Protein AF-0000000082834318 (afdb_homodimer)

Foldseek 3Di:
DVVLLPPLPQDPLLVVLVVVLVVLVCLLVCVVVVPDDDQLDFDCPFALHDADPNANLGAYRRRGRLVSLLSPQSNLLQVLLLLLLVLLQVLQLVLQLVLLPDDPVSSVVSLVVLVVLVPDDLLVQLLVQLVVVHADSVSLSPSLNNSNNSVNSNLLNVQNNVQCPDPVNVVCVVVPQDSVNCCVPTRVVVCVLVSVLVSLLSSLVSSVSLLVCLLVVRYDHPPRHHLSVQLNVRVVCCVVRNSSNCSSVVVSVSNSVSSVSNSVSSCCSVPVVVVD/DVVLLPPLPQDPLLVVLVVVVVVLVCLLVCVVVVPDDDQLDFDCPFALHDADPNANLGAYRRRGRLVSLLSPQSNLLQVLLLLLLVLLQVLQLVQQLVLLPDDPVSSVVSLVVLVVLVPDDLLVQLLVQLVVVHADSVSLSPSLNNSNNSVNSNLLNVQNNVQCPDPVNVVCVVVPQDSVNCCVPTRVVVCVLVSVLVSLLSSLVSSVSQLVCLLVVRYDHPPRHHLSVQLNVRVVCCVVRNSSNCSSVVVSVSNSVSSVSNSVSSCCSVPVVVVD

Radius of gyration: 25.06 Å; Cα contacts (8 Å, |Δi|>4): 845; chains: 2; bounding box: 51×77×67 Å

InterPro domains:
  IPR000515 ABC transporter type 1, transmembrane domain MetI-like [PF00528] (92-274)
  IPR000515 ABC transporter type 1, transmembrane domain MetI-like [PS50928] (74-263)
  IPR000515 ABC transporter type 1, transmembrane domain MetI-like [cd06261] (74-234)
  IPR035906 MetI-like superfamily [G3DSA:1.10.3720.10] (66-271)
  IPR035906 MetI-like superfamily [SSF161098] (71-256)
  IPR050366 Binding-protein-dependent transport system permease [PTHR43386] (11-275)

pLDDT: mean 89.7, std 12.18, range [29.47, 98.69]

Nearest PDB structures (foldseek):
  8j5q-assembly1_C  TM=9.155E-01  e=8.521E-14  Mycobacterium tuberculosis H37Rv
  8xfc-assembly1_C  TM=9.301E-01  e=1.507E-13  Mycobacterium tuberculosis H37Rv
  8wd9-assembly1_B  TM=7.287E-01  e=8.183E-04  Mycobacterium tuberculosis H37Rv
  8wda-assembly1_B  TM=7.257E-01  e=8.934E-04  Mycobacterium tuberculosis H37Rv
  8j5q-assembly1_B  TM=7.252E-01  e=1.580E-03  Mycobacterium tuberculosis H37Rv

Solvent-accessible surface area (backbone atoms only — not comparable to full-atom values): 27374 Å² total; per-residue (Å²): 124,71,68,75,65,59,71,56,73,70,48,69,68,42,54,50,27,51,51,52,49,50,50,51,50,47,36,29,72,39,31,83,73,66,70,52,63,60,50,78,48,68,34,81,88,40,50,59,31,67,60,39,92,90,27,73,58,4,14,30,89,57,14,20,34,36,51,32,28,47,30,51,4,40,36,44,43,50,48,42,17,50,52,12,40,50,47,8,42,55,53,5,35,51,50,9,42,52,39,48,71,43,55,72,70,57,24,55,54,48,51,50,54,38,50,54,54,54,30,48,57,59,68,60,53,47,50,55,52,25,72,73,73,43,53,39,68,68,52,46,26,50,49,52,7,59,61,48,10,34,54,34,14,53,54,31,20,54,52,31,41,56,49,60,67,31,67,71,48,47,52,42,43,72,74,64,51,48,70,69,54,45,41,66,68,50,38,54,69,69,38,49,62,62,49,52,31,50,46,33,54,45,31,42,51,37,38,49,49,48,22,51,34,8,36,72,63,42,24,54,50,83,84,56,47,23,33,24,25,47,29,40,74,31,53,88,33,44,88,82,51,40,64,58,26,45,53,27,46,49,52,50,49,52,49,40,26,25,39,35,44,47,25,52,49,46,41,48,56,67,40,47,69,77,76,102,124,69,67,74,62,58,71,56,72,72,47,68,68,41,54,50,25,51,51,52,50,51,51,53,52,47,36,30,72,40,32,83,73,66,70,53,63,61,50,78,47,66,32,81,89,40,53,59,31,67,59,39,92,91,27,74,58,5,13,32,90,59,14,21,36,37,51,31,28,45,30,51,4,40,36,43,42,50,49,42,17,50,53,10,40,50,48,8,43,55,53,5,35,52,50,8,42,53,38,47,72,43,55,74,69,57,24,55,53,49,51,50,54,39,50,56,52,54,28,47,58,60,69,60,54,46,49,55,51,25,70,72,73,43,54,40,70,69,53,47,26,50,48,52,7,59,61,47,11,34,55,33,13,52,53,31,20,53,52,33,40,54,49,60,68,32,68,70,48,46,52,41,43,73,73,65,50,48,72,69,53,45,41,66,68,50,37,54,69,70,39,49,62,62,50,51,33,49,46,33,54,45,31,42,50,37,38,49,49,48,24,52,35,8,37,72,64,41,24,53,49,85,84,55,46,22,33,25,25,46,28,41,75,31,52,87,33,45,87,82,52,40,64,58,24,45,54,28,45,49,54,50,47,53,50,40,26,23,41,36,45,46,24,51,50,48,41,49,56,68,39,47,70,77,75,103

Structure (mmCIF, N/CA/C/O backbone):
data_AF-0000000082834318-model_v1
#
loop_
_entity.id
_entity.type
_entity.pdbx_description
1 polymer 'Glutathione transport system permease protein GsiD'
#
loop_
_atom_site.group_PDB
_atom_site.id
_atom_site.type_symbol
_atom_site.label_atom_id
_atom_site.label_alt_id
_atom_site.label_comp_id
_atom_site.label_asym_id
_atom_site.label_entity_id
_atom_site.label_seq_id
_atom_site.pdbx_PDB_ins_code
_atom_site.Cartn_x
_atom_site.Cartn_y
_atom_site.Cartn_z
_atom_site.occupancy
_atom_site.B_iso_or_equiv
_atom_site.auth_seq_id
_atom_site.auth_comp_id
_atom_site.auth_asym_id
_atom_site.auth_atom_id
_atom_site.pdbx_PDB_model_num
ATOM 1 N N . MET A 1 1 ? -1.187 5.805 30.891 1 29.47 1 MET A N 1
ATOM 2 C CA . MET A 1 1 ? -1.146 5.277 29.531 1 29.47 1 MET A CA 1
ATOM 3 C C . MET A 1 1 ? -2.539 4.875 29.062 1 29.47 1 MET A C 1
ATOM 5 O O . MET A 1 1 ? -2.92 5.152 27.922 1 29.47 1 MET A O 1
ATOM 9 N N . ILE A 1 2 ? -3.242 4.281 30 1 34.34 2 ILE A N 1
ATOM 10 C CA . ILE A 1 2 ? -4.605 3.781 29.859 1 34.34 2 ILE A CA 1
ATOM 11 C C . ILE A 1 2 ? -5.586 4.949 29.875 1 34.34 2 ILE A C 1
ATOM 13 O O . ILE A 1 2 ? -6.676 4.859 29.297 1 34.34 2 ILE A O 1
ATOM 17 N N . ALA A 1 3 ? -5.207 5.887 30.609 1 34.78 3 ALA A N 1
ATOM 18 C CA . ALA A 1 3 ? -6.168 6.957 30.875 1 34.78 3 ALA A CA 1
ATOM 19 C C . ALA A 1 3 ? -6.531 7.707 29.594 1 34.78 3 ALA A C 1
ATOM 21 O O . ALA A 1 3 ? -7.668 8.156 29.438 1 34.78 3 ALA A O 1
ATOM 22 N N . PHE A 1 4 ? -5.488 7.996 28.828 1 35.16 4 PHE A N 1
ATOM 23 C CA . PHE A 1 4 ? -5.633 8.812 27.625 1 35.16 4 PHE A CA 1
ATOM 24 C C . PHE A 1 4 ? -6.516 8.117 26.594 1 35.16 4 PHE A C 1
ATOM 26 O O . PHE A 1 4 ? -6.957 8.742 25.625 1 35.16 4 PHE A O 1
ATOM 33 N N . LEU A 1 5 ? -6.629 6.797 26.688 1 42.72 5 LEU A N 1
ATOM 34 C CA . LEU A 1 5 ? -7.512 6.023 25.812 1 42.72 5 LEU A CA 1
ATOM 35 C C . LEU A 1 5 ? -8.977 6.336 26.109 1 42.72 5 LEU A C 1
ATOM 37 O O . LEU A 1 5 ? -9.875 5.777 25.469 1 42.72 5 LEU A O 1
ATOM 41 N N . ARG A 1 6 ? -9.234 7.004 27.062 1 38.91 6 ARG A N 1
ATOM 42 C CA . ARG A 1 6 ? -10.594 7.207 27.547 1 38.91 6 ARG A CA 1
ATOM 43 C C . ARG A 1 6 ? -11.367 8.141 26.625 1 38.91 6 ARG A C 1
ATOM 45 O O . ARG A 1 6 ? -12.594 8.055 26.516 1 38.91 6 ARG A O 1
ATOM 52 N N . ALA A 1 7 ? -10.711 9.203 26.141 1 42.09 7 ALA A N 1
ATOM 53 C CA . ALA A 1 7 ? -11.555 10.258 25.594 1 42.09 7 ALA A CA 1
ATOM 54 C C . ALA A 1 7 ? -12.109 9.867 24.219 1 42.09 7 ALA A C 1
ATOM 56 O O . ALA A 1 7 ? -13.188 10.305 23.828 1 42.09 7 ALA A O 1
ATOM 57 N N . SER A 1 8 ? -11.367 9.477 23.234 1 54.06 8 SER A N 1
ATOM 58 C CA . SER A 1 8 ? -11.977 9.273 21.922 1 54.06 8 SER A CA 1
ATOM 59 C C . SER A 1 8 ? -12.797 7.988 21.891 1 54.06 8 SER A C 1
ATOM 61 O O . SER A 1 8 ? -12.281 6.91 22.188 1 54.06 8 SER A O 1
ATOM 63 N N . LYS A 1 9 ? -14.047 8.039 22.344 1 59.72 9 LYS A N 1
ATOM 64 C CA . LYS A 1 9 ? -14.992 6.934 22.484 1 59.72 9 LYS A CA 1
ATOM 65 C C . LYS A 1 9 ? -14.773 5.895 21.391 1 59.72 9 LYS A C 1
ATOM 67 O O . LYS A 1 9 ? -14.969 6.18 20.203 1 59.72 9 LYS A O 1
ATOM 72 N N . ALA A 1 10 ? -13.961 4.965 21.688 1 75 10 ALA A N 1
ATOM 73 C CA . ALA A 1 10 ? -13.805 3.791 20.844 1 75 10 ALA A CA 1
ATOM 74 C C . ALA A 1 10 ? -15.156 3.176 20.5 1 75 10 ALA A C 1
ATOM 76 O O . ALA A 1 10 ? -15.906 2.77 21.391 1 75 10 ALA A O 1
ATOM 77 N N . GLY A 1 11 ? -15.539 3.383 19.312 1 82.38 11 GLY A N 1
ATOM 78 C CA . GLY A 1 11 ? -16.797 2.814 18.844 1 82.38 11 GLY A CA 1
ATOM 79 C C . GLY A 1 11 ? -16.766 1.301 18.734 1 82.38 11 GLY A C 1
ATOM 80 O O . GLY A 1 11 ? -15.797 0.666 19.172 1 82.38 11 GLY A O 1
ATOM 81 N N . VAL A 1 12 ? -17.797 0.768 18.422 1 86.94 12 VAL A N 1
ATOM 82 C CA . VAL A 1 12 ? -18.016 -0.67 18.312 1 86.94 12 VAL A CA 1
ATOM 83 C C . VAL A 1 12 ? -16.938 -1.291 17.422 1 86.94 12 VAL A C 1
ATOM 85 O O . VAL A 1 12 ? -16.344 -2.311 17.781 1 86.94 12 VAL A O 1
ATOM 88 N N . PRO A 1 13 ? -16.578 -0.62 16.344 1 88.88 13 PRO A N 1
ATOM 89 C CA . PRO A 1 13 ? -15.547 -1.22 15.484 1 88.88 13 PRO A CA 1
ATOM 90 C C . PRO A 1 13 ? -14.195 -1.354 16.188 1 88.88 13 PRO A C 1
ATOM 92 O O . PRO A 1 13 ? -13.484 -2.34 15.984 1 88.88 13 PRO A O 1
ATOM 95 N N . VAL A 1 14 ? -13.914 -0.438 17 1 92.12 14 VAL A N 1
ATOM 96 C CA . VAL A 1 14 ? -12.633 -0.456 17.688 1 92.12 14 VAL A CA 1
ATOM 97 C C . VAL A 1 14 ? -12.617 -1.59 18.719 1 92.12 14 VAL A C 1
ATOM 99 O O . VAL A 1 14 ? -11.625 -2.316 18.828 1 92.12 14 VAL A O 1
ATOM 102 N N . HIS A 1 15 ? -13.703 -1.78 19.406 1 94.06 15 HIS A N 1
ATOM 103 C CA . HIS A 1 15 ? -13.781 -2.85 20.406 1 94.06 15 HIS A CA 1
ATOM 104 C C . HIS A 1 15 ? -13.742 -4.219 19.734 1 94.06 15 HIS A C 1
ATOM 106 O O . HIS A 1 15 ? -13.117 -5.148 20.25 1 94.06 15 HIS A O 1
ATOM 112 N N . LEU A 1 16 ? -14.352 -4.277 18.625 1 93.94 16 LEU A N 1
ATOM 113 C CA . LEU A 1 16 ? -14.336 -5.531 17.875 1 93.94 16 LEU A CA 1
ATOM 114 C C . LEU A 1 16 ? -12.938 -5.84 17.359 1 93.94 16 LEU A C 1
ATOM 116 O O . LEU A 1 16 ? -12.492 -6.988 17.406 1 93.94 16 LEU A O 1
ATOM 120 N N . ALA A 1 17 ? -12.328 -4.801 16.859 1 95.62 17 ALA A N 1
ATOM 121 C CA . ALA A 1 17 ? -10.969 -4.965 16.359 1 95.62 17 ALA A CA 1
ATOM 122 C C . ALA A 1 17 ? -10.016 -5.375 17.484 1 95.62 17 ALA A C 1
ATOM 124 O O . ALA A 1 17 ? -9.195 -6.277 17.297 1 95.62 17 ALA A O 1
ATOM 125 N N . LEU A 1 18 ? -10.164 -4.781 18.609 1 95.12 18 LEU A N 1
ATOM 126 C CA . LEU A 1 18 ? -9.32 -5.094 19.75 1 95.12 18 LEU A CA 1
ATOM 127 C C . LEU A 1 18 ? -9.578 -6.516 20.25 1 95.12 18 LEU A C 1
ATOM 129 O O . LEU A 1 18 ? -8.633 -7.246 20.578 1 95.12 18 LEU A O 1
ATOM 133 N N . GLY A 1 19 ? -10.828 -6.832 20.328 1 96 19 GLY A N 1
ATOM 134 C CA . GLY A 1 19 ? -11.188 -8.18 20.719 1 96 19 GLY A CA 1
ATOM 135 C C . GLY A 1 19 ? -10.641 -9.242 19.797 1 96 19 GLY A C 1
ATOM 136 O O . GLY A 1 19 ? -10.062 -10.242 20.234 1 96 19 GLY A O 1
ATOM 137 N N . PHE A 1 20 ? -10.852 -9.031 18.547 1 96.62 20 PHE A N 1
ATOM 138 C CA . PHE A 1 20 ? -10.367 -9.969 17.531 1 96.62 20 PHE A CA 1
ATOM 139 C C . PHE A 1 20 ? -8.852 -10.117 17.609 1 96.62 20 PHE A C 1
ATOM 141 O O . PHE A 1 20 ? -8.328 -11.234 17.609 1 96.62 20 PHE A O 1
ATOM 148 N N . LEU A 1 21 ? -8.125 -8.984 17.719 1 96.5 21 LEU A N 1
ATOM 149 C CA . LEU A 1 21 ? -6.668 -9.016 17.766 1 96.5 21 LEU A CA 1
ATOM 150 C C . LEU A 1 21 ? -6.176 -9.719 19.016 1 96.5 21 LEU A C 1
ATOM 152 O O . LEU A 1 21 ? -5.16 -10.414 19 1 96.5 21 LEU A O 1
ATOM 156 N N . THR A 1 22 ? -6.852 -9.516 20.125 1 96.19 22 THR A N 1
ATOM 157 C CA . THR A 1 22 ? -6.488 -10.18 21.375 1 96.19 22 THR A CA 1
ATOM 158 C C . THR A 1 22 ? -6.594 -11.695 21.234 1 96.19 22 THR A C 1
ATOM 160 O O . THR A 1 22 ? -5.699 -12.43 21.672 1 96.19 22 THR A O 1
ATOM 163 N N . VAL A 1 23 ? -7.613 -12.109 20.594 1 94.81 23 VAL A N 1
ATOM 164 C CA . VAL A 1 23 ? -7.816 -13.539 20.375 1 94.81 23 VAL A CA 1
ATOM 165 C C . VAL A 1 23 ? -6.707 -14.094 19.484 1 94.81 23 VAL A C 1
ATOM 167 O O . VAL A 1 23 ? -6.16 -15.164 19.766 1 94.81 23 VAL A O 1
ATOM 170 N N . VAL A 1 24 ? -6.426 -13.391 18.422 1 95.56 24 VAL A N 1
ATOM 171 C CA . VAL A 1 24 ? -5.414 -13.836 17.469 1 95.56 24 VAL A CA 1
ATOM 172 C C . VAL A 1 24 ? -4.051 -13.898 18.156 1 95.56 24 VAL A C 1
ATOM 174 O O . VAL A 1 24 ? -3.301 -14.859 17.984 1 95.56 24 VAL A O 1
ATOM 177 N N . VAL A 1 25 ? -3.721 -12.922 18.969 1 95.31 25 VAL A N 1
ATOM 178 C CA . VAL A 1 25 ? -2.438 -12.852 19.656 1 95.31 25 VAL A CA 1
ATOM 179 C C . VAL A 1 25 ? -2.352 -13.961 20.703 1 95.31 25 VAL A C 1
ATOM 181 O O . VAL A 1 25 ? -1.317 -14.625 20.828 1 95.31 25 VAL A O 1
ATOM 184 N N . LEU A 1 26 ? -3.428 -14.18 21.406 1 93.62 26 LEU A N 1
ATOM 185 C CA . LEU A 1 26 ? -3.449 -15.242 22.406 1 93.62 26 LEU A CA 1
ATOM 186 C C . LEU A 1 26 ? -3.305 -16.609 21.734 1 93.62 26 LEU A C 1
ATOM 188 O O . LEU A 1 26 ? -2.602 -17.484 22.25 1 93.62 26 LEU A O 1
ATOM 192 N N . ALA A 1 27 ? -3.975 -16.75 20.641 1 92.25 27 ALA A N 1
ATOM 193 C CA . ALA A 1 27 ? -3.848 -18 19.906 1 92.25 27 ALA A CA 1
ATOM 194 C C . ALA A 1 27 ? -2.418 -18.203 19.406 1 92.25 27 ALA A C 1
ATOM 196 O O . ALA A 1 27 ? -1.897 -19.328 19.438 1 92.25 27 ALA A O 1
ATOM 197 N N . ALA A 1 28 ? -1.821 -17.156 18.938 1 91.31 28 ALA A N 1
ATOM 198 C CA . ALA A 1 28 ? -0.456 -17.234 18.438 1 91.31 28 ALA A CA 1
ATOM 199 C C . ALA A 1 28 ? 0.531 -17.562 19.547 1 91.31 28 ALA A C 1
ATOM 201 O O . ALA A 1 28 ? 1.467 -18.344 19.344 1 91.31 28 ALA A O 1
ATOM 202 N N . VAL A 1 29 ? 0.298 -17.016 20.734 1 89.31 29 VAL A N 1
ATOM 203 C CA . VAL A 1 29 ? 1.229 -17.188 21.844 1 89.31 29 VAL A CA 1
ATOM 204 C C . VAL A 1 29 ? 0.983 -18.547 22.516 1 89.31 29 VAL A C 1
ATOM 206 O O . VAL A 1 29 ? 1.929 -19.266 22.844 1 89.31 29 VAL A O 1
ATOM 209 N N . PHE A 1 30 ? -0.299 -18.922 22.594 1 86.69 30 PHE A N 1
ATOM 210 C CA . PHE A 1 30 ? -0.621 -20.109 23.391 1 86.69 30 PHE A CA 1
ATOM 211 C C . PHE A 1 30 ? -0.984 -21.266 22.484 1 86.69 30 PHE A C 1
ATOM 213 O O . PHE A 1 30 ? -1.363 -22.344 22.969 1 86.69 30 PHE A O 1
ATOM 220 N N . GLY A 1 31 ? -0.915 -21.031 21.25 1 75.88 31 GLY A N 1
ATOM 221 C CA . GLY A 1 31 ? -1.24 -22.078 20.297 1 75.88 31 GLY A CA 1
ATOM 222 C C . GLY A 1 31 ? -0.621 -23.406 20.641 1 75.88 31 GLY A C 1
ATOM 223 O O . GLY A 1 31 ? -1.326 -24.422 20.75 1 75.88 31 GLY A O 1
ATOM 224 N N . PRO A 1 32 ? 0.66 -23.422 20.859 1 71.25 32 PRO A N 1
ATOM 225 C CA . PRO A 1 32 ? 1.29 -24.703 21.203 1 71.25 32 PRO A CA 1
ATOM 226 C C . PRO A 1 32 ? 0.722 -25.328 22.469 1 71.25 32 PRO A C 1
ATOM 228 O O . PRO A 1 32 ? 0.766 -26.547 22.641 1 71.25 32 PRO A O 1
ATOM 231 N N . ALA A 1 33 ? 0.156 -24.469 23.266 1 76.88 33 ALA A N 1
ATOM 232 C CA . ALA A 1 33 ? -0.341 -24.938 24.562 1 76.88 33 ALA A CA 1
ATOM 233 C C . ALA A 1 33 ? -1.8 -25.375 24.453 1 76.88 33 ALA A C 1
ATOM 235 O O . ALA A 1 33 ? -2.326 -26.016 25.375 1 76.88 33 ALA A O 1
ATOM 236 N N . LEU A 1 34 ? -2.371 -25.094 23.391 1 77.25 34 LEU A N 1
ATOM 237 C CA . LEU A 1 34 ? -3.797 -25.375 23.25 1 77.25 34 LEU A CA 1
ATOM 238 C C . LEU A 1 34 ? -4.035 -26.812 22.828 1 77.25 34 LEU A C 1
ATOM 240 O O . LEU A 1 34 ? -5.18 -27.234 22.656 1 77.25 34 LEU A O 1
ATOM 244 N N . GLY A 1 35 ? -2.918 -27.609 22.766 1 76.56 35 GLY A N 1
ATOM 245 C CA . GLY A 1 35 ? -3.092 -29.016 22.406 1 76.56 35 GLY A CA 1
ATOM 246 C C . GLY A 1 35 ? -3.494 -29.219 20.953 1 76.56 35 GLY A C 1
ATOM 247 O O . GLY A 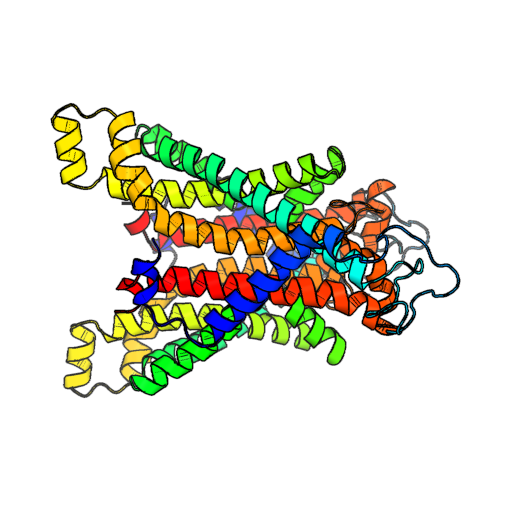1 35 ? -4.242 -30.141 20.641 1 76.56 35 GLY A O 1
ATOM 248 N N . LEU A 1 36 ? -3.174 -28.25 20.203 1 81.31 36 LEU A N 1
ATOM 249 C CA . LEU A 1 36 ? -3.518 -28.391 18.797 1 81.31 36 LEU A CA 1
ATOM 250 C C . LEU A 1 36 ? -2.65 -29.453 18.125 1 81.31 36 LEU A C 1
ATOM 252 O O . LEU A 1 36 ? -1.628 -29.859 18.688 1 81.31 36 LEU A O 1
ATOM 256 N N . ALA A 1 37 ? -3.16 -29.969 17.062 1 82.88 37 ALA A N 1
ATOM 257 C CA . ALA A 1 37 ? -2.412 -30.953 16.297 1 82.88 37 ALA A CA 1
ATOM 258 C C . ALA A 1 37 ? -1.072 -30.391 15.828 1 82.88 37 ALA A C 1
ATOM 260 O O . ALA A 1 37 ? -0.879 -29.172 15.805 1 82.88 37 ALA A O 1
ATOM 261 N N . ASP A 1 38 ? -0.141 -31.297 15.641 1 88.81 38 ASP A N 1
ATOM 262 C CA . ASP A 1 38 ? 1.126 -30.891 15.031 1 88.81 38 ASP A CA 1
ATOM 263 C C . ASP A 1 38 ? 0.905 -30.281 13.648 1 88.81 38 ASP A C 1
ATOM 265 O O . ASP A 1 38 ? 0.384 -30.938 12.75 1 88.81 38 ASP A O 1
ATOM 269 N N . PRO A 1 39 ? 1.317 -29.047 13.477 1 91.44 39 PRO A N 1
ATOM 270 C CA . PRO A 1 39 ? 1.062 -28.359 12.203 1 91.44 39 PRO A CA 1
ATOM 271 C C . PRO A 1 39 ? 1.867 -28.938 11.047 1 91.44 39 PRO A C 1
ATOM 273 O O . PRO A 1 39 ? 1.613 -28.609 9.883 1 91.44 39 PRO A O 1
ATOM 276 N N . TYR A 1 40 ? 2.787 -29.891 11.383 1 92.75 40 TYR A N 1
ATOM 277 C CA . TYR A 1 40 ? 3.674 -30.453 10.367 1 92.75 40 TYR A CA 1
ATOM 278 C C . TYR A 1 40 ? 3.285 -31.891 10.031 1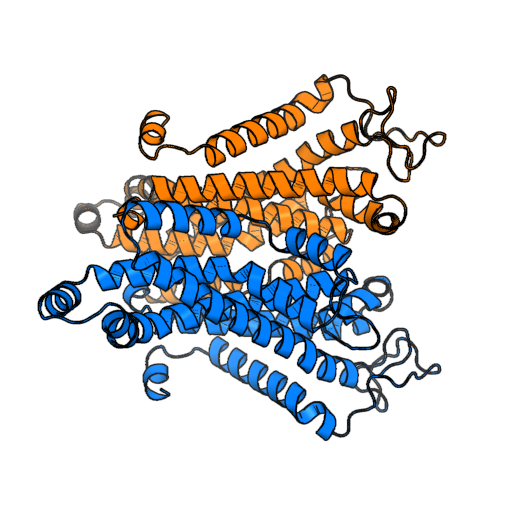 92.75 40 TYR A C 1
ATOM 280 O O . TYR A 1 40 ? 3.791 -32.469 9.062 1 92.75 40 TYR A O 1
ATOM 288 N N . LEU A 1 41 ? 2.369 -32.406 10.789 1 92.31 41 LEU A N 1
ATOM 289 C CA . LEU A 1 41 ? 2.004 -33.812 10.609 1 92.31 41 LEU A CA 1
ATOM 290 C C . LEU A 1 41 ? 1.15 -34 9.359 1 92.31 41 LEU A C 1
ATOM 292 O O . LEU A 1 41 ? 0.134 -33.312 9.195 1 92.31 41 LEU A O 1
ATOM 296 N N . ILE A 1 42 ? 1.603 -34.844 8.484 1 94.56 42 ILE A N 1
ATOM 297 C CA . ILE A 1 42 ? 0.908 -35.156 7.234 1 94.56 42 ILE A CA 1
ATOM 298 C C . ILE A 1 42 ? -0.074 -36.281 7.438 1 94.56 42 ILE A C 1
ATOM 300 O O . ILE A 1 42 ? 0.292 -37.344 7.973 1 94.56 42 ILE A O 1
ATOM 304 N N . ASP A 1 43 ? -1.301 -36.094 7.16 1 93.56 43 ASP A N 1
ATOM 305 C CA . ASP A 1 43 ? -2.332 -37.125 7.145 1 93.56 43 ASP A CA 1
ATOM 306 C C . ASP A 1 43 ? -2.777 -37.438 5.719 1 93.56 43 ASP A C 1
ATOM 308 O O . ASP A 1 43 ? -3.76 -36.875 5.234 1 93.56 43 ASP A O 1
ATOM 312 N N . ALA A 1 44 ? -2.182 -38.375 5.156 1 93.56 44 ALA A N 1
ATOM 313 C CA . ALA A 1 44 ? -2.357 -38.688 3.74 1 93.56 44 ALA A CA 1
ATOM 314 C C . ALA A 1 44 ? -3.766 -39.219 3.465 1 93.56 44 ALA A C 1
ATOM 316 O O . ALA A 1 44 ? -4.23 -39.188 2.322 1 93.56 44 ALA A O 1
ATOM 317 N N . ALA A 1 45 ? -4.438 -39.625 4.5 1 93 45 ALA A N 1
ATOM 318 C CA . ALA A 1 45 ? -5.785 -40.156 4.355 1 93 45 ALA A CA 1
ATOM 319 C C . ALA A 1 45 ? -6.824 -39.062 4.266 1 93 45 ALA A C 1
ATOM 321 O O . ALA A 1 45 ? -7.961 -39.281 3.854 1 93 45 ALA A O 1
ATOM 322 N N . ASN A 1 46 ? -6.504 -37.875 4.621 1 93.06 46 ASN A N 1
ATOM 323 C CA . ASN A 1 46 ? -7.441 -36.75 4.68 1 93.06 46 ASN A CA 1
ATOM 324 C C . ASN A 1 46 ? -6.895 -35.531 3.965 1 93.06 46 ASN A C 1
ATOM 326 O O . ASN A 1 46 ? -6.766 -34.469 4.566 1 93.06 46 ASN A O 1
ATOM 330 N N . LEU A 1 47 ? -6.723 -35.656 2.668 1 94.56 47 LEU A N 1
ATOM 331 C CA . LEU A 1 47 ? -6.234 -34.531 1.866 1 94.56 47 LEU A CA 1
ATOM 332 C C . LEU A 1 47 ? -7.367 -33.594 1.533 1 94.56 47 LEU A C 1
ATOM 334 O O . LEU A 1 47 ? -8.453 -34 1.131 1 94.56 47 LEU A O 1
ATOM 338 N N . LEU A 1 48 ? -7.102 -32.281 1.776 1 96.12 48 LEU A N 1
ATOM 339 C CA . LEU A 1 48 ? -8.062 -31.234 1.447 1 96.12 48 LEU A CA 1
ATOM 340 C C . LEU A 1 48 ? -9.445 -31.578 2.008 1 96.12 48 LEU A C 1
ATOM 342 O O . LEU A 1 48 ? -10.453 -31.438 1.308 1 96.12 48 LEU A O 1
ATOM 346 N N . SER A 1 49 ? -9.406 -32.094 3.271 1 94.06 49 SER A N 1
ATOM 347 C CA . SER A 1 49 ? -10.648 -32.531 3.902 1 94.06 49 SER A CA 1
ATOM 348 C C . SER A 1 49 ? -11.414 -31.344 4.477 1 94.06 49 SER A C 1
ATOM 350 O O . SER A 1 49 ? -10.812 -30.359 4.918 1 94.06 49 SER A O 1
ATOM 352 N N . SER A 1 50 ? -12.75 -31.422 4.422 1 93.88 50 SER A N 1
ATOM 353 C CA . SER A 1 50 ? -13.617 -30.453 5.086 1 93.88 50 SER A CA 1
ATOM 354 C C . SER A 1 50 ? -13.516 -30.562 6.602 1 93.88 50 SER A C 1
ATOM 356 O O . SER A 1 50 ? -12.914 -31.5 7.121 1 93.88 50 SER A O 1
ATOM 358 N N . PRO A 1 51 ? -14 -29.516 7.234 1 95 51 PRO A N 1
ATOM 359 C CA . PRO A 1 51 ? -13.984 -29.562 8.695 1 95 51 PRO A CA 1
ATOM 360 C C . PRO A 1 51 ? -14.586 -30.859 9.25 1 95 51 PRO A C 1
ATOM 362 O O . PRO A 1 51 ? -15.578 -31.359 8.719 1 95 51 PRO A O 1
ATOM 365 N N . SER A 1 52 ? -13.953 -31.406 10.195 1 93.19 52 SER A N 1
ATOM 366 C CA . SER A 1 52 ? -14.375 -32.625 10.891 1 93.19 52 SER A CA 1
ATOM 367 C C . SER A 1 52 ? -14.016 -32.562 12.375 1 93.19 52 SER A C 1
ATOM 369 O O . SER A 1 52 ? -13.43 -31.562 12.836 1 93.19 52 SER A O 1
ATOM 371 N N . TRP A 1 53 ? -14.438 -33.5 13.062 1 91.44 53 TRP A N 1
ATOM 372 C CA . TRP A 1 53 ? -14.141 -33.562 14.484 1 91.44 53 TRP A CA 1
ATOM 373 C C . TRP A 1 53 ? -12.648 -33.75 14.727 1 91.44 53 TRP A C 1
ATOM 375 O O . TRP A 1 53 ? -12.109 -33.25 15.727 1 91.44 53 TRP A O 1
ATOM 385 N N . GLN A 1 54 ? -11.992 -34.469 13.812 1 89.44 54 GLN A N 1
ATOM 386 C CA . GLN A 1 54 ? -10.555 -34.688 13.914 1 89.44 54 GLN A CA 1
ATOM 387 C C . GLN A 1 54 ? -9.773 -33.469 13.492 1 89.44 54 GLN A C 1
ATOM 389 O O . GLN A 1 54 ? -8.711 -33.156 14.039 1 89.44 54 GLN A O 1
ATOM 394 N N . HIS A 1 55 ? -10.32 -32.812 12.469 1 93.75 55 HIS A N 1
ATOM 395 C CA . HIS A 1 55 ? -9.734 -31.609 11.93 1 93.75 55 HIS A CA 1
ATOM 396 C C . HIS A 1 55 ? -10.766 -30.484 11.867 1 93.75 55 HIS A C 1
ATOM 398 O O . HIS A 1 55 ? -11.477 -30.344 10.867 1 93.75 55 HIS A O 1
ATOM 404 N N . TRP A 1 56 ? -10.75 -29.547 12.82 1 92.94 56 TRP A N 1
ATOM 405 C CA . TRP A 1 56 ? -11.82 -28.578 13.047 1 92.94 56 TRP A CA 1
ATOM 406 C C . TRP A 1 56 ? -12.016 -27.688 11.828 1 92.94 56 TRP A C 1
ATOM 408 O O . TRP A 1 56 ? -13.141 -27.312 11.5 1 92.94 56 TRP A O 1
ATOM 418 N N . LEU A 1 57 ? -10.883 -27.359 11.195 1 95.69 57 LEU A N 1
ATOM 419 C CA . LEU A 1 57 ? -11 -26.516 10.008 1 95.69 57 LEU A CA 1
ATOM 420 C C . LEU A 1 57 ? -10.578 -27.281 8.758 1 95.69 57 LEU A C 1
ATOM 422 O O . LEU A 1 57 ? -10.258 -26.688 7.73 1 95.69 57 LEU A O 1
ATOM 426 N N . GLY A 1 58 ? -10.477 -28.562 8.914 1 96 58 GLY A N 1
ATOM 427 C CA . GLY A 1 58 ? -10.086 -29.375 7.773 1 96 58 GLY A CA 1
ATOM 428 C C . GLY A 1 58 ? -8.578 -29.469 7.602 1 96 58 GLY A C 1
ATOM 429 O O . GLY A 1 58 ? -7.824 -29.234 8.547 1 96 58 GLY A O 1
ATOM 430 N N . THR A 1 59 ? -8.188 -30 6.395 1 96.75 59 THR A N 1
ATOM 431 C CA . THR A 1 59 ? -6.77 -30.234 6.137 1 96.75 59 THR A CA 1
ATOM 432 C C . THR A 1 59 ? -6.348 -29.594 4.816 1 96.75 59 THR A C 1
ATOM 434 O O . THR A 1 59 ? -7.195 -29.188 4.02 1 96.75 59 THR A O 1
ATOM 437 N N . ASP A 1 60 ? -5.016 -29.391 4.703 1 96.25 60 ASP A N 1
ATOM 438 C CA . ASP A 1 60 ? -4.504 -28.766 3.484 1 96.25 60 ASP A CA 1
ATOM 439 C C . ASP A 1 60 ? -4.121 -29.828 2.451 1 96.25 60 ASP A C 1
ATOM 441 O O . ASP A 1 60 ? -4.602 -30.969 2.512 1 96.25 60 ASP A O 1
ATOM 445 N N . GLU A 1 61 ? -3.396 -29.453 1.402 1 94.81 61 GLU A N 1
ATOM 446 C CA . GLU A 1 61 ? -3.109 -30.297 0.255 1 94.81 61 GLU A CA 1
ATOM 447 C C . GLU A 1 61 ? -2.232 -31.484 0.654 1 94.81 61 GLU A C 1
ATOM 449 O O . GLU A 1 61 ? -2.15 -32.469 -0.075 1 94.81 61 GLU A O 1
ATOM 454 N N . LEU A 1 62 ? -1.647 -31.422 1.846 1 95.5 62 LEU A N 1
ATOM 455 C CA . LEU A 1 62 ? -0.811 -32.5 2.342 1 95.5 62 LEU A CA 1
ATOM 456 C C . LEU A 1 62 ? -1.494 -33.25 3.496 1 95.5 62 LEU A C 1
ATOM 458 O O . LEU A 1 62 ? -0.911 -34.156 4.098 1 95.5 62 LEU A O 1
ATOM 462 N N . GLY A 1 63 ? -2.738 -32.781 3.793 1 95.69 63 GLY A N 1
ATOM 463 C CA . GLY A 1 63 ? -3.477 -33.406 4.887 1 95.69 63 GLY A CA 1
ATOM 464 C C . GLY A 1 63 ? -3.104 -32.844 6.246 1 95.69 63 GLY A C 1
ATOM 465 O O . GLY A 1 63 ? -3.369 -33.469 7.277 1 95.69 63 GLY A O 1
ATOM 466 N N . ARG A 1 64 ? -2.406 -31.734 6.285 1 96 64 ARG A N 1
ATOM 467 C CA . ARG A 1 64 ? -2.033 -31.094 7.547 1 96 64 ARG A CA 1
ATOM 468 C C . ARG A 1 64 ? -3.205 -30.328 8.133 1 96 64 ARG A C 1
ATOM 470 O O . ARG A 1 64 ? -3.998 -29.734 7.398 1 96 64 ARG A O 1
ATOM 477 N N . ASP A 1 65 ? -3.291 -30.328 9.391 1 95.12 65 ASP A N 1
ATOM 478 C CA . ASP A 1 65 ? -4.398 -29.703 10.102 1 95.12 65 ASP A CA 1
ATOM 479 C C . ASP A 1 65 ? -4.414 -28.188 9.883 1 95.12 65 ASP A C 1
ATOM 481 O O . ASP A 1 65 ? -3.477 -27.5 10.273 1 95.12 65 ASP A O 1
ATOM 485 N N . LEU A 1 66 ? -5.496 -27.672 9.375 1 96.12 66 LEU A N 1
ATOM 486 C CA . LEU A 1 66 ? -5.578 -26.281 8.969 1 96.12 66 LEU A CA 1
ATOM 487 C C . LEU A 1 66 ? -5.633 -25.359 10.188 1 96.12 66 LEU A C 1
ATOM 489 O O . LEU A 1 66 ? -5.062 -24.266 10.18 1 96.12 66 LEU A O 1
ATOM 493 N N . LEU A 1 67 ? -6.348 -25.797 11.203 1 94.62 67 LEU A N 1
ATOM 494 C CA . LEU A 1 67 ? -6.43 -24.969 12.398 1 94.62 67 LEU A CA 1
ATOM 495 C C . LEU A 1 67 ? -5.059 -24.812 13.047 1 94.62 67 LEU A C 1
ATOM 497 O O . LEU A 1 67 ? -4.66 -23.703 13.414 1 94.62 67 LEU A O 1
ATOM 501 N N . ALA A 1 68 ? -4.375 -25.891 13.188 1 93.94 68 ALA A N 1
ATOM 502 C CA . ALA A 1 68 ? -3.031 -25.859 13.766 1 93.94 68 ALA A CA 1
ATOM 503 C C . ALA A 1 68 ? -2.1 -24.984 12.93 1 93.94 68 ALA A C 1
ATOM 505 O O . ALA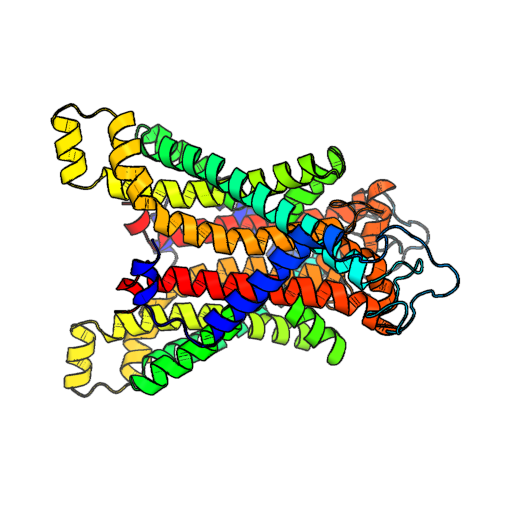 A 1 68 ? -1.366 -24.156 13.477 1 93.94 68 ALA A O 1
ATOM 506 N N . ARG A 1 69 ? -2.191 -25.125 11.695 1 95.19 69 ARG A N 1
ATOM 507 C CA . ARG A 1 69 ? -1.314 -24.375 10.812 1 95.19 69 ARG A CA 1
ATOM 508 C C . ARG A 1 69 ? -1.685 -22.891 10.812 1 95.19 69 ARG A C 1
ATOM 510 O O . ARG A 1 69 ? -0.81 -22.031 10.734 1 95.19 69 ARG A O 1
ATOM 517 N N . ALA A 1 70 ? -2.947 -22.594 10.891 1 95.25 70 ALA A N 1
ATOM 518 C CA . ALA A 1 70 ? -3.383 -21.203 10.953 1 95.25 70 ALA A CA 1
ATOM 519 C C . ALA A 1 70 ? -2.873 -20.531 12.219 1 95.25 70 ALA A C 1
ATOM 521 O O . ALA A 1 70 ? -2.428 -19.375 12.188 1 95.25 70 ALA A O 1
ATOM 522 N N . VAL A 1 71 ? -2.93 -21.25 13.297 1 94.88 71 VAL A N 1
ATOM 523 C CA . VAL A 1 71 ? -2.496 -20.703 14.578 1 94.88 71 VAL A CA 1
ATOM 524 C C . VAL A 1 71 ? -0.981 -20.516 14.578 1 94.88 71 VAL A C 1
ATOM 526 O O . VAL A 1 71 ? -0.476 -19.469 14.984 1 94.88 71 VAL A O 1
ATOM 529 N N . TYR A 1 72 ? -0.301 -21.469 14.133 1 93.31 72 TYR A N 1
ATOM 530 C CA . TYR A 1 72 ? 1.15 -21.344 14.047 1 93.31 72 TYR A CA 1
ATOM 531 C C . TYR A 1 72 ? 1.548 -20.312 13 1 93.31 72 TYR A C 1
ATOM 533 O O . TYR A 1 72 ? 2.543 -19.609 13.172 1 93.31 72 TYR A O 1
ATOM 541 N N . GLY A 1 73 ? 0.778 -20.266 11.984 1 94.75 73 GLY A N 1
ATOM 542 C CA . GLY A 1 73 ? 0.985 -19.234 10.984 1 94.75 73 GLY A CA 1
ATOM 543 C C . GLY A 1 73 ? 0.812 -17.828 11.531 1 94.75 73 GLY A C 1
ATOM 544 O O . GLY A 1 73 ? 1.513 -16.906 11.117 1 94.75 73 GLY A O 1
ATOM 545 N N . ALA A 1 74 ? -0.078 -17.75 12.445 1 95.62 74 ALA A N 1
ATOM 546 C CA . ALA A 1 74 ? -0.284 -16.469 13.109 1 95.62 74 ALA A CA 1
ATOM 547 C C . ALA A 1 74 ? 0.972 -16.031 13.852 1 95.62 74 ALA A C 1
ATOM 549 O O . ALA A 1 74 ? 1.33 -14.844 13.844 1 95.62 74 ALA A O 1
ATOM 550 N N . ARG A 1 75 ? 1.58 -16.922 14.461 1 94.06 75 ARG A N 1
ATOM 551 C CA . ARG A 1 75 ? 2.805 -16.625 15.195 1 94.06 75 ARG A CA 1
ATOM 552 C C . ARG A 1 75 ? 3.879 -16.062 14.266 1 94.06 75 ARG A C 1
ATOM 554 O O . ARG A 1 75 ? 4.516 -15.062 14.586 1 94.06 75 ARG A O 1
ATOM 561 N N . VAL A 1 76 ? 3.982 -16.688 13.164 1 94.25 76 VAL A N 1
ATOM 562 C CA . VAL A 1 76 ? 5.031 -16.297 12.227 1 94.25 76 VAL A CA 1
ATOM 563 C C . VAL A 1 76 ? 4.656 -14.984 11.555 1 94.25 76 VAL A C 1
ATOM 565 O O . VAL A 1 76 ? 5.461 -14.055 11.516 1 94.25 76 VAL A O 1
ATOM 568 N N . SER A 1 77 ? 3.443 -14.883 11.023 1 96.19 77 SER A N 1
ATOM 569 C CA . SER A 1 77 ? 2.988 -13.688 10.32 1 96.19 77 SER A CA 1
ATOM 570 C C . SER A 1 77 ? 3.047 -12.461 11.227 1 96.19 77 SER A C 1
ATOM 572 O O . SER A 1 77 ? 3.539 -11.406 10.812 1 96.19 77 SER A O 1
ATOM 574 N N . LEU A 1 78 ? 2.635 -12.641 12.477 1 96.88 78 LEU A N 1
ATOM 575 C CA . LEU A 1 78 ? 2.6 -11.523 13.406 1 96.88 78 LEU A CA 1
ATOM 576 C C . LEU A 1 78 ? 4.008 -11.156 13.867 1 96.88 78 LEU A C 1
ATOM 578 O O . LEU A 1 78 ? 4.34 -9.969 13.977 1 96.88 78 LEU A O 1
ATOM 582 N N . SER A 1 79 ? 4.82 -12.133 14.133 1 96 79 SER A N 1
ATOM 583 C CA . SER A 1 79 ? 6.16 -11.859 14.641 1 96 79 SER A CA 1
ATOM 584 C C . SER A 1 79 ? 7.035 -11.203 13.578 1 96 79 SER A C 1
ATOM 586 O O . SER A 1 79 ? 7.828 -10.312 13.883 1 96 79 SER A O 1
ATOM 588 N N . VAL A 1 80 ? 6.895 -11.648 12.375 1 96.75 80 VAL A N 1
ATOM 589 C CA . VAL A 1 80 ? 7.672 -11.07 11.289 1 96.75 80 VAL A CA 1
ATOM 590 C C . VAL A 1 80 ? 7.293 -9.602 11.102 1 96.75 80 VAL A C 1
ATOM 592 O O . VAL A 1 80 ? 8.164 -8.734 11 1 96.75 80 VAL A O 1
ATOM 595 N N . ALA A 1 81 ? 6.012 -9.383 11.062 1 97.62 81 ALA A N 1
ATOM 596 C CA . ALA A 1 81 ? 5.543 -8.008 10.875 1 97.62 81 ALA A CA 1
ATOM 597 C C . ALA A 1 81 ? 5.961 -7.125 12.047 1 97.62 81 ALA A C 1
ATOM 599 O O . ALA A 1 81 ? 6.445 -6.004 11.844 1 97.62 81 ALA A O 1
ATOM 600 N N . ALA A 1 82 ? 5.828 -7.652 13.25 1 97.62 82 ALA A N 1
ATOM 601 C CA . ALA A 1 82 ? 6.18 -6.887 14.445 1 97.62 82 ALA A CA 1
ATOM 602 C C . ALA A 1 82 ? 7.676 -6.582 14.477 1 97.62 82 ALA A C 1
ATOM 604 O O . ALA A 1 82 ? 8.078 -5.445 14.734 1 97.62 82 ALA A O 1
ATOM 605 N N . ALA A 1 83 ? 8.461 -7.559 14.219 1 98.31 83 ALA A N 1
ATOM 606 C CA . ALA A 1 83 ? 9.906 -7.387 14.234 1 98.31 83 ALA A CA 1
ATOM 607 C C . ALA A 1 83 ? 10.359 -6.414 13.148 1 98.31 83 ALA A C 1
ATOM 609 O O . ALA A 1 83 ? 11.227 -5.574 13.375 1 98.31 83 ALA A O 1
ATOM 610 N N . ALA A 1 84 ? 9.758 -6.535 12.016 1 98.5 84 ALA A N 1
ATOM 611 C CA . ALA A 1 84 ? 10.102 -5.652 10.898 1 98.5 84 ALA A CA 1
ATOM 612 C C . ALA A 1 84 ? 9.742 -4.203 11.219 1 98.5 84 ALA A C 1
ATOM 614 O O . ALA A 1 84 ? 10.516 -3.289 10.93 1 98.5 84 ALA A O 1
ATOM 615 N N . VAL A 1 85 ? 8.602 -4.012 11.812 1 98.44 85 VAL A N 1
ATOM 616 C CA . VAL A 1 85 ? 8.141 -2.662 12.117 1 98.44 85 VAL A CA 1
ATOM 617 C C . VAL A 1 85 ? 9.008 -2.049 13.211 1 98.44 85 VAL A C 1
ATOM 619 O O . VAL A 1 85 ? 9.328 -0.858 13.156 1 98.44 85 VAL A O 1
ATOM 622 N N . ILE A 1 86 ? 9.367 -2.859 14.188 1 98.44 86 ILE A N 1
ATOM 623 C CA . ILE A 1 86 ? 10.25 -2.381 15.25 1 98.44 86 ILE A CA 1
ATOM 624 C C . ILE A 1 86 ? 11.594 -1.977 14.648 1 98.44 86 ILE A C 1
ATOM 626 O O . ILE A 1 86 ? 12.125 -0.903 14.961 1 98.44 86 ILE A O 1
ATOM 630 N N . LEU A 1 87 ? 12.078 -2.785 13.812 1 98.56 87 LEU A N 1
ATOM 631 C CA . LEU A 1 87 ? 13.344 -2.479 13.148 1 98.56 87 LEU A CA 1
ATOM 632 C C . LEU A 1 87 ? 13.219 -1.21 12.305 1 98.56 87 LEU A C 1
ATOM 634 O O . LEU A 1 87 ? 14.086 -0.335 12.367 1 98.56 87 LEU A O 1
ATOM 638 N N . ALA A 1 88 ? 12.148 -1.124 11.531 1 98.69 88 ALA A N 1
ATOM 639 C CA . ALA A 1 88 ? 11.898 0.044 10.688 1 98.69 88 ALA A CA 1
ATOM 640 C C . ALA A 1 88 ? 11.797 1.313 11.531 1 98.69 88 ALA A C 1
ATOM 642 O O . ALA A 1 88 ? 12.359 2.35 11.18 1 98.69 88 ALA A O 1
ATOM 643 N N . GLY A 1 89 ? 11.086 1.211 12.633 1 98.38 89 GLY A N 1
ATOM 644 C CA . GLY A 1 89 ? 10.898 2.352 13.516 1 98.38 89 GLY A CA 1
ATOM 645 C C . GLY A 1 89 ? 12.18 2.809 14.18 1 98.38 89 GLY A C 1
ATOM 646 O O . GLY A 1 89 ? 12.484 4.004 14.203 1 98.38 89 GLY A O 1
ATOM 647 N N . VAL A 1 90 ? 12.914 1.876 14.688 1 98.25 90 VAL A N 1
ATOM 648 C CA . VAL A 1 90 ? 14.148 2.201 15.391 1 98.25 90 VAL A CA 1
ATOM 649 C C . VAL A 1 90 ? 15.148 2.824 14.414 1 98.25 90 VAL A C 1
ATOM 651 O O . VAL A 1 90 ? 15.695 3.896 14.68 1 98.25 90 VAL A O 1
ATOM 654 N N . LEU A 1 91 ? 15.32 2.205 13.297 1 98.38 91 LEU A N 1
ATOM 655 C CA . LEU A 1 91 ? 16.25 2.717 12.305 1 98.38 91 LEU A CA 1
ATOM 656 C C . LEU A 1 91 ? 15.758 4.035 11.719 1 98.38 91 LEU A C 1
ATOM 658 O O . LEU A 1 91 ? 16.516 4.992 11.594 1 98.38 91 LEU A O 1
ATOM 662 N N . GLY A 1 92 ? 14.484 4.047 11.414 1 98.56 92 GLY A N 1
ATOM 663 C CA . GLY A 1 92 ? 13.906 5.223 10.781 1 98.56 92 GLY A CA 1
ATOM 664 C C . GLY A 1 92 ? 13.898 6.438 11.695 1 98.56 92 GLY A C 1
ATOM 665 O O . GLY A 1 92 ? 14.281 7.535 11.273 1 98.56 92 GLY A O 1
ATOM 666 N N . VAL A 1 93 ? 13.477 6.223 12.898 1 98.25 93 VAL A N 1
ATOM 667 C CA . VAL A 1 93 ? 13.43 7.324 13.852 1 98.25 93 VAL A CA 1
ATOM 668 C C . VAL A 1 93 ? 14.844 7.84 14.117 1 98.25 93 VAL A C 1
ATOM 670 O O . VAL A 1 93 ? 15.078 9.047 14.148 1 98.25 93 VAL A O 1
ATOM 673 N N . ALA A 1 94 ? 15.789 6.926 14.266 1 98.06 94 ALA A N 1
ATOM 674 C CA . ALA A 1 94 ? 17.172 7.316 14.484 1 98.06 94 ALA A CA 1
ATOM 675 C C . ALA A 1 94 ? 17.703 8.148 13.32 1 98.06 94 ALA A C 1
ATOM 677 O O . ALA A 1 94 ? 18.297 9.203 13.523 1 98.06 94 ALA A O 1
ATOM 678 N N . VAL A 1 95 ? 17.453 7.738 12.164 1 98.19 95 VAL A N 1
ATOM 679 C CA . VAL A 1 95 ? 17.938 8.43 10.969 1 98.19 95 VAL A CA 1
ATOM 680 C C . VAL A 1 95 ? 17.219 9.773 10.836 1 98.19 95 VAL A C 1
ATOM 682 O O . VAL A 1 95 ? 17.844 10.805 10.617 1 98.19 95 VAL A O 1
ATOM 685 N N . GLY A 1 96 ? 15.867 9.727 11 1 98.12 96 GLY A N 1
ATOM 686 C CA . GLY A 1 96 ? 15.078 10.938 10.836 1 98.12 96 GLY A CA 1
ATOM 687 C C . GLY A 1 96 ? 15.453 12.023 11.828 1 98.12 96 GLY A C 1
ATOM 688 O O . GLY A 1 96 ? 15.656 13.18 11.445 1 98.12 96 GLY A O 1
ATOM 689 N N . VAL A 1 97 ? 15.547 11.625 13.055 1 97.75 97 VAL A N 1
ATOM 690 C CA . VAL A 1 97 ? 15.922 12.578 14.094 1 97.75 97 VAL A CA 1
ATOM 691 C C . VAL A 1 97 ? 17.359 13.062 13.859 1 97.75 97 VAL A C 1
ATOM 693 O O . VAL A 1 97 ? 17.641 14.258 13.984 1 97.75 97 VAL A O 1
ATOM 696 N N . GLY A 1 98 ? 18.234 12.195 13.539 1 97.19 98 GLY A N 1
ATOM 697 C CA . GLY A 1 98 ? 19.609 12.578 13.234 1 97.19 98 GLY A CA 1
ATOM 698 C C . GLY A 1 98 ? 19.719 13.578 12.102 1 97.19 98 GLY A C 1
ATOM 699 O O . GLY A 1 98 ? 20.469 14.555 12.195 1 97.19 98 GLY A O 1
ATOM 700 N N . VAL A 1 99 ? 19.016 13.391 11.102 1 97.5 99 VAL A N 1
ATOM 701 C CA . VAL A 1 99 ? 19.031 14.258 9.93 1 97.5 99 VAL A CA 1
ATOM 702 C C . VAL A 1 99 ? 18.531 15.648 10.312 1 97.5 99 VAL A C 1
ATOM 704 O O . VAL A 1 99 ? 19.047 16.656 9.828 1 97.5 99 VAL A O 1
ATOM 707 N N . ALA A 1 100 ? 17.531 15.711 11.219 1 96.5 100 ALA A N 1
ATOM 708 C CA . ALA A 1 100 ? 16.922 16.969 11.609 1 96.5 100 ALA A CA 1
ATOM 709 C C . ALA A 1 100 ? 17.906 17.875 12.344 1 96.5 100 ALA A C 1
ATOM 711 O O . ALA A 1 100 ? 17.688 19.078 12.492 1 96.5 100 ALA A O 1
ATOM 712 N N . PHE A 1 101 ? 19.016 17.312 12.812 1 95.06 101 PHE A N 1
ATOM 713 C CA . PHE A 1 101 ? 19.953 18.094 13.625 1 95.06 101 PHE A CA 1
ATOM 714 C C . PHE A 1 101 ? 21.266 18.328 12.867 1 95.06 101 PHE A C 1
ATOM 716 O O . PHE A 1 101 ? 22.234 18.797 13.445 1 95.06 101 PHE A O 1
ATOM 723 N N . LEU A 1 102 ? 21.25 17.984 11.656 1 94.81 102 LEU A N 1
ATOM 724 C CA . LEU A 1 102 ? 22.391 18.297 10.805 1 94.81 102 LEU A CA 1
ATOM 725 C C . LEU A 1 102 ? 22.359 19.75 10.352 1 94.81 102 LEU A C 1
ATOM 727 O O . LEU A 1 102 ? 21.359 20.453 10.57 1 94.81 102 LEU A O 1
ATOM 731 N N . GLY A 1 103 ? 23.484 20.25 9.828 1 91.62 103 GLY A N 1
ATOM 732 C CA . GLY A 1 103 ? 23.5 21.562 9.203 1 91.62 103 GLY A CA 1
ATOM 733 C C . GLY A 1 103 ? 22.578 21.656 8.008 1 91.62 103 GLY A C 1
ATOM 734 O O . GLY A 1 103 ? 22.156 20.641 7.457 1 91.62 103 GLY A O 1
ATOM 735 N N . ARG A 1 104 ? 22.328 22.828 7.617 1 92 104 ARG A N 1
ATOM 736 C CA . ARG A 1 104 ? 21.328 23.109 6.605 1 92 104 ARG A CA 1
ATOM 737 C C . ARG A 1 104 ? 21.594 22.328 5.32 1 92 104 ARG A C 1
ATOM 739 O O . ARG A 1 104 ? 20.719 21.609 4.82 1 92 104 ARG A O 1
ATOM 746 N N . ARG A 1 105 ? 22.781 22.375 4.844 1 93.81 105 ARG A N 1
ATOM 747 C CA . ARG A 1 105 ? 23.109 21.734 3.576 1 93.81 105 ARG A CA 1
ATOM 748 C C . ARG A 1 105 ? 23.109 20.219 3.721 1 93.81 105 ARG A C 1
ATOM 750 O O . ARG A 1 105 ? 22.625 19.5 2.846 1 93.81 105 ARG A O 1
ATOM 757 N N . ALA A 1 106 ? 23.641 19.75 4.805 1 96 106 ALA A N 1
ATOM 758 C CA . ALA A 1 106 ? 23.703 18.312 5.051 1 96 106 ALA A CA 1
ATOM 759 C C . ALA A 1 106 ? 22.312 17.734 5.297 1 96 106 ALA A C 1
ATOM 761 O O . ALA A 1 106 ? 22.016 16.625 4.875 1 96 106 ALA A O 1
ATOM 762 N N . GLU A 1 107 ? 21.5 18.484 5.945 1 95.88 107 GLU A N 1
ATOM 763 C CA . GLU A 1 107 ? 20.109 18.078 6.188 1 95.88 107 GLU A CA 1
ATOM 764 C C . GLU A 1 107 ? 19.344 17.922 4.879 1 95.88 107 GLU A C 1
ATOM 766 O O . GLU A 1 107 ? 18.672 16.906 4.66 1 95.88 107 GLU A O 1
ATOM 771 N N . ALA A 1 108 ? 19.562 18.875 4.059 1 91.44 108 ALA A N 1
ATOM 772 C CA . ALA A 1 108 ? 18.875 18.875 2.775 1 91.44 108 ALA A CA 1
ATOM 773 C C . ALA A 1 108 ? 19.312 17.688 1.92 1 91.44 108 ALA A C 1
ATOM 775 O O . ALA A 1 108 ? 18.484 17.016 1.29 1 91.44 108 ALA A O 1
ATOM 776 N N . ALA A 1 109 ? 20.547 17.438 1.963 1 93.19 109 ALA A N 1
ATOM 777 C CA . ALA A 1 109 ? 21.078 16.328 1.176 1 93.19 109 ALA A CA 1
ATOM 778 C C . ALA A 1 109 ? 20.625 14.984 1.743 1 93.19 109 ALA A C 1
ATOM 780 O O . ALA A 1 109 ? 20.25 14.086 0.992 1 93.19 109 ALA A O 1
ATOM 781 N N . ALA A 1 110 ? 20.656 14.938 3.037 1 96.06 110 ALA A N 1
ATOM 782 C CA . ALA A 1 110 ? 20.312 13.68 3.695 1 96.06 110 ALA A CA 1
ATOM 783 C C . ALA A 1 110 ? 18.844 13.336 3.502 1 96.06 110 ALA A C 1
ATOM 785 O O . ALA A 1 110 ? 18.5 12.18 3.242 1 96.06 110 ALA A O 1
ATOM 786 N N . ILE A 1 111 ? 18.031 14.297 3.602 1 92.69 111 ILE A N 1
ATOM 787 C CA . ILE A 1 111 ? 16.609 14.023 3.494 1 92.69 111 ILE A CA 1
ATOM 788 C C . ILE A 1 111 ? 16.25 13.688 2.049 1 92.69 111 ILE A C 1
ATOM 790 O O . ILE A 1 111 ? 15.328 12.914 1.795 1 92.69 111 ILE A O 1
ATOM 794 N N . ARG A 1 112 ? 17.031 14.172 1.134 1 88.25 112 ARG A N 1
ATOM 795 C CA . ARG A 1 112 ? 16.828 13.805 -0.266 1 88.25 112 ARG A CA 1
ATOM 796 C C . ARG A 1 112 ? 17.125 12.32 -0.49 1 88.25 112 ARG A C 1
ATOM 798 O O . ARG A 1 112 ? 16.438 11.664 -1.283 1 88.25 112 ARG A O 1
ATOM 805 N N . VAL A 1 113 ? 18.094 11.906 0.154 1 92.38 113 VAL A N 1
ATOM 806 C CA . VAL A 1 113 ? 18.422 10.484 0.058 1 92.38 113 VAL A CA 1
ATOM 807 C C . VAL A 1 113 ? 17.297 9.648 0.645 1 92.38 113 VAL A C 1
ATOM 809 O O . VAL A 1 113 ? 16.891 8.641 0.062 1 92.38 113 VAL A O 1
ATOM 812 N N . VAL A 1 114 ? 16.781 10.07 1.757 1 94 114 VAL A N 1
ATOM 813 C CA . VAL A 1 114 ? 15.664 9.375 2.391 1 94 114 VAL A CA 1
ATOM 814 C C . VAL A 1 114 ? 14.469 9.352 1.442 1 94 114 VAL A C 1
ATOM 816 O O . VAL A 1 114 ? 13.812 8.312 1.286 1 94 114 VAL A O 1
ATOM 819 N N . ASP A 1 115 ? 14.25 10.383 0.771 1 89.5 115 ASP A N 1
ATOM 820 C CA . ASP A 1 115 ? 13.094 10.516 -0.118 1 89.5 115 ASP A CA 1
ATOM 821 C C . ASP A 1 115 ? 13.211 9.57 -1.31 1 89.5 115 ASP A C 1
ATOM 823 O O . ASP A 1 115 ? 12.203 9.062 -1.806 1 89.5 115 ASP A O 1
ATOM 827 N N . VAL A 1 116 ? 14.398 9.328 -1.7 1 86.19 116 VAL A N 1
ATOM 828 C CA . VAL A 1 116 ? 14.625 8.383 -2.789 1 86.19 116 VAL A CA 1
ATOM 829 C C . VAL A 1 116 ? 14.164 6.992 -2.367 1 86.19 116 VAL A C 1
ATOM 831 O O . VAL A 1 116 ? 13.484 6.297 -3.131 1 86.19 116 VAL A O 1
ATOM 834 N N . PHE A 1 117 ? 14.469 6.668 -1.213 1 92 117 PHE A N 1
ATOM 835 C CA . PHE A 1 117 ? 14.125 5.336 -0.729 1 92 117 PHE A CA 1
ATOM 836 C C . PHE A 1 117 ? 12.633 5.23 -0.446 1 92 117 PHE A C 1
ATOM 838 O O . PHE A 1 117 ? 12.031 4.164 -0.621 1 92 117 PHE A O 1
ATOM 845 N N . VAL A 1 118 ? 12.055 6.316 -0.053 1 90.5 118 VAL A N 1
ATOM 846 C CA . VAL A 1 118 ? 10.617 6.34 0.2 1 90.5 118 VAL A CA 1
ATOM 847 C C . VAL A 1 118 ? 9.859 6.086 -1.101 1 90.5 118 VAL A C 1
ATOM 849 O O . VAL A 1 118 ? 8.789 5.469 -1.093 1 90.5 118 VAL A O 1
ATOM 852 N N . SER A 1 119 ? 10.461 6.465 -2.184 1 89.38 119 SER A N 1
ATOM 853 C CA . SER A 1 119 ? 9.773 6.406 -3.469 1 89.38 119 SER A CA 1
ATOM 854 C C . SER A 1 119 ? 9.875 5.012 -4.082 1 89.38 119 SER A C 1
ATOM 856 O O . SER A 1 119 ? 9.172 4.707 -5.051 1 89.38 119 SER A O 1
ATOM 858 N N . LEU A 1 120 ? 10.656 4.156 -3.51 1 89.62 120 LEU A N 1
ATOM 859 C CA . LEU A 1 120 ? 10.867 2.83 -4.078 1 89.62 120 LEU A CA 1
ATOM 860 C C . LEU A 1 120 ? 9.648 1.939 -3.852 1 89.62 120 LEU A C 1
ATOM 862 O O . LEU A 1 120 ? 9.078 1.93 -2.76 1 89.62 120 LEU A O 1
ATOM 866 N N . PRO A 1 121 ? 9.195 1.229 -4.914 1 87.94 121 PRO A N 1
ATOM 867 C CA . PRO A 1 121 ? 8.18 0.195 -4.707 1 87.94 121 PRO A CA 1
ATOM 868 C C . PRO A 1 121 ? 8.688 -0.967 -3.855 1 87.94 121 PRO A C 1
ATOM 870 O O . PRO A 1 121 ? 9.547 -1.729 -4.297 1 87.94 121 PRO A O 1
ATOM 873 N N . GLU A 1 122 ? 8.156 -1.141 -2.734 1 90.19 122 GLU A N 1
ATOM 874 C CA . GLU A 1 122 ? 8.719 -2.02 -1.715 1 90.19 122 GLU A CA 1
ATOM 875 C C . GLU A 1 122 ? 8.703 -3.477 -2.172 1 90.19 122 GLU A C 1
ATOM 877 O O . GLU A 1 122 ? 9.672 -4.207 -1.963 1 90.19 122 GLU A O 1
ATOM 882 N N . ILE A 1 123 ? 7.652 -3.879 -2.793 1 86 123 ILE A N 1
ATOM 883 C CA . ILE A 1 123 ? 7.508 -5.289 -3.139 1 86 123 ILE A CA 1
ATOM 884 C C . ILE A 1 123 ? 8.578 -5.684 -4.152 1 86 123 ILE A C 1
ATOM 886 O O . ILE A 1 123 ? 9.148 -6.777 -4.07 1 86 123 ILE A O 1
ATOM 890 N N . PHE A 1 124 ? 8.961 -4.82 -5.07 1 84.06 124 PHE A N 1
ATOM 891 C CA . PHE A 1 124 ? 9.945 -5.121 -6.098 1 84.06 124 PHE A CA 1
ATOM 892 C C . PHE A 1 124 ? 11.344 -5.199 -5.492 1 84.06 124 PHE A C 1
ATOM 894 O O . PHE A 1 124 ? 12.102 -6.133 -5.781 1 84.06 124 PHE A O 1
ATOM 901 N N . VAL A 1 125 ? 11.547 -4.254 -4.664 1 88.56 125 VAL A N 1
ATOM 902 C CA . VAL A 1 125 ? 12.875 -4.227 -4.047 1 88.56 125 VAL A CA 1
ATOM 903 C C . VAL A 1 125 ? 13.055 -5.453 -3.158 1 88.56 125 VAL A C 1
ATOM 905 O O . VAL A 1 125 ? 14.102 -6.105 -3.191 1 88.56 125 VAL A O 1
ATOM 908 N N . ALA A 1 126 ? 12.008 -5.785 -2.477 1 91.31 126 ALA A N 1
ATOM 909 C CA . ALA A 1 126 ? 12.062 -6.949 -1.599 1 91.31 126 ALA A CA 1
ATOM 910 C C . ALA A 1 126 ? 12.266 -8.234 -2.4 1 91.31 126 ALA A C 1
ATOM 912 O O . ALA A 1 126 ? 13.023 -9.117 -1.99 1 91.31 126 ALA A O 1
ATOM 913 N N . LEU A 1 127 ? 11.617 -8.32 -3.475 1 84.06 127 LEU A N 1
ATOM 914 C CA . LEU A 1 127 ? 11.758 -9.5 -4.324 1 84.06 127 LEU A CA 1
ATOM 915 C C . LEU A 1 127 ? 13.195 -9.664 -4.793 1 84.06 127 LEU A C 1
ATOM 917 O O . LEU A 1 127 ? 13.742 -10.766 -4.754 1 84.06 127 LEU A O 1
ATOM 921 N N . VAL A 1 128 ? 13.781 -8.523 -5.223 1 80.94 128 VAL A N 1
ATOM 922 C CA . VAL A 1 128 ? 15.148 -8.555 -5.73 1 80.94 128 VAL A CA 1
ATOM 923 C C . VAL A 1 128 ? 16.109 -8.953 -4.609 1 80.94 128 VAL A C 1
ATOM 925 O O . VAL A 1 128 ? 16.969 -9.812 -4.797 1 80.94 128 VAL A O 1
ATOM 928 N N . VAL A 1 129 ? 15.898 -8.406 -3.49 1 86.5 129 VAL A N 1
ATOM 929 C CA . VAL A 1 129 ? 16.766 -8.672 -2.35 1 86.5 129 VAL A CA 1
ATOM 930 C C . VAL A 1 129 ? 16.672 -10.141 -1.949 1 86.5 129 VAL A C 1
ATOM 932 O O . VAL A 1 129 ? 17.688 -10.82 -1.791 1 86.5 129 VAL A O 1
ATOM 935 N N . LEU A 1 130 ? 15.469 -10.648 -1.908 1 87.5 130 LEU A N 1
ATOM 936 C CA . LEU A 1 130 ? 15.266 -12.008 -1.414 1 87.5 130 LEU A CA 1
ATOM 937 C C . LEU A 1 130 ? 15.617 -13.039 -2.484 1 87.5 130 LEU A C 1
ATOM 939 O O . LEU A 1 130 ? 15.977 -14.172 -2.166 1 87.5 130 LEU A O 1
ATOM 943 N N . ALA A 1 131 ? 15.492 -12.648 -3.717 1 77.62 131 ALA A N 1
ATOM 944 C CA . ALA A 1 131 ? 15.891 -13.547 -4.801 1 77.62 131 ALA A CA 1
ATOM 945 C C . ALA A 1 131 ? 17.406 -13.781 -4.777 1 77.62 131 ALA A C 1
ATOM 947 O O . ALA A 1 131 ? 17.875 -14.875 -5.113 1 77.62 131 ALA A O 1
ATOM 948 N N . PHE A 1 132 ? 18.172 -12.758 -4.316 1 79.62 132 PHE A N 1
ATOM 949 C CA . PHE A 1 132 ? 19.625 -12.852 -4.332 1 79.62 132 PHE A CA 1
ATOM 950 C C . PHE A 1 132 ? 20.141 -13.43 -3.023 1 79.62 132 PHE A C 1
ATOM 952 O O . PHE A 1 132 ? 21.078 -14.242 -3.025 1 79.62 132 PHE A O 1
ATOM 959 N N . ILE A 1 133 ? 19.578 -13.055 -1.935 1 83.62 133 ILE A N 1
ATOM 960 C CA . ILE A 1 133 ? 20.109 -13.453 -0.634 1 83.62 133 ILE A CA 1
ATOM 961 C C . ILE A 1 133 ? 19.469 -14.773 -0.198 1 83.62 133 ILE A C 1
ATOM 963 O O . ILE A 1 133 ? 20.078 -15.555 0.539 1 83.62 133 ILE A O 1
ATOM 967 N N . GLY A 1 134 ? 18.344 -15.039 -0.709 1 77.38 134 GLY A N 1
ATOM 968 C CA . GLY A 1 134 ? 17.578 -16.203 -0.283 1 77.38 134 GLY A CA 1
ATOM 969 C C . GLY A 1 134 ? 16.562 -15.898 0.802 1 77.38 134 GLY A C 1
ATOM 970 O O . GLY A 1 134 ? 16.75 -14.945 1.569 1 77.38 134 GLY A O 1
ATOM 971 N N . GLY A 1 135 ? 15.539 -16.672 0.732 1 75.69 135 GLY A N 1
ATOM 972 C CA . GLY A 1 135 ? 14.43 -16.438 1.644 1 75.69 135 GLY A CA 1
ATOM 973 C C . GLY A 1 135 ? 14.594 -17.125 2.98 1 75.69 135 GLY A C 1
ATOM 974 O O . GLY A 1 135 ? 14.82 -18.344 3.029 1 75.69 135 GLY A O 1
ATOM 975 N N . ASN A 1 136 ? 14.969 -16.438 4.055 1 86.12 136 ASN A N 1
ATOM 976 C CA . ASN A 1 136 ? 14.852 -16.906 5.434 1 86.12 136 ASN A CA 1
ATOM 977 C C . ASN A 1 136 ? 14.242 -15.828 6.328 1 86.12 136 ASN A C 1
ATOM 979 O O . ASN A 1 136 ? 14.102 -14.672 5.918 1 86.12 136 ASN A O 1
ATOM 983 N N . LEU A 1 137 ? 13.883 -16.281 7.543 1 91.44 137 LEU A N 1
ATOM 984 C CA . LEU A 1 137 ? 13.07 -15.422 8.391 1 91.44 137 LEU A CA 1
ATOM 985 C C . LEU A 1 137 ? 13.836 -14.156 8.781 1 91.44 137 LEU A C 1
ATOM 987 O O . LEU A 1 137 ? 13.32 -13.047 8.664 1 91.44 137 LEU A O 1
ATOM 991 N N . PRO A 1 138 ? 15.117 -14.266 9.188 1 93.25 138 PRO A N 1
ATOM 992 C CA . PRO A 1 138 ? 15.844 -13.047 9.547 1 93.25 138 PRO A CA 1
ATOM 993 C C . PRO A 1 138 ? 16.047 -12.109 8.359 1 93.25 138 PRO A C 1
ATOM 995 O O . PRO A 1 138 ? 15.938 -10.891 8.508 1 93.25 138 PRO A O 1
ATOM 998 N N . THR A 1 139 ? 16.328 -12.695 7.219 1 94.5 139 THR A N 1
ATOM 999 C CA . THR A 1 139 ? 16.5 -11.867 6.031 1 94.5 139 THR A CA 1
ATOM 1000 C C . THR A 1 139 ? 15.195 -11.188 5.637 1 94.5 139 THR A C 1
ATOM 1002 O O . THR A 1 139 ? 15.188 -10.039 5.191 1 94.5 139 THR A O 1
ATOM 1005 N N . LEU A 1 140 ? 14.094 -11.977 5.785 1 95.56 140 LEU A N 1
ATOM 1006 C CA . LEU A 1 140 ? 12.773 -11.43 5.492 1 95.56 140 LEU A CA 1
ATOM 1007 C C . LEU A 1 140 ? 12.461 -10.242 6.395 1 95.56 140 LEU A C 1
ATOM 1009 O O . LEU A 1 140 ? 12.055 -9.18 5.914 1 95.56 140 LEU A O 1
ATOM 1013 N N . VAL A 1 141 ? 12.758 -10.391 7.672 1 97.5 141 VAL A N 1
ATOM 1014 C CA . VAL A 1 141 ? 12.508 -9.352 8.664 1 97.5 141 VAL A CA 1
ATOM 1015 C C . VAL A 1 141 ? 13.391 -8.133 8.367 1 97.5 141 VAL A C 1
ATOM 1017 O O . VAL A 1 141 ? 12.906 -7 8.359 1 97.5 141 VAL A O 1
ATOM 1020 N N . ALA A 1 142 ? 14.617 -8.375 8.109 1 97.38 142 ALA A N 1
ATOM 1021 C CA . ALA A 1 142 ? 15.562 -7.297 7.84 1 97.38 142 ALA A CA 1
ATOM 1022 C C . ALA A 1 142 ? 15.188 -6.539 6.57 1 97.38 142 ALA A C 1
ATOM 1024 O O . ALA A 1 142 ? 15.242 -5.309 6.535 1 97.38 142 ALA A O 1
ATOM 1025 N N . THR A 1 143 ? 14.812 -7.312 5.602 1 96.81 143 THR A N 1
ATOM 1026 C CA . THR A 1 143 ? 14.461 -6.719 4.316 1 96.81 143 THR A CA 1
ATOM 1027 C C . THR A 1 143 ? 13.234 -5.816 4.453 1 96.81 143 THR A C 1
ATOM 1029 O O . THR A 1 143 ? 13.266 -4.656 4.035 1 96.81 143 THR A O 1
ATOM 1032 N N . ILE A 1 144 ? 12.195 -6.324 5.086 1 97.19 144 ILE A N 1
ATOM 1033 C CA . ILE A 1 144 ? 10.969 -5.551 5.258 1 97.19 144 ILE A CA 1
ATOM 1034 C C . ILE A 1 144 ? 11.242 -4.352 6.164 1 97.19 144 ILE A C 1
ATOM 1036 O O . ILE A 1 144 ? 10.82 -3.232 5.863 1 97.19 144 ILE A O 1
ATOM 1040 N N . GLY A 1 145 ? 11.977 -4.574 7.238 1 98.44 145 GLY A N 1
ATOM 1041 C CA . GLY A 1 145 ? 12.289 -3.514 8.18 1 98.44 145 GLY A CA 1
ATOM 1042 C C . GLY A 1 145 ? 13.086 -2.381 7.562 1 98.44 145 GLY A C 1
ATOM 1043 O O . GLY A 1 145 ? 12.75 -1.208 7.738 1 98.44 145 GLY A O 1
ATOM 1044 N N . VAL A 1 146 ? 14.07 -2.701 6.805 1 97.62 146 VAL A N 1
ATOM 1045 C CA . VAL A 1 146 ? 14.922 -1.7 6.176 1 97.62 146 VAL A CA 1
ATOM 1046 C C . VAL A 1 146 ? 14.141 -0.95 5.102 1 97.62 146 VAL A C 1
ATOM 1048 O O . VAL A 1 146 ? 14.305 0.262 4.941 1 97.62 146 VAL A O 1
ATOM 1051 N N . LEU A 1 147 ? 13.281 -1.683 4.473 1 96 147 LEU A N 1
ATOM 1052 C CA . LEU A 1 147 ? 12.531 -1.103 3.363 1 96 147 LEU A CA 1
ATOM 1053 C C . LEU A 1 147 ? 11.523 -0.076 3.869 1 96 147 LEU A C 1
ATOM 1055 O O . LEU A 1 147 ? 11.219 0.895 3.174 1 96 147 LEU A O 1
ATOM 1059 N N . TYR A 1 148 ? 11 -0.271 5.082 1 97.62 148 TYR A N 1
ATOM 1060 C CA . TYR A 1 148 ? 9.992 0.645 5.605 1 97.62 148 TYR A CA 1
ATOM 1061 C C . TYR A 1 148 ? 10.617 1.684 6.523 1 97.62 148 TYR A C 1
ATOM 1063 O O . TYR A 1 148 ? 9.953 2.625 6.957 1 97.62 148 TYR A O 1
ATOM 1071 N N . ALA A 1 149 ? 11.922 1.622 6.746 1 98.25 149 ALA A N 1
ATOM 1072 C CA . ALA A 1 149 ? 12.625 2.549 7.629 1 98.25 149 ALA A CA 1
ATOM 1073 C C . ALA A 1 149 ? 12.562 3.977 7.094 1 98.25 149 ALA A C 1
ATOM 1075 O O . ALA A 1 149 ? 12.367 4.926 7.855 1 98.25 149 ALA A O 1
ATOM 1076 N N . PRO A 1 150 ? 12.711 4.164 5.801 1 97.5 150 PRO A N 1
ATOM 1077 C CA . PRO A 1 150 ? 12.695 5.531 5.277 1 97.5 150 PRO A CA 1
ATOM 1078 C C . PRO A 1 150 ? 11.383 6.262 5.57 1 97.5 150 PRO A C 1
ATOM 1080 O O . PRO A 1 150 ? 11.383 7.48 5.77 1 97.5 150 PRO A O 1
ATOM 1083 N N . GLN A 1 151 ? 10.32 5.531 5.609 1 95.56 151 GLN A N 1
ATOM 1084 C CA . GLN A 1 151 ? 9.039 6.156 5.922 1 95.56 151 GLN A CA 1
ATOM 1085 C C . GLN A 1 151 ? 9.023 6.688 7.355 1 95.56 151 GLN A C 1
ATOM 1087 O O . GLN A 1 151 ? 8.508 7.781 7.609 1 95.56 151 GLN A O 1
ATOM 1092 N N . PHE A 1 152 ? 9.547 5.938 8.203 1 97.56 152 PHE A N 1
ATOM 1093 C CA . PHE A 1 152 ? 9.68 6.398 9.578 1 97.56 152 PHE A CA 1
ATOM 1094 C C . PHE A 1 152 ? 10.648 7.574 9.664 1 97.56 152 PHE A C 1
ATOM 1096 O O . PHE A 1 152 ? 10.414 8.523 10.422 1 97.56 152 PHE A O 1
ATOM 1103 N N . ALA A 1 153 ? 11.695 7.492 8.914 1 98.06 153 ALA A N 1
ATOM 1104 C CA . ALA A 1 153 ? 12.695 8.555 8.93 1 98.06 153 ALA A CA 1
ATOM 1105 C C . ALA A 1 153 ? 12.094 9.883 8.477 1 98.06 153 ALA A C 1
ATOM 1107 O O . ALA A 1 153 ? 12.336 10.922 9.094 1 98.06 153 ALA A O 1
ATOM 1108 N N . ARG A 1 154 ? 11.367 9.797 7.496 1 94.94 154 ARG A N 1
ATOM 1109 C CA . ARG A 1 154 ? 10.773 11.008 6.945 1 94.94 154 ARG A CA 1
ATOM 1110 C C . ARG A 1 154 ? 9.797 11.633 7.938 1 94.94 154 ARG A C 1
ATOM 1112 O O . ARG A 1 154 ? 9.797 12.852 8.133 1 94.94 154 ARG A O 1
ATOM 1119 N N . VAL A 1 155 ? 8.992 10.836 8.516 1 94 155 VAL A N 1
ATOM 1120 C CA . VAL A 1 155 ? 8.016 11.305 9.492 1 94 155 VAL A CA 1
ATOM 1121 C C . VAL A 1 155 ? 8.742 11.875 10.711 1 94 155 VAL A C 1
ATOM 1123 O O . VAL A 1 155 ? 8.43 12.977 11.172 1 94 155 VAL A O 1
ATOM 1126 N N . ALA A 1 156 ? 9.703 11.156 11.164 1 97.06 156 ALA A N 1
ATOM 1127 C CA . ALA A 1 156 ? 10.469 11.578 12.328 1 97.06 156 ALA A CA 1
ATOM 1128 C C . ALA A 1 156 ? 11.219 12.883 12.055 1 97.06 156 ALA A C 1
ATOM 1130 O O . ALA A 1 156 ? 11.297 13.75 12.922 1 97.06 156 ALA A O 1
ATOM 1131 N N . TRP A 1 157 ? 11.766 12.93 10.891 1 96.81 157 TRP A N 1
ATOM 1132 C CA . TRP A 1 157 ? 12.469 14.141 10.484 1 96.81 157 TRP A CA 1
ATOM 1133 C C . TRP A 1 157 ? 11.547 15.352 10.539 1 96.81 157 TRP A C 1
ATOM 1135 O O . TRP A 1 157 ? 11.906 16.391 11.102 1 96.81 157 TRP A O 1
ATOM 1145 N N . GLY A 1 158 ? 10.391 15.234 10.008 1 93.62 158 GLY A N 1
ATOM 1146 C CA . GLY A 1 158 ? 9.445 16.328 10.008 1 93.62 158 GLY A CA 1
ATOM 1147 C C . GLY A 1 158 ? 9.062 16.797 11.398 1 93.62 158 GLY A C 1
ATOM 1148 O O . GLY A 1 158 ? 9.055 18 11.68 1 93.62 158 GLY A O 1
ATOM 1149 N N . VAL A 1 159 ? 8.797 15.844 12.211 1 93.75 159 VAL A N 1
ATOM 1150 C CA . VAL A 1 159 ? 8.391 16.156 13.578 1 93.75 159 VAL A CA 1
ATOM 1151 C C . VAL A 1 159 ? 9.562 16.781 14.336 1 93.75 159 VAL A C 1
ATOM 1153 O O . VAL A 1 159 ? 9.398 17.781 15.023 1 93.75 159 VAL A O 1
ATOM 1156 N N . ALA A 1 160 ? 10.703 16.203 14.188 1 96.38 160 ALA A N 1
ATOM 1157 C CA . ALA A 1 160 ? 11.898 16.688 14.867 1 96.38 160 ALA A CA 1
ATOM 1158 C C . ALA A 1 160 ? 12.227 18.125 14.438 1 96.38 160 ALA A C 1
ATOM 1160 O O . ALA A 1 160 ? 12.594 18.953 15.266 1 96.38 160 ALA A O 1
ATOM 1161 N N . ARG A 1 161 ? 12.18 18.375 13.219 1 94.06 161 ARG A N 1
ATOM 1162 C CA . ARG A 1 161 ? 12.438 19.719 12.695 1 94.06 161 ARG A CA 1
ATOM 1163 C C . ARG A 1 161 ? 11.469 20.734 13.289 1 94.06 161 ARG A C 1
ATOM 1165 O O . ARG A 1 161 ? 11.859 21.844 13.633 1 94.06 161 ARG A O 1
ATOM 1172 N N . GLY A 1 162 ? 10.234 20.344 13.391 1 93.12 162 GLY A N 1
ATOM 1173 C CA . GLY A 1 162 ? 9.227 21.203 13.992 1 93.12 162 GLY A CA 1
ATOM 1174 C C . GLY A 1 162 ? 9.5 21.5 15.461 1 93.12 162 GLY A C 1
ATOM 1175 O O . GLY A 1 162 ? 9.352 22.641 15.906 1 93.12 162 GLY A O 1
ATOM 1176 N N . ILE A 1 163 ? 9.914 20.547 16.109 1 92.88 163 ILE A N 1
ATOM 1177 C CA . ILE A 1 163 ? 10.188 20.688 17.547 1 92.88 163 ILE A CA 1
ATOM 1178 C C . ILE A 1 163 ? 11.438 21.531 17.75 1 92.88 163 ILE A C 1
ATOM 1180 O O . ILE A 1 163 ? 11.469 22.391 18.625 1 92.88 163 ILE A O 1
ATOM 1184 N N . ARG A 1 164 ? 12.406 21.297 16.953 1 92.62 164 ARG A N 1
ATOM 1185 C CA . ARG A 1 164 ? 13.664 22.031 17.031 1 92.62 164 ARG A CA 1
ATOM 1186 C C . ARG A 1 164 ? 13.445 23.516 16.812 1 92.62 164 ARG A C 1
ATOM 1188 O O . ARG A 1 164 ? 14.18 24.344 17.359 1 92.62 164 ARG A O 1
ATOM 1195 N N . ALA A 1 165 ? 12.391 23.875 16.141 1 92.06 165 ALA A N 1
ATOM 1196 C CA . ALA A 1 165 ? 12.125 25.266 15.773 1 92.06 165 ALA A CA 1
ATOM 1197 C C . ALA A 1 165 ? 11.258 25.953 16.812 1 92.06 165 ALA A C 1
ATOM 1199 O O . ALA A 1 165 ? 11.031 27.172 16.734 1 92.06 165 ALA A O 1
ATOM 1200 N N . ARG A 1 166 ? 10.891 25.203 17.812 1 93.38 166 ARG A N 1
ATOM 1201 C CA . ARG A 1 166 ? 10.047 25.781 18.844 1 93.38 166 ARG A CA 1
ATOM 1202 C C . ARG A 1 166 ? 10.836 26.75 19.719 1 93.38 166 ARG A C 1
ATOM 1204 O O . ARG A 1 166 ? 12.016 26.516 20 1 93.38 166 ARG A O 1
ATOM 1211 N N . GLU A 1 167 ? 10.18 27.781 20.234 1 92.94 167 GLU A N 1
ATOM 1212 C CA . GLU A 1 167 ? 10.812 28.844 21 1 92.94 167 GLU A CA 1
ATOM 1213 C C . GLU A 1 167 ? 11.469 28.297 22.266 1 92.94 167 GLU A C 1
ATOM 1215 O O . GLU A 1 167 ? 12.594 28.672 22.594 1 92.94 167 GLU A O 1
ATOM 1220 N N . HIS A 1 168 ? 10.797 27.422 22.969 1 91.5 168 HIS A N 1
ATOM 1221 C CA . HIS A 1 168 ? 11.328 26.906 24.234 1 91.5 168 HIS A CA 1
ATOM 1222 C C . HIS A 1 168 ? 12.547 26.016 23.984 1 91.5 168 HIS A C 1
ATOM 1224 O O . HIS A 1 168 ? 13.445 25.953 24.828 1 91.5 168 HIS A O 1
ATOM 1230 N N . VAL A 1 169 ? 12.57 25.406 22.875 1 92.38 169 VAL A N 1
ATOM 1231 C CA . VAL A 1 169 ? 13.711 24.562 22.547 1 92.38 169 VAL A CA 1
ATOM 1232 C C . VAL A 1 169 ? 14.906 25.422 22.156 1 92.38 169 VAL A C 1
ATOM 1234 O O . VAL A 1 169 ? 16.031 25.141 22.578 1 92.38 169 VAL A O 1
ATOM 1237 N N . LEU A 1 170 ? 14.648 26.5 21.453 1 91.56 170 LEU A N 1
ATOM 1238 C CA . LEU A 1 170 ? 15.695 27.453 21.094 1 91.56 170 LEU A CA 1
ATOM 1239 C C . LEU A 1 170 ? 16.281 28.109 22.344 1 91.56 170 LEU A C 1
ATOM 1241 O O . LEU A 1 170 ? 17.5 28.297 22.438 1 91.56 170 LEU A O 1
ATOM 1245 N N . ALA A 1 171 ? 15.367 28.422 23.219 1 93.25 171 ALA A N 1
ATOM 1246 C CA . ALA A 1 171 ? 15.797 29 24.484 1 93.25 171 ALA A CA 1
ATOM 1247 C C . ALA A 1 171 ? 16.688 28.031 25.25 1 93.25 171 ALA A C 1
ATOM 1249 O O . ALA A 1 171 ? 17.719 28.438 25.812 1 93.25 171 ALA A O 1
ATOM 1250 N N . ALA A 1 172 ? 16.312 26.781 25.281 1 92.69 172 ALA A N 1
ATOM 1251 C CA . ALA A 1 172 ? 17.078 25.766 25.984 1 92.69 172 ALA A CA 1
ATOM 1252 C C . ALA A 1 172 ? 18.469 25.609 25.359 1 92.69 172 ALA A C 1
ATOM 1254 O O . ALA A 1 172 ? 19.469 25.453 26.078 1 92.69 172 ALA A O 1
ATOM 1255 N N . SER A 1 173 ? 18.516 25.625 24.125 1 91.25 173 SER A N 1
ATOM 1256 C CA . SER A 1 173 ? 19.781 25.516 23.406 1 91.25 173 SER A CA 1
ATOM 1257 C C . SER A 1 173 ? 20.688 26.719 23.719 1 91.25 173 SER A C 1
ATOM 1259 O O . SER A 1 173 ? 21.891 26.547 23.875 1 91.25 173 SER A O 1
ATOM 1261 N N . SER A 1 174 ? 20.109 27.859 23.828 1 92.94 174 SER A N 1
ATOM 1262 C CA . SER A 1 174 ? 20.844 29.062 24.141 1 92.94 174 SER A CA 1
ATOM 1263 C C . SER A 1 174 ? 21.391 29.031 25.562 1 92.94 174 SER A C 1
ATOM 1265 O O . SER A 1 174 ? 22.406 29.656 25.859 1 92.94 174 SER A O 1
ATOM 1267 N N . LEU A 1 175 ? 20.734 28.297 26.344 1 94.31 175 LEU A N 1
ATOM 1268 C CA . LEU A 1 175 ? 21.141 28.172 27.734 1 94.31 175 LEU A CA 1
ATOM 1269 C C . LEU A 1 175 ? 22.141 27.031 27.922 1 94.31 175 LEU A C 1
ATOM 1271 O O . LEU A 1 175 ? 22.562 26.75 29.047 1 94.31 175 LEU A O 1
ATOM 1275 N N . GLY A 1 176 ? 22.469 26.344 26.844 1 92.44 176 GLY A N 1
ATOM 1276 C CA . GLY A 1 176 ? 23.562 25.375 26.891 1 92.44 176 GLY A CA 1
ATOM 1277 C C . GLY A 1 176 ? 23.094 23.938 26.719 1 92.44 176 GLY A C 1
ATOM 1278 O O . GLY A 1 176 ? 23.891 23 26.844 1 92.44 176 GLY A O 1
ATOM 1279 N N . ALA A 1 177 ? 21.812 23.734 26.516 1 92.94 177 ALA A N 1
ATOM 1280 C CA . ALA A 1 177 ? 21.328 22.375 26.281 1 92.94 177 ALA A CA 1
ATOM 1281 C C . ALA A 1 177 ? 21.938 21.797 25.016 1 92.94 177 ALA A C 1
ATOM 1283 O O . ALA A 1 177 ? 21.828 22.391 23.938 1 92.94 177 ALA A O 1
ATOM 1284 N N . GLY A 1 178 ? 22.609 20.594 25.094 1 94.56 178 GLY A N 1
ATOM 1285 C CA . GLY A 1 178 ? 23.234 19.953 23.938 1 94.56 178 GLY A CA 1
ATOM 1286 C C . GLY A 1 178 ? 22.234 19.219 23.062 1 94.56 178 GLY A C 1
ATOM 1287 O O . GLY A 1 178 ? 21.062 19.062 23.438 1 94.56 178 GLY A O 1
ATOM 1288 N N . THR A 1 179 ? 22.641 18.844 21.906 1 94.38 179 THR A N 1
ATOM 1289 C CA . THR A 1 179 ? 21.797 18.156 20.938 1 94.38 179 THR A CA 1
ATOM 1290 C C . THR A 1 179 ? 21.234 16.859 21.516 1 94.38 179 THR A C 1
ATOM 1292 O O . THR A 1 179 ? 20.062 16.531 21.312 1 94.38 179 THR A O 1
ATOM 1295 N N . GLY A 1 180 ? 22.016 16.109 22.188 1 95.81 180 GLY A N 1
ATOM 1296 C CA . GLY A 1 180 ? 21.578 14.867 22.812 1 95.81 180 GLY A CA 1
ATOM 1297 C C . GLY A 1 180 ? 20.469 15.078 23.828 1 95.81 180 GLY A C 1
ATOM 1298 O O . GLY A 1 180 ? 19.531 14.289 23.906 1 95.81 180 GLY A O 1
ATOM 1299 N N . TRP A 1 181 ? 20.641 16.172 24.578 1 95 181 TRP A N 1
ATOM 1300 C CA . TRP A 1 181 ? 19.625 16.5 25.578 1 95 181 TRP A CA 1
ATOM 1301 C C . TRP A 1 181 ? 18.297 16.859 24.922 1 95 181 TRP A C 1
ATOM 1303 O O . TRP A 1 181 ? 17.234 16.391 25.344 1 95 181 TRP A O 1
ATOM 1313 N N . ILE A 1 182 ? 18.344 17.656 23.891 1 96 182 ILE A N 1
ATOM 1314 C CA . ILE A 1 182 ? 17.156 18.094 23.172 1 96 182 ILE A CA 1
ATOM 1315 C C . ILE A 1 182 ? 16.453 16.875 22.562 1 96 182 ILE A C 1
ATOM 1317 O O . ILE A 1 182 ? 15.227 16.766 22.641 1 96 182 ILE A O 1
ATOM 1321 N N . ILE A 1 183 ? 17.234 15.984 22.031 1 96.56 183 ILE A N 1
ATOM 1322 C CA . ILE A 1 183 ? 16.672 14.805 21.391 1 96.56 183 ILE A CA 1
ATOM 1323 C C . ILE A 1 183 ? 15.961 13.93 22.422 1 96.56 183 ILE A C 1
ATOM 1325 O O . ILE A 1 183 ? 14.805 13.547 22.234 1 96.56 183 ILE A O 1
ATOM 1329 N N . TRP A 1 184 ? 16.594 13.727 23.547 1 95.94 184 TRP A N 1
ATOM 1330 C CA . TRP A 1 184 ? 16.094 12.766 24.531 1 95.94 184 TRP A CA 1
ATOM 1331 C C . TRP A 1 184 ? 14.969 13.375 25.359 1 95.94 184 TRP A C 1
ATOM 1333 O O . TRP A 1 184 ? 14.055 12.664 25.797 1 95.94 184 TRP A O 1
ATOM 1343 N N . HIS A 1 185 ? 14.93 14.695 25.484 1 94.69 185 HIS A N 1
ATOM 1344 C CA . HIS A 1 185 ? 13.992 15.297 26.438 1 94.69 185 HIS A CA 1
ATOM 1345 C C . HIS A 1 185 ? 12.883 16.047 25.703 1 94.69 185 HIS A C 1
ATOM 1347 O O . HIS A 1 185 ? 11.805 16.266 26.25 1 94.69 185 HIS A O 1
ATOM 1353 N N . GLU A 1 186 ? 13.133 16.406 24.469 1 95.12 186 GLU A N 1
ATOM 1354 C CA . GLU A 1 186 ? 12.148 17.219 23.75 1 95.12 186 GLU A CA 1
ATOM 1355 C C . GLU A 1 186 ? 11.617 16.469 22.531 1 95.12 186 GLU A C 1
ATOM 1357 O O . GLU A 1 186 ? 10.414 16.266 22.406 1 95.12 186 GLU A O 1
ATOM 1362 N N . VAL A 1 187 ? 12.461 15.953 21.781 1 96.25 187 VAL A N 1
ATOM 1363 C CA . VAL A 1 187 ? 12.062 15.422 20.484 1 96.25 187 VAL A CA 1
ATOM 1364 C C . VAL A 1 187 ? 11.398 14.055 20.672 1 96.25 187 VAL A C 1
ATOM 1366 O O . VAL A 1 187 ? 10.234 13.867 20.297 1 96.25 187 VAL A O 1
ATOM 1369 N N . LEU A 1 188 ? 12.07 13.094 21.312 1 96.31 188 LEU A N 1
ATOM 1370 C CA . LEU A 1 188 ? 11.617 11.711 21.375 1 96.31 188 LEU A CA 1
ATOM 1371 C C . LEU A 1 188 ? 10.312 11.602 22.156 1 96.31 188 LEU A C 1
ATOM 1373 O O . LEU A 1 188 ? 9.367 10.945 21.703 1 96.31 188 LEU A O 1
ATOM 1377 N N . PRO A 1 189 ? 10.164 12.281 23.234 1 94.69 189 PRO A N 1
ATOM 1378 C CA . PRO A 1 189 ? 8.906 12.188 23.984 1 94.69 189 PRO A CA 1
ATOM 1379 C C . PRO A 1 189 ? 7.723 12.789 23.234 1 94.69 189 PRO A C 1
ATOM 1381 O O . PRO A 1 189 ? 6.582 12.352 23.406 1 94.69 189 PRO A O 1
ATOM 1384 N N . ASN A 1 190 ? 8.016 13.758 22.391 1 92.81 190 ASN A N 1
ATOM 1385 C CA . ASN A 1 190 ? 6.938 14.445 21.688 1 92.81 190 ASN A CA 1
ATOM 1386 C C . ASN A 1 190 ? 6.586 13.758 20.375 1 92.81 190 ASN A C 1
ATOM 1388 O O . ASN A 1 190 ? 5.648 14.172 19.688 1 92.81 190 ASN A O 1
ATOM 1392 N N . MET A 1 191 ? 7.277 12.75 20.062 1 93.94 191 MET A N 1
ATOM 1393 C CA . MET A 1 191 ? 6.973 12.125 18.766 1 93.94 191 MET A CA 1
ATOM 1394 C C . MET A 1 191 ? 6.363 10.742 18.969 1 93.94 191 MET A C 1
ATOM 1396 O O . MET A 1 191 ? 6.082 10.031 18 1 93.94 191 MET A O 1
ATOM 1400 N N . ARG A 1 192 ? 6.078 10.344 20.188 1 92.31 192 ARG A N 1
ATOM 1401 C CA . ARG A 1 192 ? 5.574 9.016 20.5 1 92.31 192 ARG A CA 1
ATOM 1402 C C . ARG A 1 192 ? 4.242 8.75 19.797 1 92.31 192 ARG A C 1
ATOM 1404 O O . ARG A 1 192 ? 4.02 7.664 19.266 1 92.31 192 ARG A O 1
ATOM 1411 N N . SER A 1 193 ? 3.389 9.734 19.797 1 90.69 193 SER A N 1
ATOM 1412 C CA . SER A 1 193 ? 2.053 9.562 19.234 1 90.69 193 SER A CA 1
ATOM 1413 C C . SER A 1 193 ? 2.109 9.367 17.719 1 90.69 193 SER A C 1
ATOM 1415 O O . SER A 1 193 ? 1.479 8.453 17.188 1 90.69 193 SER A O 1
ATOM 1417 N N . ILE A 1 194 ? 2.92 10.164 17.078 1 91.19 194 ILE A N 1
ATOM 1418 C CA . ILE A 1 194 ? 2.963 10.109 15.625 1 91.19 194 ILE A CA 1
ATOM 1419 C C . ILE A 1 194 ? 3.67 8.828 15.18 1 91.19 194 ILE A C 1
ATOM 1421 O O . ILE A 1 194 ? 3.309 8.234 14.156 1 91.19 194 ILE A O 1
ATOM 1425 N N . ILE A 1 195 ? 4.605 8.398 15.969 1 94.75 195 ILE A N 1
ATOM 1426 C CA . ILE A 1 195 ? 5.34 7.184 15.633 1 94.75 195 ILE A CA 1
ATOM 1427 C C . ILE A 1 195 ? 4.445 5.965 15.859 1 94.75 195 ILE A C 1
ATOM 1429 O O . ILE A 1 195 ? 4.508 4.996 15.102 1 94.75 195 ILE A O 1
ATOM 1433 N N . ALA A 1 196 ? 3.633 6.023 16.891 1 93.56 196 ALA A N 1
ATOM 1434 C CA . ALA A 1 196 ? 2.703 4.926 17.156 1 93.56 196 ALA A CA 1
ATOM 1435 C C . ALA A 1 196 ? 1.697 4.781 16.016 1 93.56 196 ALA A C 1
ATOM 1437 O O . ALA A 1 196 ? 1.39 3.664 15.586 1 93.56 196 ALA A O 1
ATOM 1438 N N . VAL A 1 197 ? 1.211 5.875 15.547 1 90.75 197 VAL A N 1
ATOM 1439 C CA . VAL A 1 197 ? 0.278 5.863 14.43 1 90.75 197 VAL A CA 1
ATOM 1440 C C . VAL A 1 197 ? 0.969 5.301 13.188 1 90.75 197 VAL A C 1
ATOM 1442 O O . VAL A 1 197 ? 0.432 4.418 12.516 1 90.75 197 VAL A O 1
ATOM 1445 N N . GLN A 1 198 ? 2.127 5.773 12.945 1 94.31 198 GLN A N 1
ATOM 1446 C CA . GLN A 1 198 ? 2.902 5.305 11.797 1 94.31 198 GLN A CA 1
ATOM 1447 C C . GLN A 1 198 ? 3.18 3.807 11.898 1 94.31 198 GLN A C 1
ATOM 1449 O O . GLN A 1 198 ? 3.146 3.094 10.898 1 94.31 198 GLN A O 1
ATOM 1454 N N . ALA A 1 199 ? 3.469 3.381 13.055 1 96.56 199 ALA A N 1
ATOM 1455 C CA . ALA A 1 199 ? 3.773 1.97 13.289 1 96.56 199 ALA A CA 1
ATOM 1456 C C . ALA A 1 199 ? 2.568 1.09 12.969 1 96.56 199 ALA A C 1
ATOM 1458 O O . ALA A 1 199 ? 2.715 0.001 12.414 1 96.56 199 ALA A O 1
ATOM 1459 N N . SER A 1 200 ? 1.41 1.517 13.297 1 93.5 200 SER A N 1
ATOM 1460 C CA . SER A 1 200 ? 0.203 0.742 13.031 1 93.5 200 SER A CA 1
ATOM 1461 C C . SER A 1 200 ? -0.018 0.56 11.539 1 93.5 200 SER A C 1
ATOM 1463 O O . SER A 1 200 ? -0.276 -0.553 11.07 1 93.5 200 SER A O 1
ATOM 1465 N N . PHE A 1 201 ? 0.177 1.596 10.82 1 90.75 201 PHE A N 1
ATOM 1466 C CA . PHE A 1 201 ? 0 1.521 9.375 1 90.75 201 PHE A CA 1
ATOM 1467 C C . PHE A 1 201 ? 1.086 0.658 8.742 1 90.75 201 PHE A C 1
ATOM 1469 O O . PHE A 1 201 ? 0.799 -0.178 7.883 1 90.75 201 PHE A O 1
ATOM 1476 N N . THR A 1 202 ? 2.238 0.884 9.242 1 96.44 202 THR A N 1
ATOM 1477 C CA . THR A 1 202 ? 3.357 0.125 8.695 1 96.44 202 THR A CA 1
ATOM 1478 C C . THR A 1 202 ? 3.207 -1.361 9 1 96.44 202 THR A C 1
ATOM 1480 O O . THR A 1 202 ? 3.594 -2.211 8.195 1 96.44 202 THR A O 1
ATOM 1483 N N . PHE A 1 203 ? 2.643 -1.638 10.148 1 97.31 203 PHE A N 1
ATOM 1484 C CA . PHE A 1 203 ? 2.418 -3.033 10.508 1 97.31 203 PHE A CA 1
ATOM 1485 C C . PHE A 1 203 ? 1.523 -3.719 9.484 1 97.31 203 PHE A C 1
ATOM 1487 O O . PHE A 1 203 ? 1.807 -4.84 9.055 1 97.31 203 PHE A O 1
ATOM 1494 N N . SER A 1 204 ? 0.473 -3.1 9.109 1 94.81 204 SER A N 1
ATOM 1495 C CA . SER A 1 204 ? -0.434 -3.635 8.102 1 94.81 204 SER A CA 1
ATOM 1496 C C . SER A 1 204 ? 0.284 -3.855 6.773 1 94.81 204 SER A C 1
ATOM 1498 O O . SER A 1 204 ? 0.14 -4.91 6.148 1 94.81 204 SER A O 1
ATOM 1500 N N . PHE A 1 205 ? 1.108 -2.955 6.402 1 93.94 205 PHE A N 1
ATOM 1501 C CA . PHE A 1 205 ? 1.838 -3.053 5.145 1 93.94 205 PHE A CA 1
ATOM 1502 C C . PHE A 1 205 ? 2.887 -4.156 5.211 1 93.94 205 PHE A C 1
ATOM 1504 O O . PHE A 1 205 ? 3.115 -4.859 4.227 1 93.94 205 PHE A O 1
ATOM 1511 N N . ALA A 1 206 ? 3.463 -4.184 6.332 1 96.81 206 ALA A N 1
ATOM 1512 C CA . ALA A 1 206 ? 4.469 -5.227 6.527 1 96.81 206 ALA A CA 1
ATOM 1513 C C . ALA A 1 206 ? 3.84 -6.617 6.445 1 96.81 206 ALA A C 1
ATOM 1515 O O . ALA A 1 206 ? 4.426 -7.535 5.875 1 96.81 206 ALA A O 1
ATOM 1516 N N . MET A 1 207 ? 2.688 -6.73 7.051 1 96.56 207 MET A N 1
ATOM 1517 C CA . MET A 1 207 ? 1.977 -8.008 6.984 1 96.56 207 MET A CA 1
ATOM 1518 C C . MET A 1 207 ? 1.673 -8.383 5.535 1 96.56 207 MET A C 1
ATOM 1520 O O . MET A 1 207 ? 1.886 -9.523 5.129 1 96.56 207 MET A O 1
ATOM 1524 N N . LEU A 1 208 ? 1.251 -7.488 4.816 1 93.81 208 LEU A N 1
ATOM 1525 C CA . LEU A 1 208 ? 0.875 -7.742 3.432 1 93.81 208 LEU A CA 1
ATOM 1526 C C . LEU A 1 208 ? 2.105 -8.016 2.574 1 93.81 208 LEU A C 1
ATOM 1528 O O . LEU A 1 208 ? 2.07 -8.859 1.681 1 93.81 208 LEU A O 1
ATOM 1532 N N . LEU A 1 209 ? 3.127 -7.238 2.859 1 92.81 209 LEU A N 1
ATOM 1533 C CA . LEU A 1 209 ? 4.367 -7.469 2.125 1 92.81 209 LEU A CA 1
ATOM 1534 C C . LEU A 1 209 ? 4.918 -8.859 2.412 1 92.81 209 LEU A C 1
ATOM 1536 O O . LEU A 1 209 ? 5.309 -9.578 1.491 1 92.81 209 LEU A O 1
ATOM 1540 N N . GLU A 1 210 ? 4.922 -9.227 3.674 1 94.81 210 GLU A N 1
ATOM 1541 C CA . GLU A 1 210 ? 5.332 -10.578 4.035 1 94.81 210 GLU A CA 1
ATOM 1542 C C . GLU A 1 210 ? 4.461 -11.625 3.344 1 94.81 210 GLU A C 1
ATOM 1544 O O . GLU A 1 210 ? 4.973 -12.602 2.801 1 94.81 210 GLU A O 1
ATOM 1549 N N . ALA A 1 211 ? 3.182 -11.391 3.408 1 93.44 211 ALA A N 1
ATOM 1550 C CA . ALA A 1 211 ? 2.248 -12.328 2.793 1 93.44 211 ALA A CA 1
ATOM 1551 C C . ALA A 1 211 ? 2.498 -12.445 1.291 1 93.44 211 ALA A C 1
ATOM 1553 O O . ALA A 1 211 ? 2.502 -13.547 0.739 1 93.44 211 ALA A O 1
ATOM 1554 N N . GLY A 1 212 ? 2.727 -11.336 0.67 1 89 212 GLY A N 1
ATOM 1555 C CA . GLY A 1 212 ? 3.014 -11.336 -0.756 1 89 212 GLY A CA 1
ATOM 1556 C C . GLY A 1 212 ? 4.293 -12.07 -1.107 1 89 212 GLY A C 1
ATOM 1557 O O . GLY A 1 212 ? 4.316 -12.875 -2.043 1 89 212 GLY A O 1
ATOM 1558 N N . LEU A 1 213 ? 5.297 -11.867 -0.432 1 88.56 213 LEU A N 1
ATOM 1559 C CA . LEU A 1 213 ? 6.586 -12.508 -0.664 1 88.56 213 LEU A CA 1
ATOM 1560 C C . LEU A 1 213 ? 6.504 -14.008 -0.395 1 88.56 213 LEU A C 1
ATOM 1562 O O . LEU A 1 213 ? 7.082 -14.805 -1.136 1 88.56 213 LEU A O 1
ATOM 1566 N N . SER A 1 214 ? 5.793 -14.328 0.678 1 90.25 214 SER A N 1
ATOM 1567 C CA . SER A 1 214 ? 5.625 -15.734 1.012 1 90.25 214 SER A CA 1
ATOM 1568 C C . SER A 1 214 ? 4.742 -16.438 -0.009 1 90.25 214 SER A C 1
ATOM 1570 O O . SER A 1 214 ? 4.98 -17.609 -0.342 1 90.25 214 SER A O 1
ATOM 1572 N N . PHE A 1 215 ? 3.768 -15.758 -0.421 1 85.12 215 PHE A N 1
ATOM 1573 C CA . PHE A 1 215 ? 2.918 -16.25 -1.497 1 85.12 215 PHE A CA 1
ATOM 1574 C C . PHE A 1 215 ? 3.746 -16.594 -2.732 1 85.12 215 PHE A C 1
ATOM 1576 O O . PHE A 1 215 ? 3.5 -17.594 -3.398 1 85.12 215 PHE A O 1
ATOM 1583 N N . LEU A 1 216 ? 4.773 -15.789 -2.994 1 79.38 216 LEU A N 1
ATOM 1584 C CA . LEU A 1 216 ? 5.609 -15.945 -4.18 1 79.38 216 LEU A CA 1
ATOM 1585 C C . LEU A 1 216 ? 6.734 -16.938 -3.922 1 79.38 216 LEU A C 1
ATOM 1587 O O . LEU A 1 216 ? 7.539 -17.219 -4.812 1 79.38 216 LEU A O 1
ATOM 1591 N N . GLY A 1 217 ? 6.793 -17.406 -2.715 1 83.5 217 GLY A N 1
ATOM 1592 C CA . GLY A 1 217 ? 7.773 -18.422 -2.377 1 83.5 217 GLY A CA 1
ATOM 1593 C C . GLY A 1 217 ? 9.109 -17.859 -1.954 1 83.5 217 GLY A C 1
ATOM 1594 O O . GLY A 1 217 ? 10.102 -18.578 -1.863 1 83.5 217 GLY A O 1
ATOM 1595 N N . LEU A 1 218 ? 9.125 -16.531 -1.721 1 84.44 218 LEU A N 1
ATOM 1596 C CA . LEU A 1 218 ? 10.406 -15.898 -1.407 1 84.44 218 LEU A CA 1
ATOM 1597 C C . LEU A 1 218 ? 10.453 -15.469 0.055 1 84.44 218 LEU A C 1
ATOM 1599 O O . LEU A 1 218 ? 11.477 -14.984 0.529 1 84.44 218 LEU A O 1
ATOM 1603 N N . GLY A 1 219 ? 9.352 -15.586 0.739 1 90.44 219 GLY A N 1
ATOM 1604 C CA . GLY A 1 219 ? 9.289 -15.242 2.15 1 90.44 219 GLY A CA 1
ATOM 1605 C C . GLY A 1 219 ? 9.469 -16.438 3.064 1 90.44 219 GLY A C 1
ATOM 1606 O O . GLY A 1 219 ? 10.492 -17.125 3.012 1 90.44 219 GLY A O 1
ATOM 1607 N N . VAL A 1 220 ? 8.438 -16.719 3.771 1 91.31 220 VAL A N 1
ATOM 1608 C CA . VAL A 1 220 ? 8.438 -17.906 4.637 1 91.31 220 VAL A CA 1
ATOM 1609 C C . VAL A 1 220 ? 8.352 -19.172 3.791 1 91.31 220 VAL A C 1
ATOM 1611 O O . VAL A 1 220 ? 7.465 -19.297 2.939 1 91.31 220 VAL A O 1
ATOM 1614 N N . ARG A 1 221 ? 9.234 -20.078 4.082 1 88.81 221 ARG A N 1
ATOM 1615 C CA . ARG A 1 221 ? 9.312 -21.281 3.26 1 88.81 221 ARG A CA 1
ATOM 1616 C C . ARG A 1 221 ? 8.695 -22.484 3.979 1 88.81 221 ARG A C 1
ATOM 1618 O O . ARG A 1 221 ? 8.836 -22.625 5.195 1 88.81 221 ARG A O 1
ATOM 1625 N N . PRO A 1 222 ? 8.094 -23.281 3.068 1 87.69 222 PRO A N 1
ATOM 1626 C CA . PRO A 1 222 ? 7.625 -24.531 3.66 1 87.69 222 PRO A CA 1
ATOM 1627 C C . PRO A 1 222 ? 8.742 -25.312 4.359 1 87.69 222 PRO A C 1
ATOM 1629 O O . PRO A 1 222 ? 9.906 -25.203 3.967 1 87.69 222 PRO A O 1
ATOM 1632 N N . PRO A 1 223 ? 8.383 -26.031 5.508 1 91.81 223 PRO A N 1
ATOM 1633 C CA . PRO A 1 223 ? 7.039 -26.375 5.973 1 91.81 223 PRO A CA 1
ATOM 1634 C C . PRO A 1 223 ? 6.477 -25.375 6.977 1 91.81 223 PRO A C 1
ATOM 1636 O O . PRO A 1 223 ? 5.332 -25.516 7.418 1 91.81 223 PRO A O 1
ATOM 1639 N N . VAL A 1 224 ? 7.277 -24.344 7.281 1 91.19 224 VAL A N 1
ATOM 1640 C CA . VAL A 1 224 ? 6.852 -23.344 8.258 1 91.19 224 VAL A CA 1
ATOM 1641 C C . VAL A 1 224 ? 5.629 -22.594 7.723 1 91.19 224 VAL A C 1
ATOM 1643 O O . VAL A 1 224 ? 5.648 -22.078 6.609 1 91.19 224 VAL A O 1
ATOM 1646 N N . PRO A 1 225 ? 4.594 -22.562 8.547 1 94.12 225 PRO A N 1
ATOM 1647 C CA . PRO A 1 225 ? 3.395 -21.891 8.055 1 94.12 225 PRO A CA 1
ATOM 1648 C C . PRO A 1 225 ? 3.404 -20.391 8.344 1 94.12 225 PRO A C 1
ATOM 1650 O O . PRO A 1 225 ? 3.889 -19.969 9.398 1 94.12 225 PRO A O 1
ATOM 1653 N N . SER A 1 226 ? 3.014 -19.641 7.406 1 95.44 226 SER A N 1
ATOM 1654 C CA . SER A 1 226 ? 2.523 -18.266 7.5 1 95.44 226 SER A CA 1
ATOM 1655 C C . SER A 1 226 ? 1.258 -18.078 6.672 1 95.44 226 SER A C 1
ATOM 1657 O O . SER A 1 226 ? 0.967 -18.875 5.777 1 95.44 226 SER A O 1
ATOM 1659 N N . TRP A 1 227 ? 0.526 -17.141 7.066 1 96.12 227 TRP A N 1
ATOM 1660 C CA . TRP A 1 227 ? -0.744 -16.984 6.363 1 96.12 227 TRP A CA 1
ATOM 1661 C C . TRP A 1 227 ? -0.515 -16.734 4.875 1 96.12 227 TRP A C 1
ATOM 1663 O O . TRP A 1 227 ? -1.218 -17.297 4.031 1 96.12 227 TRP A O 1
ATOM 1673 N N . GLY A 1 228 ? 0.489 -15.945 4.613 1 92.56 228 GLY A N 1
ATOM 1674 C CA . GLY A 1 228 ? 0.82 -15.711 3.217 1 92.56 228 GLY A CA 1
ATOM 1675 C C . GLY A 1 228 ? 1.318 -16.953 2.5 1 92.56 228 GLY A C 1
ATOM 1676 O O . GLY A 1 228 ? 0.909 -17.219 1.371 1 92.56 228 GLY A O 1
ATOM 1677 N N . GLN A 1 229 ? 2.146 -17.688 3.123 1 92.44 229 GLN A N 1
ATOM 1678 C CA . GLN A 1 229 ? 2.672 -18.922 2.564 1 92.44 229 GLN A CA 1
ATOM 1679 C C . GLN A 1 229 ? 1.559 -19.953 2.352 1 92.44 229 GLN A C 1
ATOM 1681 O O . GLN A 1 229 ? 1.531 -20.641 1.331 1 92.44 229 GLN A O 1
ATOM 1686 N N . MET A 1 230 ? 0.682 -20 3.307 1 95.12 230 MET A N 1
ATOM 1687 C CA . MET A 1 230 ? -0.431 -20.953 3.213 1 95.12 230 MET A CA 1
ATOM 1688 C C . MET A 1 230 ? -1.331 -20.609 2.029 1 95.12 230 MET A C 1
ATOM 1690 O O . MET A 1 230 ? -1.74 -21.5 1.28 1 95.12 230 MET A O 1
ATOM 1694 N N . VAL A 1 231 ? -1.581 -19.375 1.86 1 91.12 231 VAL A N 1
ATOM 1695 C CA . VAL A 1 231 ? -2.396 -18.953 0.725 1 91.12 231 VAL A CA 1
ATOM 1696 C C . VAL A 1 231 ? -1.686 -19.297 -0.58 1 91.12 231 VAL A C 1
ATOM 1698 O O . VAL A 1 231 ? -2.311 -19.797 -1.521 1 91.12 231 VAL A O 1
ATOM 1701 N N . GLY A 1 232 ? -0.411 -19.094 -0.62 1 87.38 232 GLY A N 1
ATOM 1702 C CA . GLY A 1 232 ? 0.375 -19.406 -1.802 1 87.38 232 GLY A CA 1
ATOM 1703 C C . GLY A 1 232 ? 0.341 -20.875 -2.162 1 87.38 232 GLY A C 1
ATOM 1704 O O . GLY A 1 232 ? 0.214 -21.234 -3.336 1 87.38 232 GLY A O 1
ATOM 1705 N N . SER A 1 233 ? 0.388 -21.719 -1.227 1 90.75 233 SER A N 1
ATOM 1706 C CA . SER A 1 233 ? 0.41 -23.172 -1.446 1 90.75 233 SER A CA 1
ATOM 1707 C C . SER A 1 233 ? -0.966 -23.688 -1.852 1 90.75 233 SER A C 1
ATOM 1709 O O . SER A 1 233 ? -1.073 -24.688 -2.57 1 90.75 233 SER A O 1
ATOM 1711 N N . LEU A 1 234 ? -1.983 -22.953 -1.405 1 92.06 234 LEU A N 1
ATOM 1712 C CA . LEU A 1 234 ? -3.336 -23.484 -1.549 1 92.06 234 LEU A CA 1
ATOM 1713 C C . LEU A 1 234 ? -4.082 -22.766 -2.672 1 92.06 234 LEU A C 1
ATOM 1715 O O . LEU A 1 234 ? -5.203 -23.156 -3.016 1 92.06 234 LEU A O 1
ATOM 1719 N N . LYS A 1 235 ? -3.441 -21.828 -3.307 1 82.44 235 LYS A N 1
ATOM 1720 C CA . LYS A 1 235 ? -4.109 -20.953 -4.258 1 82.44 235 LYS A CA 1
ATOM 1721 C C . LYS A 1 235 ? -4.672 -21.75 -5.438 1 82.44 235 LYS A C 1
ATOM 1723 O O . LYS A 1 235 ? -5.703 -21.375 -6.004 1 82.44 235 LYS A O 1
ATOM 1728 N N . ASP A 1 236 ? -4.043 -22.844 -5.816 1 81.69 236 ASP A N 1
ATOM 1729 C CA . ASP A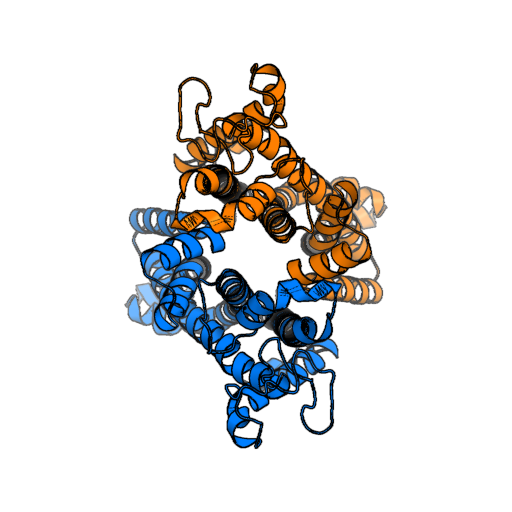 1 236 ? -4.449 -23.609 -6.992 1 81.69 236 ASP A CA 1
ATOM 1730 C C . ASP A 1 236 ? -5.762 -24.344 -6.742 1 81.69 236 ASP A C 1
ATOM 1732 O O . ASP A 1 236 ? -6.414 -24.797 -7.684 1 81.69 236 ASP A O 1
ATOM 1736 N N . TYR A 1 237 ? -6.18 -24.391 -5.5 1 87.31 237 TYR A N 1
ATOM 1737 C CA . TYR A 1 237 ? -7.387 -25.109 -5.141 1 87.31 237 TYR A CA 1
ATOM 1738 C C . TYR A 1 237 ? -8.555 -24.156 -4.914 1 87.31 237 TYR A C 1
ATOM 1740 O O . TYR A 1 237 ? -9.664 -24.594 -4.586 1 87.31 237 TYR A O 1
ATOM 1748 N N . LEU A 1 238 ? -8.336 -22.953 -5.152 1 81.81 238 LEU A N 1
ATOM 1749 C CA . LEU A 1 238 ? -9.312 -21.922 -4.828 1 81.81 238 LEU A CA 1
ATOM 1750 C C . LEU A 1 238 ? -10.633 -22.172 -5.543 1 81.81 238 LEU A C 1
ATOM 1752 O O . LEU A 1 238 ? -11.703 -21.984 -4.973 1 81.81 238 LEU A O 1
ATOM 1756 N N . PHE A 1 239 ? -10.57 -22.719 -6.777 1 80.06 239 PHE A N 1
ATOM 1757 C CA . PHE A 1 239 ? -11.789 -22.828 -7.574 1 80.06 239 PHE A CA 1
ATOM 1758 C C . PHE A 1 239 ? -12.367 -24.234 -7.48 1 80.06 239 PHE A C 1
ATOM 1760 O O . PHE A 1 239 ? -13.492 -24.469 -7.914 1 80.06 239 PHE A O 1
ATOM 1767 N N . THR A 1 240 ? -11.703 -25.203 -6.953 1 86.06 240 THR A N 1
ATOM 1768 C CA . THR A 1 240 ? -12.195 -26.578 -6.793 1 86.06 240 THR A CA 1
ATOM 1769 C C . THR A 1 240 ? -12.633 -26.828 -5.352 1 86.06 240 THR A C 1
ATOM 1771 O O . THR A 1 240 ? -13.711 -27.359 -5.109 1 86.06 240 THR A O 1
ATOM 1774 N N . ASN A 1 241 ? -11.836 -26.344 -4.438 1 91.94 241 ASN A N 1
ATOM 1775 C CA . ASN A 1 241 ? -12.078 -26.453 -3.002 1 91.94 241 ASN A CA 1
ATOM 1776 C C . ASN A 1 241 ? -11.57 -25.219 -2.262 1 91.94 241 ASN A C 1
ATOM 1778 O O . ASN A 1 241 ? -10.461 -25.219 -1.72 1 91.94 241 ASN A O 1
ATOM 1782 N N . PRO A 1 242 ? -12.414 -24.234 -2.074 1 89.31 242 PRO A N 1
ATOM 1783 C CA . PRO A 1 242 ? -11.938 -22.922 -1.598 1 89.31 242 PRO A CA 1
ATOM 1784 C C . PRO A 1 242 ? -11.703 -22.906 -0.089 1 89.31 242 PRO A C 1
ATOM 1786 O O . PRO A 1 242 ? -11.023 -22.016 0.419 1 89.31 242 PRO A O 1
ATOM 1789 N N . TRP A 1 243 ? -12.125 -23.797 0.618 1 92.69 243 TRP A N 1
ATOM 1790 C CA . TRP A 1 243 ? -12.117 -23.719 2.076 1 92.69 243 TRP A CA 1
ATOM 1791 C C . TRP A 1 243 ? -10.695 -23.625 2.611 1 92.69 243 TRP A C 1
ATOM 1793 O O . TRP A 1 243 ? -10.383 -22.734 3.41 1 92.69 243 TRP A O 1
ATOM 1803 N N . PRO A 1 244 ? -9.797 -24.5 2.154 1 93.56 244 PRO A N 1
ATOM 1804 C CA . PRO A 1 244 ? -8.445 -24.453 2.715 1 93.56 244 PRO A CA 1
ATOM 1805 C C . PRO A 1 244 ? -7.754 -23.125 2.479 1 93.56 244 PRO A C 1
ATOM 1807 O O . PRO A 1 244 ? -6.973 -22.672 3.318 1 93.56 244 PRO A O 1
ATOM 1810 N N . VAL A 1 245 ? -8.055 -22.516 1.403 1 91 245 VAL A N 1
ATOM 1811 C CA . VAL A 1 245 ? -7.406 -21.25 1.084 1 91 245 VAL A CA 1
ATOM 1812 C C . VAL A 1 245 ? -8.07 -20.109 1.868 1 91 245 VAL A C 1
ATOM 1814 O O . VAL A 1 245 ? -7.402 -19.156 2.27 1 91 245 VAL A O 1
ATOM 1817 N N . LEU A 1 246 ? -9.312 -20.203 2.209 1 92.31 246 LEU A N 1
ATOM 1818 C CA . LEU A 1 246 ? -10.07 -19.156 2.881 1 92.31 246 LEU A CA 1
ATOM 1819 C C . LEU A 1 246 ? -9.641 -19.016 4.336 1 92.31 246 LEU A C 1
ATOM 1821 O O . LEU A 1 246 ? -9.68 -17.906 4.898 1 92.31 246 LEU A O 1
ATOM 1825 N N . VAL A 1 247 ? -9.148 -20.016 4.887 1 94.5 247 VAL A N 1
ATOM 1826 C CA . VAL A 1 247 ? -8.781 -20 6.301 1 94.5 247 VAL A CA 1
ATOM 1827 C C . VAL A 1 247 ? -7.633 -19.031 6.523 1 94.5 247 VAL A C 1
ATOM 1829 O O . VAL A 1 247 ? -7.785 -18.047 7.25 1 94.5 247 VAL A O 1
ATOM 1832 N N . PRO A 1 248 ? -6.48 -19.234 5.836 1 95.12 248 PRO A N 1
ATOM 1833 C CA . PRO A 1 248 ? -5.395 -18.266 6.027 1 95.12 248 PRO A CA 1
ATOM 1834 C C . PRO A 1 248 ? -5.711 -16.906 5.426 1 95.12 248 PRO A C 1
ATOM 1836 O O . PRO A 1 248 ? -5.285 -15.875 5.961 1 95.12 248 PRO A O 1
ATOM 1839 N N . ALA A 1 249 ? -6.492 -16.891 4.383 1 92.81 249 ALA A N 1
ATOM 1840 C CA . ALA A 1 249 ? -6.832 -15.625 3.727 1 92.81 249 ALA A CA 1
ATOM 1841 C C . ALA A 1 249 ? -7.684 -14.742 4.637 1 92.81 249 ALA A C 1
ATOM 1843 O O . ALA A 1 249 ? -7.438 -13.539 4.758 1 92.81 249 ALA A O 1
ATOM 1844 N N . LEU A 1 250 ? -8.648 -15.328 5.258 1 94.38 250 LEU A N 1
ATOM 1845 C CA . LEU A 1 250 ? -9.531 -14.578 6.148 1 94.38 250 LEU A CA 1
ATOM 1846 C C . LEU A 1 250 ? -8.797 -14.164 7.418 1 94.38 250 LEU A C 1
ATOM 1848 O O . LEU A 1 250 ? -9.055 -13.086 7.965 1 94.38 250 LEU A O 1
ATOM 1852 N N . ALA A 1 251 ? -7.902 -15.039 7.852 1 95.75 251 ALA A N 1
ATOM 1853 C CA . ALA A 1 251 ? -7.082 -14.664 9.008 1 95.75 251 ALA A CA 1
ATOM 1854 C C . ALA A 1 251 ? -6.254 -13.422 8.711 1 95.75 251 ALA A C 1
ATOM 1856 O O . ALA A 1 251 ? -6.215 -12.492 9.516 1 95.75 251 ALA A O 1
ATOM 1857 N N . LEU A 1 252 ? -5.637 -13.445 7.543 1 95.06 252 LEU A N 1
ATOM 1858 C CA . LEU A 1 252 ? -4.828 -12.305 7.113 1 95.06 252 LEU A CA 1
ATOM 1859 C C . LEU A 1 252 ? -5.695 -11.07 6.91 1 95.06 252 LEU A C 1
ATOM 1861 O O . LEU A 1 252 ? -5.352 -9.984 7.383 1 95.06 252 LEU A O 1
ATOM 1865 N N . PHE A 1 253 ? -6.84 -11.227 6.281 1 94.62 253 PHE A N 1
ATOM 1866 C CA . PHE A 1 253 ? -7.746 -10.133 5.969 1 94.62 253 PHE A CA 1
ATOM 1867 C C . PHE A 1 253 ? -8.242 -9.453 7.242 1 94.62 253 PHE A C 1
ATOM 1869 O O . PHE A 1 253 ? -8.125 -8.234 7.387 1 94.62 253 PHE A O 1
ATOM 1876 N N . PHE A 1 254 ? -8.766 -10.172 8.148 1 96.06 254 PHE A N 1
ATOM 1877 C CA . PHE A 1 254 ? -9.383 -9.609 9.344 1 96.06 254 PHE A CA 1
ATOM 1878 C C . PHE A 1 254 ? -8.32 -9.039 10.281 1 96.06 254 PHE A C 1
ATOM 1880 O O . PHE A 1 254 ? -8.57 -8.047 10.969 1 96.06 254 PHE A O 1
ATOM 1887 N N . THR A 1 255 ? -7.156 -9.641 10.273 1 96.5 255 THR A N 1
ATOM 1888 C CA . THR A 1 255 ? -6.09 -9.094 11.102 1 96.5 255 THR A CA 1
ATOM 1889 C C . THR A 1 255 ? -5.648 -7.73 10.578 1 96.5 255 THR A C 1
ATOM 1891 O O . THR A 1 255 ? -5.551 -6.766 11.336 1 96.5 255 THR A O 1
ATOM 1894 N N . VAL A 1 256 ? -5.418 -7.66 9.266 1 95.44 256 VAL A N 1
ATOM 1895 C CA . VAL A 1 256 ? -5.02 -6.395 8.656 1 95.44 256 VAL A CA 1
ATOM 1896 C C . VAL A 1 256 ? -6.121 -5.359 8.844 1 95.44 256 VAL A C 1
ATOM 1898 O O . VAL A 1 256 ? -5.844 -4.203 9.172 1 95.44 256 VAL A O 1
ATOM 1901 N N . LEU A 1 257 ? -7.328 -5.754 8.688 1 94.38 257 LEU A N 1
ATOM 1902 C CA . LEU A 1 257 ? -8.469 -4.871 8.906 1 94.38 257 LEU A CA 1
ATOM 1903 C C . LEU A 1 257 ? -8.5 -4.355 10.336 1 94.38 257 LEU A C 1
ATOM 1905 O O . LEU A 1 257 ? -8.688 -3.158 10.562 1 94.38 257 LEU A O 1
ATOM 1909 N N . ALA A 1 258 ? -8.352 -5.266 11.234 1 96.38 258 ALA A N 1
ATOM 1910 C CA . ALA A 1 258 ? -8.375 -4.906 12.648 1 96.38 258 ALA A CA 1
ATOM 1911 C C . ALA A 1 258 ? -7.266 -3.91 12.977 1 96.38 258 ALA A C 1
ATOM 1913 O O . ALA A 1 258 ? -7.492 -2.939 13.703 1 96.38 258 ALA A O 1
ATOM 1914 N N . VAL A 1 259 ? -6.109 -4.145 12.461 1 95.62 259 VAL A N 1
ATOM 1915 C CA . VAL A 1 259 ? -4.977 -3.258 12.695 1 95.62 259 VAL A CA 1
ATOM 1916 C C . VAL A 1 259 ? -5.258 -1.883 12.094 1 95.62 259 VAL A C 1
ATOM 1918 O O . VAL A 1 259 ? -4.965 -0.855 12.711 1 95.62 259 VAL A O 1
ATOM 1921 N N . ASN A 1 260 ? -5.832 -1.845 10.938 1 93.56 260 ASN A N 1
ATOM 1922 C CA . ASN A 1 260 ? -6.164 -0.582 10.289 1 93.56 260 ASN A CA 1
ATOM 1923 C C . ASN A 1 260 ? -7.191 0.21 11.094 1 93.56 260 ASN A C 1
ATOM 1925 O O . ASN A 1 260 ? -7.074 1.429 11.227 1 93.56 260 ASN A O 1
ATOM 1929 N N . VAL A 1 261 ? -8.148 -0.478 11.602 1 92.44 261 VAL A N 1
ATOM 1930 C CA . VAL A 1 261 ? -9.18 0.162 12.406 1 92.44 261 VAL A CA 1
ATOM 1931 C C . VAL A 1 261 ? -8.555 0.767 13.664 1 92.44 261 VAL A C 1
ATOM 1933 O O . VAL A 1 261 ? -8.852 1.91 14.016 1 92.44 261 VAL A O 1
ATOM 1936 N N . LEU A 1 262 ? -7.723 0.016 14.234 1 92.62 262 LEU A N 1
ATOM 1937 C CA . LEU A 1 262 ? -7.062 0.492 15.445 1 92.62 262 LEU A CA 1
ATOM 1938 C C . LEU A 1 262 ? -6.129 1.658 15.133 1 92.62 262 LEU A C 1
ATOM 1940 O O . LEU A 1 262 ? -6.016 2.598 15.93 1 92.62 262 LEU A O 1
ATOM 1944 N N . GLY A 1 263 ? -5.438 1.511 14.031 1 90.94 263 GLY A N 1
ATOM 1945 C CA . GLY A 1 263 ? -4.574 2.604 13.617 1 90.94 263 GLY A CA 1
ATOM 1946 C C . GLY A 1 263 ? -5.32 3.902 13.383 1 90.94 263 GLY A C 1
ATOM 1947 O O . GLY A 1 263 ? -4.859 4.973 13.789 1 90.94 263 GLY A O 1
ATOM 1948 N N . ASP A 1 264 ? -6.418 3.828 12.758 1 86.88 264 ASP A N 1
ATOM 1949 C CA . ASP A 1 264 ? -7.258 4.996 12.516 1 86.88 264 ASP A CA 1
ATOM 1950 C C . ASP A 1 264 ? -7.746 5.605 13.828 1 86.88 264 ASP A C 1
ATOM 1952 O O . ASP A 1 264 ? -7.75 6.828 13.992 1 86.88 264 ASP A O 1
ATOM 1956 N N . TRP A 1 265 ? -8.141 4.754 14.648 1 87.62 265 TRP A N 1
ATOM 1957 C CA . TRP A 1 265 ? -8.602 5.207 15.961 1 87.62 265 TRP A CA 1
ATOM 1958 C C . TRP A 1 265 ? -7.48 5.91 16.719 1 87.62 265 TRP A C 1
ATOM 1960 O O . TRP A 1 265 ? -7.703 6.941 17.359 1 87.62 265 TRP A O 1
ATOM 1970 N N . LEU A 1 266 ? -6.34 5.371 16.672 1 87.12 266 LEU A N 1
ATOM 1971 C CA . LEU A 1 266 ? -5.176 5.957 17.328 1 87.12 266 LEU A CA 1
ATOM 1972 C C . LEU A 1 266 ? -4.863 7.332 16.75 1 87.12 266 LEU A C 1
ATOM 1974 O O . LEU A 1 266 ? -4.531 8.258 17.484 1 87.12 266 LEU A O 1
ATOM 1978 N N . GLN A 1 267 ? -4.934 7.371 15.477 1 83.94 267 GLN A N 1
ATOM 1979 C CA . GLN A 1 267 ? -4.688 8.641 14.797 1 83.94 267 GLN A CA 1
ATOM 1980 C C . GLN A 1 267 ? -5.684 9.703 15.25 1 83.94 267 GLN A C 1
ATOM 1982 O O . GLN A 1 267 ? -5.301 10.852 15.516 1 83.94 267 GLN A O 1
ATOM 1987 N N . ASP A 1 268 ? -6.91 9.367 15.359 1 79.25 268 ASP A N 1
ATOM 1988 C CA . ASP A 1 268 ? -7.953 10.297 15.781 1 79.25 268 ASP A CA 1
ATOM 1989 C C . ASP A 1 268 ? -7.766 10.703 17.234 1 79.25 268 ASP A C 1
ATOM 1991 O O . ASP A 1 268 ? -7.98 11.867 17.594 1 79.25 268 ASP A O 1
ATOM 1995 N N . ALA A 1 269 ? -7.395 9.758 17.984 1 80.62 269 ALA A N 1
ATOM 1996 C CA . ALA A 1 269 ? -7.246 9.992 19.422 1 80.62 269 ALA A CA 1
ATOM 1997 C C . ALA A 1 269 ? -6.055 10.906 19.703 1 80.62 269 ALA A C 1
ATOM 1999 O O . ALA A 1 269 ? -6.09 11.703 20.656 1 80.62 269 ALA A O 1
ATOM 2000 N N . LEU A 1 270 ? -5.09 10.805 18.891 1 77.81 270 LEU A N 1
ATOM 2001 C CA . LEU A 1 270 ? -3.842 11.5 19.172 1 77.81 270 LEU A CA 1
ATOM 2002 C C . LEU A 1 270 ? -3.779 12.828 18.422 1 77.81 270 LEU A C 1
ATOM 2004 O O . LEU A 1 270 ? -2.961 13.695 18.75 1 77.81 270 LEU A O 1
ATOM 2008 N N . ASN A 1 271 ? -4.43 12.938 17.328 1 64.94 271 ASN A N 1
ATOM 2009 C CA . ASN A 1 271 ? -4.492 14.195 16.594 1 64.94 271 ASN A CA 1
ATOM 2010 C C . ASN A 1 271 ? -5.895 14.797 16.625 1 64.94 271 ASN A C 1
ATOM 2012 O O . ASN A 1 271 ? -6.574 14.836 15.602 1 64.94 271 ASN A O 1
ATOM 2016 N N . PRO A 1 272 ? -6.293 15.172 17.859 1 55.59 272 PRO A N 1
ATOM 2017 C CA . PRO A 1 272 ? -7.668 15.656 17.969 1 55.59 272 PRO A CA 1
ATOM 2018 C C . PRO A 1 272 ? -7.922 16.891 17.109 1 55.59 272 PRO A C 1
ATOM 2020 O O . PRO A 1 272 ? -9.078 17.219 16.812 1 55.59 272 PRO A O 1
ATOM 2023 N N . GLU A 1 273 ? -6.875 17.547 16.797 1 51.31 273 GLU A N 1
ATOM 2024 C CA . GLU A 1 273 ? -7.109 18.766 16.031 1 51.31 273 GLU A CA 1
ATOM 2025 C C . GLU A 1 273 ? -7.621 18.438 14.625 1 51.31 273 GLU A C 1
ATOM 2027 O O . GLU A 1 273 ? -8.227 19.281 13.969 1 51.31 273 GLU A O 1
ATOM 2032 N N . LEU A 1 274 ? -7.355 17.297 14.305 1 45.09 274 LEU A N 1
ATOM 2033 C CA . LEU A 1 274 ? -7.938 16.938 13.016 1 45.09 274 LEU A CA 1
ATOM 2034 C C . LEU A 1 274 ? -9.445 16.719 13.141 1 45.09 274 LEU A C 1
ATOM 2036 O O . LEU A 1 274 ? -10.156 16.703 12.141 1 45.09 274 LEU A O 1
ATOM 2040 N N . GLN A 1 275 ? -9.961 16.5 14.375 1 42 275 GLN A N 1
ATOM 2041 C CA . GLN A 1 275 ? -11.383 16.297 14.625 1 42 275 GLN A CA 1
ATOM 2042 C C . GLN A 1 275 ? -12.078 17.609 14.953 1 42 275 GLN A C 1
ATOM 2044 O O . GLN A 1 275 ? -13.312 17.688 14.977 1 42 275 GLN A O 1
ATOM 2049 N N . ARG A 1 276 ? -11.328 18.719 15.242 1 38.44 276 ARG A N 1
ATOM 2050 C CA . ARG A 1 276 ? -12.016 19.969 15.578 1 38.44 276 ARG A CA 1
ATOM 2051 C C . ARG A 1 276 ? -12.164 20.859 14.352 1 38.44 276 ARG A C 1
ATOM 2053 O O . ARG A 1 276 ? -11.289 20.875 13.484 1 38.44 276 ARG A O 1
ATOM 2060 N N . MET B 1 1 ? -0.278 27.594 -15.289 1 29.84 1 MET B N 1
ATOM 2061 C CA . MET B 1 1 ? -0.172 26.219 -14.82 1 29.84 1 MET B CA 1
ATOM 2062 C C . MET B 1 1 ? 1.285 25.766 -14.773 1 29.84 1 MET B C 1
ATOM 2064 O O . MET B 1 1 ? 1.706 25.109 -13.82 1 29.84 1 MET B O 1
ATOM 2068 N N . ILE B 1 2 ? 1.978 26.219 -15.797 1 34.22 2 ILE B N 1
ATOM 2069 C CA . ILE B 1 2 ? 3.395 25.969 -16.031 1 34.22 2 ILE B CA 1
ATOM 2070 C C . ILE B 1 2 ? 4.238 26.812 -15.078 1 34.22 2 ILE B C 1
ATOM 2072 O O . ILE B 1 2 ? 5.371 26.453 -14.758 1 34.22 2 ILE B O 1
ATOM 2076 N N . ALA B 1 3 ? 3.717 27.922 -14.844 1 35.19 3 ALA B N 1
ATOM 2077 C CA . ALA B 1 3 ? 4.535 28.906 -14.141 1 35.19 3 ALA B CA 1
ATOM 2078 C C . ALA B 1 3 ? 4.871 28.422 -12.727 1 35.19 3 ALA B C 1
ATOM 2080 O O . ALA B 1 3 ? 5.965 28.688 -12.227 1 35.19 3 ALA B O 1
ATOM 2081 N N . PHE B 1 4 ? 3.842 27.906 -12.094 1 36.38 4 PHE B N 1
ATOM 2082 C CA . PHE B 1 4 ? 3.947 27.5 -10.695 1 36.38 4 PHE B CA 1
ATOM 2083 C C . PHE B 1 4 ? 4.945 26.359 -10.547 1 36.38 4 PHE B C 1
ATOM 2085 O O . PHE B 1 4 ? 5.363 26.047 -9.43 1 36.38 4 PHE B O 1
ATOM 2092 N N . LEU B 1 5 ? 5.188 25.609 -11.617 1 42.94 5 LEU B N 1
ATOM 2093 C CA . LEU B 1 5 ? 6.184 24.547 -11.625 1 42.94 5 LEU B CA 1
ATOM 2094 C C . LEU B 1 5 ? 7.59 25.109 -11.508 1 42.94 5 LEU B C 1
ATOM 2096 O O . LEU B 1 5 ? 8.57 24.359 -11.477 1 42.94 5 LEU B O 1
ATOM 2100 N N . ARG B 1 6 ? 7.73 26.297 -11.633 1 39.53 6 ARG B N 1
ATOM 2101 C CA . ARG B 1 6 ? 9.031 26.953 -11.711 1 39.53 6 ARG B CA 1
ATOM 2102 C C . ARG B 1 6 ? 9.742 26.922 -10.359 1 39.53 6 ARG B C 1
ATOM 2104 O O . ARG B 1 6 ? 10.969 26.922 -10.305 1 39.53 6 ARG B O 1
ATOM 2111 N N . ALA B 1 7 ? 9.023 27.156 -9.312 1 42.38 7 ALA B N 1
ATOM 2112 C CA . ALA B 1 7 ? 9.75 27.484 -8.086 1 42.38 7 ALA B CA 1
ATOM 2113 C C . ALA B 1 7 ? 10.383 26.25 -7.477 1 42.38 7 ALA B C 1
ATOM 2115 O O . ALA B 1 7 ? 11.422 26.328 -6.816 1 42.38 7 ALA B O 1
ATOM 2116 N N . SER B 1 8 ? 9.68 25.156 -7.172 1 54.12 8 SER B N 1
ATOM 2117 C CA . SER B 1 8 ? 10.359 24.078 -6.461 1 54.12 8 SER B CA 1
ATOM 2118 C C . SER B 1 8 ? 11.328 23.328 -7.371 1 54.12 8 SER B C 1
ATOM 2120 O O . SER B 1 8 ? 10.938 22.844 -8.438 1 54.12 8 SER B O 1
ATOM 2122 N N . LYS B 1 9 ? 12.555 23.844 -7.52 1 59.62 9 LYS B N 1
ATOM 2123 C CA . LYS B 1 9 ? 13.617 23.344 -8.391 1 59.62 9 LYS B CA 1
ATOM 2124 C C . LYS B 1 9 ? 13.57 21.828 -8.5 1 59.62 9 LYS B C 1
ATOM 2126 O O . LYS B 1 9 ? 13.781 21.109 -7.52 1 59.62 9 LYS B O 1
ATOM 2131 N N . ALA B 1 10 ? 12.844 21.375 -9.445 1 74.81 10 ALA B N 1
ATOM 2132 C CA . ALA B 1 10 ? 12.859 19.969 -9.805 1 74.81 10 ALA B CA 1
ATOM 2133 C C . ALA B 1 10 ? 14.281 19.453 -9.992 1 74.81 10 ALA B C 1
ATOM 2135 O O . ALA B 1 10 ? 15.023 19.969 -10.844 1 74.81 10 ALA B O 1
ATOM 2136 N N . GLY B 1 11 ? 14.703 18.719 -9.07 1 82.38 11 GLY B N 1
ATOM 2137 C CA . GLY B 1 11 ? 16.031 18.125 -9.148 1 82.38 11 GLY B CA 1
ATOM 2138 C C . GLY B 1 11 ? 16.156 17.078 -10.242 1 82.38 11 GLY B C 1
ATOM 2139 O O . GLY B 1 11 ? 15.25 16.906 -11.047 1 82.38 11 GLY B O 1
ATOM 2140 N N . VAL B 1 12 ? 17.25 16.609 -10.398 1 86.94 12 VAL B N 1
ATOM 2141 C CA . VAL B 1 12 ? 17.641 15.633 -11.414 1 86.94 12 VAL B CA 1
ATOM 2142 C C . VAL B 1 12 ? 16.672 14.445 -11.375 1 86.94 12 VAL B C 1
ATOM 2144 O O . VAL B 1 12 ? 16.172 14.016 -12.414 1 86.94 12 VAL B O 1
ATOM 2147 N N . PRO B 1 13 ? 16.297 14.008 -10.188 1 88.94 13 PRO B N 1
ATOM 2148 C CA . PRO B 1 13 ? 15.391 12.859 -10.156 1 88.94 13 PRO B CA 1
ATOM 2149 C C . PRO B 1 13 ? 14.023 13.172 -10.773 1 88.94 13 PRO B C 1
ATOM 2151 O O . PRO B 1 13 ? 13.438 12.32 -11.438 1 88.94 13 PRO B O 1
ATOM 2154 N N . VAL B 1 14 ? 13.602 14.344 -10.594 1 92.25 14 VAL B N 1
ATOM 2155 C CA . VAL B 1 14 ? 12.297 14.727 -11.117 1 92.25 14 VAL B CA 1
ATOM 2156 C C . VAL B 1 14 ? 12.344 14.789 -12.648 1 92.25 14 VAL B C 1
ATOM 2158 O O . VAL B 1 14 ? 11.438 14.305 -13.32 1 92.25 14 VAL B O 1
ATOM 2161 N N . HIS B 1 15 ? 13.414 15.32 -13.188 1 94.06 15 HIS B N 1
ATOM 2162 C CA . HIS B 1 15 ? 13.562 15.406 -14.633 1 94.06 15 HIS B CA 1
ATOM 2163 C C . HIS B 1 15 ? 13.703 14.023 -15.258 1 94.06 15 HIS B C 1
ATOM 2165 O O . HIS B 1 15 ? 13.148 13.766 -16.328 1 94.06 15 HIS B O 1
ATOM 2171 N N . LEU B 1 16 ? 14.367 13.195 -14.562 1 93.94 16 LEU B N 1
ATOM 2172 C CA . LEU B 1 16 ? 14.531 11.836 -15.055 1 93.94 16 LEU B CA 1
ATOM 2173 C C . LEU B 1 16 ? 13.195 11.086 -15.023 1 93.94 16 LEU B C 1
ATOM 2175 O O . LEU B 1 16 ? 12.867 10.352 -15.961 1 93.94 16 LEU B O 1
ATOM 2179 N N . ALA B 1 17 ? 12.5 11.305 -13.945 1 95.62 17 ALA B N 1
ATOM 2180 C CA . ALA B 1 17 ? 11.195 10.664 -13.812 1 95.62 17 ALA B CA 1
ATOM 2181 C C . ALA B 1 17 ? 10.234 11.164 -14.891 1 95.62 17 ALA B C 1
ATOM 2183 O O . ALA B 1 17 ? 9.523 10.367 -15.516 1 95.62 17 ALA B O 1
ATOM 2184 N N . LEU B 1 18 ? 10.258 12.422 -15.148 1 95.19 18 LEU B N 1
ATOM 2185 C CA . LEU B 1 18 ? 9.398 13.008 -16.172 1 95.19 18 LEU B CA 1
ATOM 2186 C C . LEU B 1 18 ? 9.781 12.516 -17.562 1 95.19 18 LEU B C 1
ATOM 2188 O O . LEU B 1 18 ? 8.914 12.203 -18.375 1 95.19 18 LEU B O 1
ATOM 2192 N N . GLY B 1 19 ? 11.062 12.508 -17.781 1 96 19 GLY B N 1
ATOM 2193 C CA . GLY B 1 19 ? 11.539 11.992 -19.062 1 96 19 GLY B CA 1
ATOM 2194 C C . GLY B 1 19 ? 11.156 10.547 -19.297 1 96 19 GLY B C 1
ATOM 2195 O O . GLY B 1 19 ? 10.672 10.195 -20.375 1 96 19 GLY B O 1
ATOM 2196 N N . PHE B 1 20 ? 11.398 9.758 -18.328 1 96.62 20 PHE B N 1
ATOM 2197 C CA . PHE B 1 20 ? 11.07 8.336 -18.438 1 96.62 20 PHE B CA 1
ATOM 2198 C C . PHE B 1 20 ? 9.578 8.141 -18.672 1 96.62 20 PHE B C 1
ATOM 2200 O O . PHE B 1 20 ? 9.18 7.375 -19.547 1 96.62 20 PHE B O 1
ATOM 2207 N N . LEU B 1 21 ? 8.727 8.859 -17.906 1 96.56 21 LEU B N 1
ATOM 2208 C CA . LEU B 1 21 ? 7.281 8.711 -18.031 1 96.56 21 LEU B CA 1
ATOM 2209 C C . LEU B 1 21 ? 6.805 9.188 -19.406 1 96.56 21 LEU B C 1
ATOM 2211 O O . LEU B 1 21 ? 5.875 8.617 -19.969 1 96.56 21 LEU B O 1
ATOM 2215 N N . THR B 1 22 ? 7.402 10.242 -19.922 1 96.25 22 THR B N 1
ATOM 2216 C CA . THR B 1 22 ? 7.051 10.734 -21.25 1 96.25 22 THR B CA 1
ATOM 2217 C C . THR B 1 22 ? 7.32 9.672 -22.312 1 96.25 22 THR B C 1
ATOM 2219 O O . THR B 1 22 ? 6.492 9.445 -23.188 1 96.25 22 THR B O 1
ATOM 2222 N N . VAL B 1 23 ? 8.414 9.023 -22.172 1 94.81 23 VAL B N 1
ATOM 2223 C CA . VAL B 1 23 ? 8.773 7.977 -23.125 1 94.81 23 VAL B CA 1
ATOM 2224 C C . VAL B 1 23 ? 7.777 6.824 -23.031 1 94.81 23 VAL B C 1
ATOM 2226 O O . VAL B 1 23 ? 7.332 6.301 -24.047 1 94.81 23 VAL B O 1
ATOM 2229 N N . VAL B 1 24 ? 7.488 6.426 -21.828 1 95.56 24 VAL B N 1
ATOM 2230 C CA . VAL B 1 24 ? 6.578 5.305 -21.609 1 95.56 24 VAL B CA 1
ATOM 2231 C C . VAL B 1 24 ? 5.195 5.648 -22.156 1 95.56 24 VAL B C 1
ATOM 2233 O O . VAL B 1 24 ? 4.562 4.824 -22.812 1 95.56 24 VAL B O 1
ATOM 2236 N N . VAL B 1 25 ? 4.715 6.844 -21.938 1 95.38 25 VAL B N 1
ATOM 2237 C CA . VAL B 1 25 ? 3.398 7.277 -22.391 1 95.38 25 VAL B CA 1
ATOM 2238 C C . VAL B 1 25 ? 3.379 7.363 -23.906 1 95.38 25 VAL B C 1
ATOM 2240 O O . VAL B 1 25 ? 2.416 6.934 -24.547 1 95.38 25 VAL B O 1
ATOM 2243 N N . LEU B 1 26 ? 4.434 7.883 -24.484 1 93.56 26 LEU B N 1
ATOM 2244 C CA . LEU B 1 26 ? 4.516 7.973 -25.938 1 93.56 26 LEU B CA 1
ATOM 2245 C C . LEU B 1 26 ? 4.555 6.586 -26.562 1 93.56 26 LEU B C 1
ATOM 2247 O O . LEU B 1 26 ? 3.924 6.348 -27.594 1 93.56 26 LEU B O 1
ATOM 2251 N N . ALA B 1 27 ? 5.293 5.734 -25.938 1 92.12 27 ALA B N 1
ATOM 2252 C CA . ALA B 1 27 ? 5.34 4.359 -26.422 1 92.12 27 ALA B CA 1
ATOM 2253 C C . ALA B 1 27 ? 3.969 3.699 -26.344 1 92.12 27 ALA B C 1
ATOM 2255 O O . ALA B 1 27 ? 3.57 2.959 -27.234 1 92.12 27 ALA B O 1
ATOM 2256 N N . ALA B 1 28 ? 3.289 3.941 -25.266 1 91.31 28 ALA B N 1
ATOM 2257 C CA . ALA B 1 28 ? 1.967 3.357 -25.062 1 91.31 28 ALA B CA 1
ATOM 2258 C C . ALA B 1 28 ? 0.964 3.893 -26.078 1 91.31 28 ALA B C 1
ATOM 2260 O O . ALA B 1 28 ? 0.129 3.145 -26.594 1 91.31 28 ALA B O 1
ATOM 2261 N N . VAL B 1 29 ? 1.069 5.164 -26.406 1 89.38 29 VAL B N 1
ATOM 2262 C CA . VAL B 1 29 ? 0.103 5.805 -27.297 1 89.38 29 VAL B CA 1
ATOM 2263 C C . VAL B 1 29 ? 0.453 5.492 -28.75 1 89.38 29 VAL B C 1
ATOM 2265 O O . VAL B 1 29 ? -0.427 5.176 -29.547 1 89.38 29 VAL B O 1
ATOM 2268 N N . PHE B 1 30 ? 1.769 5.445 -29.031 1 86.62 30 PHE B N 1
ATOM 2269 C CA . PHE B 1 30 ? 2.17 5.332 -30.438 1 86.62 30 PHE B CA 1
ATOM 2270 C C . PHE B 1 30 ? 2.695 3.932 -30.734 1 86.62 30 PHE B C 1
ATOM 2272 O O . PHE B 1 30 ? 3.148 3.658 -31.844 1 86.62 30 PHE B O 1
ATOM 2279 N N . GLY B 1 31 ? 2.674 3.137 -29.75 1 75.88 31 GLY B N 1
ATOM 2280 C CA . GLY B 1 31 ? 3.156 1.776 -29.922 1 75.88 31 GLY B CA 1
ATOM 2281 C C . GLY B 1 31 ? 2.658 1.125 -31.203 1 75.88 31 GLY B C 1
ATOM 2282 O O . GLY B 1 31 ? 3.455 0.658 -32 1 75.88 31 GLY B O 1
ATOM 2283 N N . PRO B 1 32 ? 1.376 1.151 -31.406 1 71.31 32 PRO B N 1
ATOM 2284 C CA . PRO B 1 32 ? 0.863 0.529 -32.625 1 71.31 32 PRO B CA 1
ATOM 2285 C C . PRO B 1 32 ? 1.42 1.171 -33.906 1 71.31 32 PRO B C 1
ATOM 2287 O O . PRO B 1 32 ? 1.498 0.519 -34.938 1 71.31 32 PRO B O 1
ATOM 2290 N N . ALA B 1 33 ? 1.841 2.387 -33.719 1 77 33 ALA B N 1
ATOM 2291 C CA . ALA B 1 33 ? 2.311 3.129 -34.906 1 77 33 ALA B CA 1
ATOM 2292 C C . ALA B 1 33 ? 3.811 2.939 -35.094 1 77 33 ALA B C 1
ATOM 2294 O O . ALA B 1 33 ? 4.352 3.289 -36.156 1 77 33 ALA B O 1
ATOM 2295 N N . LEU B 1 34 ? 4.41 2.361 -34.188 1 77.06 34 LEU B N 1
ATOM 2296 C CA . LEU B 1 34 ? 5.863 2.246 -34.219 1 77.06 34 LEU B CA 1
ATOM 2297 C C . LEU B 1 34 ? 6.281 1.029 -35.062 1 77.06 34 LEU B C 1
ATOM 2299 O O . LEU B 1 34 ? 7.473 0.76 -35.219 1 77.06 34 LEU B O 1
ATOM 2303 N N . GLY B 1 35 ? 5.27 0.372 -35.656 1 76.31 35 GLY B N 1
ATOM 2304 C CA . GLY B 1 35 ? 5.617 -0.768 -36.5 1 76.31 35 GLY B CA 1
ATOM 2305 C C . GLY B 1 35 ? 6.117 -1.958 -35.719 1 76.31 35 GLY B C 1
ATOM 2306 O O . GLY B 1 35 ? 6.98 -2.703 -36.188 1 76.31 35 GLY B O 1
ATOM 2307 N N . LEU B 1 36 ? 5.742 -1.959 -34.5 1 81.19 36 LEU B N 1
ATOM 2308 C CA . LEU B 1 36 ? 6.176 -3.092 -33.688 1 81.19 36 LEU B CA 1
ATOM 2309 C C . LEU B 1 36 ? 5.469 -4.371 -34.125 1 81.19 36 LEU B C 1
ATOM 2311 O O . LEU B 1 36 ? 4.469 -4.32 -34.844 1 81.19 36 LEU B O 1
ATOM 2315 N N . ALA B 1 37 ? 6.102 -5.449 -33.812 1 82.5 37 ALA B N 1
ATOM 2316 C CA . ALA B 1 37 ? 5.508 -6.75 -34.094 1 82.5 37 ALA B CA 1
ATOM 2317 C C . ALA B 1 37 ? 4.141 -6.891 -33.438 1 82.5 37 ALA B C 1
ATOM 2319 O O . ALA B 1 37 ? 3.818 -6.16 -32.5 1 82.5 37 ALA B O 1
ATOM 2320 N N . ASP B 1 38 ? 3.328 -7.715 -34.062 1 88.69 38 ASP B N 1
ATOM 2321 C CA . ASP B 1 38 ? 2.059 -8.062 -33.438 1 88.69 38 ASP B CA 1
ATOM 2322 C C . ASP B 1 38 ? 2.283 -8.703 -32.062 1 88.69 38 ASP B C 1
ATOM 2324 O O . ASP B 1 38 ? 2.918 -9.758 -31.953 1 88.69 38 ASP B O 1
ATOM 2328 N N . PRO B 1 39 ? 1.742 -8.102 -31.016 1 91.44 39 PRO B N 1
ATOM 2329 C CA . PRO B 1 39 ? 1.986 -8.609 -29.672 1 91.44 39 PRO B CA 1
ATOM 2330 C C . PRO B 1 39 ? 1.307 -9.953 -29.422 1 91.44 39 PRO B C 1
ATOM 2332 O O . PRO B 1 39 ? 1.582 -10.609 -28.406 1 91.44 39 PRO B O 1
ATOM 2335 N N . TYR B 1 40 ? 0.482 -10.422 -30.406 1 92.62 40 TYR B N 1
ATOM 2336 C CA . TYR B 1 40 ? -0.289 -11.648 -30.234 1 92.62 40 TYR B CA 1
ATOM 2337 C C . TYR B 1 40 ? 0.268 -12.773 -31.094 1 92.62 40 TYR B C 1
ATOM 2339 O O . TYR B 1 40 ? -0.126 -13.93 -30.938 1 92.62 40 TYR B O 1
ATOM 2347 N N . LEU B 1 41 ? 1.195 -12.422 -31.938 1 92.25 41 LEU B N 1
ATOM 2348 C CA . LEU B 1 41 ? 1.713 -13.406 -32.875 1 92.25 41 LEU B CA 1
ATOM 2349 C C . LEU B 1 41 ? 2.645 -14.391 -32.188 1 92.25 41 LEU B C 1
ATOM 2351 O O . LEU B 1 41 ? 3.596 -13.984 -31.516 1 92.25 41 LEU B O 1
ATOM 2355 N N . ILE B 1 42 ? 2.328 -15.656 -32.281 1 94.56 42 ILE B N 1
ATOM 2356 C CA . ILE B 1 42 ? 3.111 -16.719 -31.672 1 94.56 42 ILE B CA 1
ATOM 2357 C C . ILE B 1 42 ? 4.195 -17.188 -32.625 1 94.56 42 ILE B C 1
ATOM 2359 O O . ILE B 1 42 ? 3.914 -17.484 -33.812 1 94.56 42 ILE B O 1
ATOM 2363 N N . ASP B 1 43 ? 5.414 -17.141 -32.25 1 93.56 43 ASP B N 1
ATOM 2364 C CA . ASP B 1 43 ? 6.543 -17.688 -32.969 1 93.56 43 ASP B CA 1
ATOM 2365 C C . ASP B 1 43 ? 7.094 -18.938 -32.281 1 93.56 43 ASP B C 1
ATOM 2367 O O . ASP B 1 43 ? 8.039 -18.844 -31.5 1 93.56 43 ASP B O 1
ATOM 2371 N N . ALA B 1 44 ? 6.621 -20.031 -32.688 1 93.56 44 ALA B N 1
ATOM 2372 C CA . ALA B 1 44 ? 6.902 -21.297 -32 1 93.56 44 ALA B CA 1
ATOM 2373 C C . ALA B 1 44 ? 8.375 -21.688 -32.156 1 93.56 44 ALA B C 1
ATOM 2375 O O . ALA B 1 44 ? 8.891 -22.5 -31.391 1 93.56 44 ALA B O 1
ATOM 2376 N N . ALA B 1 45 ? 9.039 -21.062 -33.094 1 92.94 45 ALA B N 1
ATOM 2377 C CA . ALA B 1 45 ? 10.445 -21.375 -33.375 1 92.94 45 ALA B CA 1
ATOM 2378 C C . ALA B 1 45 ? 11.359 -20.625 -32.406 1 92.94 45 ALA B C 1
ATOM 2380 O O . ALA B 1 45 ? 12.539 -20.969 -32.281 1 92.94 45 ALA B O 1
ATOM 2381 N N . ASN B 1 46 ? 10.898 -19.656 -31.734 1 93.12 46 ASN B N 1
ATOM 2382 C CA . ASN B 1 46 ? 11.711 -18.797 -30.875 1 93.12 46 ASN B CA 1
ATOM 2383 C C . ASN B 1 46 ? 11.078 -18.625 -29.5 1 93.12 46 ASN B C 1
ATOM 2385 O O . ASN B 1 46 ? 10.812 -17.5 -29.062 1 93.12 46 ASN B O 1
ATOM 2389 N N . LEU B 1 47 ? 10.977 -19.719 -28.797 1 94.56 47 LEU B N 1
ATOM 2390 C CA . LEU B 1 47 ? 10.422 -19.672 -27.438 1 94.56 47 LEU B CA 1
ATOM 2391 C C . LEU B 1 47 ? 11.461 -19.203 -26.438 1 94.56 47 LEU B C 1
ATOM 2393 O O . LEU B 1 47 ? 12.602 -19.656 -26.453 1 94.56 47 LEU B O 1
ATOM 2397 N N . LEU B 1 48 ? 11.055 -18.219 -25.609 1 96.19 48 LEU B N 1
ATOM 2398 C CA . LEU B 1 48 ? 11.914 -17.703 -24.562 1 96.19 48 LEU B CA 1
ATOM 2399 C C . LEU B 1 48 ? 13.289 -17.328 -25.109 1 96.19 48 LEU B C 1
ATOM 2401 O O . LEU B 1 48 ? 14.312 -17.672 -24.5 1 96.19 48 LEU B O 1
ATOM 2405 N N . SER B 1 49 ? 13.25 -16.703 -26.312 1 94.12 49 SER B N 1
ATOM 2406 C CA . SER B 1 49 ? 14.492 -16.359 -26.984 1 94.12 49 SER B CA 1
ATOM 2407 C C . SER B 1 49 ? 15.102 -15.086 -26.406 1 94.12 49 SER B C 1
ATOM 2409 O O . SER B 1 49 ? 14.383 -14.188 -25.969 1 94.12 49 SER B O 1
ATOM 2411 N N . SER B 1 50 ? 16.438 -15.023 -26.375 1 93.94 50 SER B N 1
ATOM 2412 C CA . SER B 1 50 ? 17.156 -13.812 -26.016 1 93.94 50 SER B CA 1
ATOM 2413 C C . SER B 1 50 ? 16.984 -12.727 -27.062 1 93.94 50 SER B C 1
ATOM 2415 O O . SER B 1 50 ? 16.469 -12.992 -28.156 1 93.94 50 SER B O 1
ATOM 2417 N N . PRO B 1 51 ? 17.328 -11.531 -26.641 1 95.12 51 PRO B N 1
ATOM 2418 C CA . PRO B 1 51 ? 17.234 -10.445 -27.625 1 95.12 51 PRO B CA 1
ATOM 2419 C C . PRO B 1 51 ? 17.938 -10.766 -28.938 1 95.12 51 PRO B C 1
ATOM 2421 O O . PRO B 1 51 ? 19.016 -11.383 -28.922 1 95.12 51 PRO B O 1
ATOM 2424 N N . SER B 1 52 ? 17.328 -10.461 -29.984 1 93.31 52 SER B N 1
ATOM 2425 C CA . SER B 1 52 ? 17.844 -10.641 -31.344 1 93.31 52 SER B CA 1
ATOM 2426 C C . SER B 1 52 ? 17.406 -9.5 -32.25 1 93.31 52 SER B C 1
ATOM 2428 O O . SER B 1 52 ? 16.688 -8.594 -31.828 1 93.31 52 SER B O 1
ATOM 2430 N N . TRP B 1 53 ? 17.891 -9.547 -33.406 1 91.5 53 TRP B N 1
ATOM 2431 C CA . TRP B 1 53 ? 17.531 -8.516 -34.375 1 91.5 53 TRP B CA 1
ATOM 2432 C C . TRP B 1 53 ? 16.047 -8.609 -34.75 1 91.5 53 TRP B C 1
ATOM 2434 O O . TRP B 1 53 ? 15.406 -7.602 -35.031 1 91.5 53 TRP B O 1
ATOM 2444 N N . GLN B 1 54 ? 15.531 -9.844 -34.75 1 89.62 54 GLN B N 1
ATOM 2445 C CA . GLN B 1 54 ? 14.117 -10.07 -35.062 1 89.62 54 GLN B CA 1
ATOM 2446 C C . GLN B 1 54 ? 13.234 -9.695 -33.875 1 89.62 54 GLN B C 1
ATOM 2448 O O . GLN B 1 54 ? 12.117 -9.211 -34.062 1 89.62 54 GLN B O 1
ATOM 2453 N N . HIS B 1 55 ? 13.758 -10.023 -32.719 1 93.81 55 HIS B N 1
ATOM 2454 C CA . HIS B 1 55 ? 13.078 -9.727 -31.453 1 93.81 55 HIS B CA 1
ATOM 2455 C C . HIS B 1 55 ? 13.984 -8.953 -30.516 1 93.81 55 HIS B C 1
ATOM 2457 O O . HIS B 1 55 ? 14.727 -9.547 -29.719 1 93.81 55 HIS B O 1
ATOM 2463 N N . TRP B 1 56 ? 13.828 -7.625 -30.406 1 93.06 56 TRP B N 1
ATOM 2464 C CA . TRP B 1 56 ? 14.766 -6.719 -29.75 1 93.06 56 TRP B CA 1
ATOM 2465 C C . TRP B 1 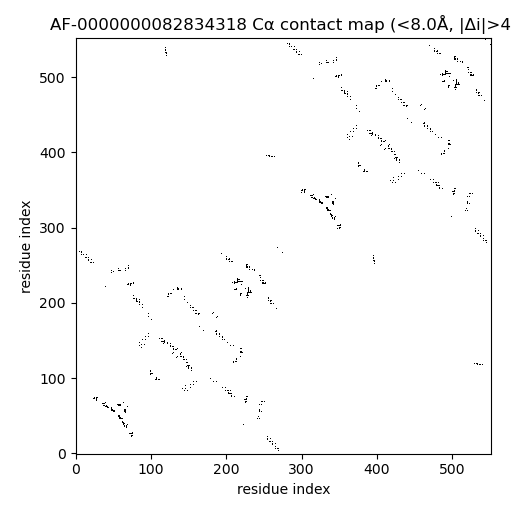56 ? 14.922 -7.07 -28.281 1 93.06 56 TRP B C 1
ATOM 2467 O O . TRP B 1 56 ? 16.016 -6.961 -27.734 1 93.06 56 TRP B O 1
ATOM 2477 N N . LEU B 1 57 ? 13.797 -7.473 -27.688 1 95.69 57 LEU B N 1
ATOM 2478 C CA . LEU B 1 57 ? 13.883 -7.84 -26.266 1 95.69 57 LEU B CA 1
ATOM 2479 C C . LEU B 1 57 ? 13.609 -9.328 -26.078 1 95.69 57 LEU B C 1
ATOM 2481 O O . LEU B 1 57 ? 13.289 -9.766 -24.969 1 95.69 57 LEU B O 1
ATOM 2485 N N . GLY B 1 58 ? 13.641 -10.023 -27.156 1 96 58 GLY B N 1
ATOM 2486 C CA . GLY B 1 58 ? 13.398 -11.461 -27.078 1 96 58 GLY B CA 1
ATOM 2487 C C . GLY B 1 58 ? 11.922 -11.812 -27.109 1 96 58 GLY B C 1
ATOM 2488 O O . GLY B 1 58 ? 11.094 -11.016 -27.578 1 96 58 GLY B O 1
ATOM 2489 N N . THR B 1 59 ? 11.648 -13.117 -26.766 1 96.75 59 THR B N 1
ATOM 2490 C CA . THR B 1 59 ? 10.281 -13.617 -26.844 1 96.75 59 THR B CA 1
ATOM 2491 C C . THR B 1 59 ? 9.859 -14.266 -25.531 1 96.75 59 THR B C 1
ATOM 2493 O O . THR B 1 59 ? 10.695 -14.531 -24.656 1 96.75 59 THR B O 1
ATOM 2496 N N . ASP B 1 60 ? 8.516 -14.359 -25.359 1 96.31 60 ASP B N 1
ATOM 2497 C CA . ASP B 1 60 ? 8 -14.961 -24.125 1 96.31 60 ASP B CA 1
ATOM 2498 C C . ASP B 1 60 ? 7.793 -16.469 -24.297 1 96.31 60 ASP B C 1
ATOM 2500 O O . ASP B 1 60 ? 8.391 -17.078 -25.188 1 96.31 60 ASP B O 1
ATOM 2504 N N . GLU B 1 61 ? 7.09 -17.109 -23.375 1 94.88 61 GLU B N 1
ATOM 2505 C CA . GLU B 1 61 ? 6.961 -18.562 -23.297 1 94.88 61 GLU B CA 1
ATOM 2506 C C . GLU B 1 61 ? 6.195 -19.094 -24.516 1 94.88 61 GLU B C 1
ATOM 2508 O O . GLU B 1 61 ? 6.254 -20.297 -24.797 1 94.88 61 GLU B O 1
ATOM 2513 N N . LEU B 1 62 ? 5.551 -18.219 -25.25 1 95.5 62 LEU B N 1
ATOM 2514 C CA . LEU B 1 62 ? 4.809 -18.625 -26.453 1 95.5 62 LEU B CA 1
ATOM 2515 C C . LEU B 1 62 ? 5.504 -18.125 -27.719 1 95.5 62 LEU B C 1
ATOM 2517 O O . LEU B 1 62 ? 4.984 -18.297 -28.812 1 95.5 62 LEU B O 1
ATOM 2521 N N . GLY B 1 63 ? 6.672 -17.469 -27.516 1 95.69 63 GLY B N 1
ATOM 2522 C CA . GLY B 1 63 ? 7.41 -16.938 -28.641 1 95.69 63 GLY B CA 1
ATOM 2523 C C . GLY B 1 63 ? 6.91 -15.586 -29.109 1 95.69 63 GLY B C 1
ATOM 2524 O O . GLY B 1 63 ? 7.184 -15.164 -30.219 1 95.69 63 GLY B O 1
ATOM 2525 N N . ARG B 1 64 ? 6.094 -14.93 -28.312 1 96 64 ARG B N 1
ATOM 2526 C CA . ARG B 1 64 ? 5.594 -13.602 -28.641 1 96 64 ARG B CA 1
ATOM 2527 C C . ARG B 1 64 ? 6.641 -12.531 -28.375 1 96 64 ARG B C 1
ATOM 2529 O O . ARG B 1 64 ? 7.406 -12.641 -27.406 1 96 64 ARG B O 1
ATOM 2536 N N . ASP B 1 65 ? 6.66 -11.562 -29.172 1 95.12 65 ASP B N 1
ATOM 2537 C CA . ASP B 1 65 ? 7.656 -10.5 -29.094 1 95.12 65 ASP B CA 1
ATOM 2538 C C . ASP B 1 65 ? 7.52 -9.711 -27.797 1 95.12 65 ASP B C 1
ATOM 2540 O O . ASP B 1 65 ? 6.492 -9.078 -27.547 1 95.12 65 ASP B O 1
ATOM 2544 N N . LEU B 1 66 ? 8.57 -9.648 -27.031 1 96.06 66 LEU B N 1
ATOM 2545 C CA . LEU B 1 66 ? 8.523 -9.062 -25.688 1 96.06 66 LEU B CA 1
ATOM 2546 C C . LEU B 1 66 ? 8.422 -7.543 -25.766 1 96.06 66 LEU B C 1
ATOM 2548 O O . LEU B 1 66 ? 7.734 -6.922 -24.953 1 96.06 66 LEU B O 1
ATOM 2552 N N . LEU B 1 67 ? 9.125 -6.965 -26.719 1 94.62 67 LEU B N 1
ATOM 2553 C CA . LEU B 1 67 ? 9.055 -5.512 -26.844 1 94.62 67 LEU B CA 1
ATOM 2554 C C . LEU B 1 67 ? 7.641 -5.066 -27.203 1 94.62 67 LEU B C 1
ATOM 2556 O O . LEU B 1 67 ? 7.113 -4.125 -26.609 1 94.62 67 LEU B O 1
ATOM 2560 N N . ALA B 1 68 ? 7.074 -5.715 -28.141 1 93.88 68 ALA B N 1
ATOM 2561 C CA . ALA B 1 68 ? 5.711 -5.395 -28.562 1 93.88 68 ALA B CA 1
ATOM 2562 C C . ALA B 1 68 ? 4.734 -5.582 -27.391 1 93.88 68 ALA B C 1
ATOM 2564 O O . ALA B 1 68 ? 3.893 -4.715 -27.141 1 93.88 68 ALA B O 1
ATOM 2565 N N . ARG B 1 69 ? 4.898 -6.617 -26.703 1 95.12 69 ARG B N 1
ATOM 2566 C CA . ARG B 1 69 ? 3.994 -6.906 -25.609 1 95.12 69 ARG B CA 1
ATOM 2567 C C . ARG B 1 69 ? 4.207 -5.926 -24.453 1 95.12 69 ARG B C 1
ATOM 2569 O O . ARG B 1 69 ? 3.25 -5.535 -23.781 1 95.12 69 ARG B O 1
ATOM 2576 N N . ALA B 1 70 ? 5.422 -5.547 -24.219 1 95.19 70 ALA B N 1
ATOM 2577 C CA . ALA B 1 70 ? 5.703 -4.57 -23.172 1 95.19 70 ALA B CA 1
ATOM 2578 C C . ALA B 1 70 ? 5.059 -3.225 -23.484 1 95.19 70 ALA B C 1
ATOM 2580 O O . ALA B 1 70 ? 4.496 -2.574 -22.609 1 95.19 70 ALA B O 1
ATOM 2581 N N . VAL B 1 71 ? 5.137 -2.85 -24.719 1 94.81 71 VAL B N 1
ATOM 2582 C CA . VAL B 1 71 ? 4.582 -1.567 -25.156 1 94.81 71 VAL B CA 1
ATOM 2583 C C . VAL B 1 71 ? 3.057 -1.616 -25.078 1 94.81 71 VAL B C 1
ATOM 2585 O O . VAL B 1 71 ? 2.424 -0.696 -24.562 1 94.81 71 VAL B O 1
ATOM 2588 N N . TYR B 1 72 ? 2.508 -2.639 -25.562 1 93.25 72 TYR B N 1
ATOM 2589 C CA . TYR B 1 72 ? 1.058 -2.785 -25.484 1 93.25 72 TYR B CA 1
ATOM 2590 C C . TYR B 1 72 ? 0.605 -2.973 -24.047 1 93.25 72 TYR B C 1
ATOM 2592 O O . TYR B 1 72 ? -0.469 -2.506 -23.656 1 93.25 72 TYR B O 1
ATOM 2600 N N . GLY B 1 73 ? 1.42 -3.645 -23.328 1 94.69 73 GLY B N 1
ATOM 2601 C CA . GLY B 1 73 ? 1.156 -3.781 -21.906 1 94.69 73 GLY B CA 1
ATOM 2602 C C . GLY B 1 73 ? 1.147 -2.455 -21.172 1 94.69 73 GLY B C 1
ATOM 2603 O O . GLY B 1 73 ? 0.366 -2.262 -20.234 1 94.69 73 GLY B O 1
ATOM 2604 N N . ALA B 1 74 ? 1.98 -1.601 -21.641 1 95.62 74 ALA B N 1
ATOM 2605 C CA . ALA B 1 74 ? 2.012 -0.256 -21.078 1 95.62 74 ALA B CA 1
ATOM 2606 C C . ALA B 1 74 ? 0.677 0.457 -21.281 1 95.62 74 ALA B C 1
ATOM 2608 O O . ALA B 1 74 ? 0.195 1.152 -20.375 1 95.62 74 ALA B O 1
ATOM 2609 N N . ARG B 1 75 ? 0.134 0.295 -22.391 1 94.06 75 ARG B N 1
ATOM 2610 C CA . ARG B 1 75 ? -1.152 0.914 -22.688 1 94.06 75 ARG B CA 1
ATOM 2611 C C . ARG B 1 75 ? -2.23 0.442 -21.719 1 94.06 75 ARG B C 1
ATOM 2613 O O . ARG B 1 75 ? -2.984 1.253 -21.188 1 94.06 75 ARG B O 1
ATOM 2620 N N . VAL B 1 76 ? -2.209 -0.808 -21.5 1 94.19 76 VAL B N 1
ATOM 2621 C CA . VAL B 1 76 ? -3.242 -1.396 -20.656 1 94.19 76 VAL B CA 1
ATOM 2622 C C . VAL B 1 76 ? -2.979 -1.041 -19.188 1 94.19 76 VAL B C 1
ATOM 2624 O O . VAL B 1 76 ? -3.875 -0.57 -18.484 1 94.19 76 VAL B O 1
ATOM 2627 N N . SER B 1 77 ? -1.773 -1.255 -18.703 1 96.25 77 SER B N 1
ATOM 2628 C CA . SER B 1 77 ? -1.411 -0.986 -17.328 1 96.25 77 SER B CA 1
ATOM 2629 C C . SER B 1 77 ? -1.652 0.476 -16.953 1 96.25 77 SER B C 1
ATOM 2631 O O . SER B 1 77 ? -2.236 0.774 -15.914 1 96.25 77 SER B O 1
ATOM 2633 N N . LEU B 1 78 ? -1.279 1.366 -17.875 1 96.94 78 LEU B N 1
ATOM 2634 C CA . LEU B 1 78 ? -1.415 2.795 -17.609 1 96.94 78 LEU B CA 1
ATOM 2635 C C . LEU B 1 78 ? -2.875 3.227 -17.703 1 96.94 78 LEU B C 1
ATOM 2637 O O . LEU B 1 78 ? -3.342 4.016 -16.875 1 96.94 78 LEU B O 1
ATOM 2641 N N . SER B 1 79 ? -3.596 2.723 -18.656 1 96 79 SER B N 1
ATOM 2642 C CA . SER B 1 79 ? -4.98 3.141 -18.844 1 96 79 SER B CA 1
ATOM 2643 C C . SER B 1 79 ? -5.863 2.637 -17.703 1 96 79 SER B C 1
ATOM 2645 O O . SER B 1 79 ? -6.766 3.348 -17.25 1 96 79 SER B O 1
ATOM 2647 N N . VAL B 1 80 ? -5.613 1.45 -17.281 1 96.75 80 VAL B N 1
ATOM 2648 C CA . VAL B 1 80 ? -6.395 0.895 -16.172 1 96.75 80 VAL B CA 1
ATOM 2649 C C . VAL B 1 80 ? -6.168 1.72 -14.914 1 96.75 80 VAL B C 1
ATOM 2651 O O . VAL B 1 80 ? -7.121 2.098 -14.234 1 96.75 80 VAL B O 1
ATOM 2654 N N . ALA B 1 81 ? -4.918 1.97 -14.648 1 97.62 81 ALA B N 1
ATOM 2655 C CA . ALA B 1 81 ? -4.594 2.748 -13.453 1 97.62 81 ALA B CA 1
ATOM 2656 C C . ALA B 1 81 ? -5.164 4.16 -13.547 1 97.62 81 ALA B C 1
ATOM 2658 O O . ALA B 1 81 ? -5.758 4.66 -12.586 1 97.62 81 ALA B O 1
ATOM 2659 N N . ALA B 1 82 ? -5.031 4.766 -14.711 1 97.62 82 ALA B N 1
ATOM 2660 C CA . ALA B 1 82 ? -5.523 6.129 -14.906 1 97.62 82 ALA B CA 1
ATOM 2661 C C . ALA B 1 82 ? -7.043 6.188 -14.773 1 97.62 82 ALA B C 1
ATOM 2663 O O . ALA B 1 82 ? -7.578 7.059 -14.086 1 97.62 82 ALA B O 1
ATOM 2664 N N . ALA B 1 83 ? -7.703 5.281 -15.398 1 98.31 83 ALA B N 1
ATOM 2665 C CA . ALA B 1 83 ? -9.164 5.246 -15.352 1 98.31 83 ALA B CA 1
ATOM 2666 C C . ALA B 1 83 ? -9.656 4.98 -13.93 1 98.31 83 ALA B C 1
ATOM 2668 O O . ALA B 1 83 ? -10.625 5.594 -13.484 1 98.31 83 ALA B O 1
ATOM 2669 N N . ALA B 1 84 ? -8.984 4.105 -13.266 1 98.5 84 ALA B N 1
ATOM 2670 C CA . ALA B 1 84 ? -9.375 3.773 -11.898 1 98.5 84 ALA B CA 1
ATOM 2671 C C . ALA B 1 84 ? -9.188 4.973 -10.977 1 98.5 84 ALA B C 1
ATOM 2673 O O . ALA B 1 84 ? -10.047 5.246 -10.125 1 98.5 84 ALA B O 1
ATOM 2674 N N . VAL B 1 85 ? -8.109 5.664 -11.148 1 98.44 85 VAL B N 1
ATOM 2675 C CA . VAL B 1 85 ? -7.809 6.801 -10.289 1 98.44 85 VAL B CA 1
ATOM 2676 C C . VAL B 1 85 ? -8.797 7.934 -10.562 1 98.44 85 VAL B C 1
ATOM 2678 O O . VAL B 1 85 ? -9.242 8.609 -9.633 1 98.44 85 VAL B O 1
ATOM 2681 N N . ILE B 1 86 ? -9.117 8.133 -11.828 1 98.44 86 ILE B N 1
ATOM 2682 C CA . ILE B 1 86 ? -10.102 9.156 -12.18 1 98.44 86 ILE B CA 1
ATOM 2683 C C . ILE B 1 86 ? -11.445 8.805 -11.555 1 98.44 86 ILE B C 1
ATOM 2685 O O . ILE B 1 86 ? -12.102 9.664 -10.953 1 98.44 86 ILE B O 1
ATOM 2689 N N . LEU B 1 87 ? -11.797 7.598 -11.664 1 98.56 87 LEU B N 1
ATOM 2690 C CA . LEU B 1 87 ? -13.055 7.145 -11.07 1 98.56 87 LEU B CA 1
ATOM 2691 C C . LEU B 1 87 ? -13.023 7.32 -9.555 1 98.56 87 LEU B C 1
ATOM 2693 O O . LEU B 1 87 ? -13.984 7.828 -8.969 1 98.56 87 LEU B O 1
ATOM 2697 N N . ALA B 1 88 ? -11.938 6.902 -8.93 1 98.69 88 ALA B N 1
ATOM 2698 C CA . ALA B 1 88 ? -11.773 7.023 -7.484 1 98.69 88 ALA B CA 1
ATOM 2699 C C . ALA B 1 88 ? -11.844 8.484 -7.043 1 98.69 88 ALA B C 1
ATOM 2701 O O . ALA B 1 88 ? -12.5 8.805 -6.051 1 98.69 88 ALA B O 1
ATOM 2702 N N . GLY B 1 89 ? -11.172 9.336 -7.793 1 98.44 89 GLY B N 1
ATOM 2703 C CA . GLY B 1 89 ? -11.156 10.75 -7.473 1 98.44 89 GLY B CA 1
ATOM 2704 C C . GLY B 1 89 ? -12.516 11.414 -7.613 1 98.44 89 GLY B C 1
ATOM 2705 O O . GLY B 1 89 ? -12.938 12.156 -6.727 1 98.44 89 GLY B O 1
ATOM 2706 N N . VAL B 1 90 ? -13.172 11.133 -8.695 1 98.19 90 VAL B N 1
ATOM 2707 C CA . VAL B 1 90 ? -14.469 11.742 -8.961 1 98.19 90 VAL B CA 1
ATOM 2708 C C . VAL B 1 90 ? -15.484 11.289 -7.91 1 98.19 90 VAL B C 1
ATOM 2710 O O . VAL B 1 90 ? -16.156 12.109 -7.285 1 98.19 90 VAL B O 1
ATOM 2713 N N . LEU B 1 91 ? -15.523 10.016 -7.684 1 98.38 91 LEU B N 1
ATOM 2714 C CA . LEU B 1 91 ? -16.453 9.477 -6.699 1 98.38 91 LEU B CA 1
ATOM 2715 C C . LEU B 1 91 ? -16.078 9.914 -5.289 1 98.38 91 LEU B C 1
ATOM 2717 O O . LEU B 1 91 ? -16.938 10.344 -4.516 1 98.38 91 LEU B O 1
ATOM 2721 N N . GLY B 1 92 ? -14.812 9.82 -5.02 1 98.56 92 GLY B N 1
ATOM 2722 C CA . GLY B 1 92 ? -14.336 10.148 -3.684 1 98.56 92 GLY B CA 1
ATOM 2723 C C . GLY B 1 92 ? -14.508 11.617 -3.334 1 98.56 92 GLY B C 1
ATOM 2724 O O . GLY B 1 92 ? -14.977 11.953 -2.244 1 98.56 92 GLY B O 1
ATOM 2725 N N . VAL B 1 93 ? -14.109 12.445 -4.246 1 98.25 93 VAL B N 1
ATOM 2726 C CA . VAL B 1 93 ? -14.234 13.883 -4.008 1 98.25 93 VAL B CA 1
ATOM 2727 C C . VAL B 1 93 ? -15.703 14.258 -3.852 1 98.25 93 VAL B C 1
ATOM 2729 O O . VAL B 1 93 ? -16.062 15.031 -2.959 1 98.25 93 VAL B O 1
ATOM 2732 N N . ALA B 1 94 ? -16.562 13.688 -4.691 1 98.06 94 ALA B N 1
ATOM 2733 C CA . ALA B 1 94 ? -17.984 13.961 -4.602 1 98.06 94 ALA B CA 1
ATOM 2734 C C . ALA B 1 94 ? -18.547 13.531 -3.246 1 98.06 94 ALA B C 1
ATOM 2736 O O . ALA B 1 94 ? -19.266 14.297 -2.596 1 98.06 94 ALA B O 1
ATOM 2737 N N . VAL B 1 95 ? -18.188 12.414 -2.818 1 98.19 95 VAL B N 1
ATOM 2738 C CA . VAL B 1 95 ? -18.672 11.891 -1.547 1 98.19 95 VAL B CA 1
ATOM 2739 C C . VAL B 1 95 ? -18.094 12.711 -0.396 1 98.19 95 VAL B C 1
ATOM 2741 O O . VAL B 1 95 ? -18.828 13.133 0.505 1 98.19 95 VAL B O 1
ATOM 2744 N N . GLY B 1 96 ? -16.766 12.961 -0.467 1 98.19 96 GLY B N 1
ATOM 2745 C CA . GLY B 1 96 ? -16.109 13.688 0.608 1 98.19 96 GLY B CA 1
ATOM 2746 C C . GLY B 1 96 ? -16.641 15.094 0.787 1 98.19 96 GLY B C 1
ATOM 2747 O O . GLY B 1 96 ? -16.953 15.508 1.905 1 98.19 96 GLY B O 1
ATOM 2748 N N . VAL B 1 97 ? -16.766 15.766 -0.306 1 97.81 97 VAL B N 1
ATOM 2749 C CA . VAL B 1 97 ? -17.297 17.125 -0.263 1 97.81 97 VAL B CA 1
ATOM 2750 C C . VAL B 1 97 ? -18.75 17.094 0.188 1 97.81 97 VAL B C 1
ATOM 2752 O O . VAL B 1 97 ? -19.172 17.922 1.009 1 97.81 97 VAL B O 1
ATOM 2755 N N . GLY B 1 98 ? -19.531 16.203 -0.32 1 97.19 98 GLY B N 1
ATOM 2756 C CA . GLY B 1 98 ? -20.906 16.078 0.099 1 97.19 98 GLY B CA 1
ATOM 2757 C C . GLY B 1 98 ? -21.062 15.828 1.589 1 97.19 98 GLY B C 1
ATOM 2758 O O . GLY B 1 98 ? -21.922 16.422 2.238 1 97.19 98 GLY B O 1
ATOM 2759 N N . VAL B 1 99 ? -20.297 15.023 2.117 1 97.5 99 VAL B N 1
ATOM 2760 C CA . VAL B 1 99 ? -20.344 14.672 3.531 1 97.5 99 VAL B CA 1
ATOM 2761 C C . VAL B 1 99 ? -20.016 15.898 4.383 1 97.5 99 VAL B C 1
ATOM 2763 O O . VAL B 1 99 ? -20.625 16.109 5.434 1 97.5 99 VAL B O 1
ATOM 2766 N N . ALA B 1 100 ? -19.078 16.734 3.893 1 96.56 100 ALA B N 1
ATOM 2767 C CA . ALA B 1 100 ? -18.625 17.906 4.645 1 96.56 100 ALA B CA 1
ATOM 2768 C C . ALA B 1 100 ? -19.75 18.922 4.809 1 96.56 100 ALA B C 1
ATOM 2770 O O . ALA B 1 100 ? -19.656 19.812 5.652 1 96.56 100 ALA B O 1
ATOM 2771 N N . PHE B 1 101 ? -20.812 18.812 4.035 1 95.06 101 PHE B N 1
ATOM 2772 C CA . PHE B 1 101 ? -21.875 19.828 4.062 1 95.06 101 PHE B CA 1
ATOM 2773 C C . PHE B 1 101 ? -23.156 19.25 4.66 1 95.06 101 PHE B C 1
ATOM 2775 O O . PHE B 1 101 ? -24.203 19.891 4.605 1 95.06 101 PHE B O 1
ATOM 2782 N N . LEU B 1 102 ? -23.031 18.109 5.176 1 94.81 102 LEU B N 1
ATOM 2783 C CA . LEU B 1 102 ? -24.156 17.531 5.898 1 94.81 102 LEU B CA 1
ATOM 2784 C C . LEU B 1 102 ? -24.25 18.109 7.309 1 94.81 102 LEU B C 1
ATOM 2786 O O . LEU B 1 102 ? -23.359 18.828 7.754 1 94.81 102 LEU B O 1
ATOM 2790 N N . GLY B 1 103 ? -25.406 17.906 7.961 1 91.69 103 GLY B N 1
ATOM 2791 C CA . GLY B 1 103 ? -25.531 18.25 9.367 1 91.69 103 GLY B CA 1
ATOM 2792 C C . GLY B 1 103 ? -24.562 17.484 10.258 1 91.69 103 GLY B C 1
ATOM 2793 O O . GLY B 1 103 ? -24.016 16.469 9.844 1 91.69 103 GLY B O 1
ATOM 2794 N N . ARG B 1 104 ? -24.438 17.953 11.422 1 92 104 ARG B N 1
ATOM 2795 C CA . ARG B 1 104 ? -23.406 17.453 12.336 1 92 104 ARG B CA 1
ATOM 2796 C C . ARG B 1 104 ? -23.547 15.945 12.539 1 92 104 ARG B C 1
ATOM 2798 O O . ARG B 1 104 ? -22.578 15.203 12.359 1 92 104 ARG B O 1
ATOM 2805 N N . ARG B 1 105 ? -24.688 15.484 12.812 1 93.81 105 ARG B N 1
ATOM 2806 C CA . ARG B 1 105 ? -24.891 14.07 13.109 1 93.81 105 ARG B CA 1
ATOM 2807 C C . ARG B 1 105 ? -24.734 13.227 11.852 1 93.81 105 ARG B C 1
ATOM 2809 O O . ARG B 1 105 ? -24.141 12.148 11.883 1 93.81 105 ARG B O 1
ATOM 2816 N N . ALA B 1 106 ? -25.25 13.719 10.773 1 96 106 ALA B N 1
ATOM 2817 C CA . ALA B 1 106 ? -25.172 12.992 9.508 1 96 106 ALA B CA 1
ATOM 2818 C C . ALA B 1 106 ? -23.734 12.969 8.984 1 96 106 ALA B C 1
ATOM 2820 O O . ALA B 1 106 ? -23.297 11.969 8.406 1 96 106 ALA B O 1
ATOM 2821 N N . GLU B 1 107 ? -23.047 14.016 9.188 1 95.88 107 GLU B N 1
ATOM 2822 C CA . GLU B 1 107 ? -21.641 14.094 8.789 1 95.88 107 GLU B CA 1
ATOM 2823 C C . GLU B 1 107 ? -20.797 13.07 9.547 1 95.88 107 GLU B C 1
ATOM 2825 O O . GLU B 1 107 ? -20.016 12.336 8.945 1 95.88 107 GLU B O 1
ATOM 2830 N N . ALA B 1 108 ? -21.078 13.016 10.789 1 91.5 108 ALA B N 1
ATOM 2831 C CA . ALA B 1 108 ? -20.328 12.102 11.641 1 91.5 108 ALA B CA 1
ATOM 2832 C C . ALA B 1 108 ? -20.594 10.648 11.258 1 91.5 108 ALA B C 1
ATOM 2834 O O . ALA B 1 108 ? -19.672 9.836 11.195 1 91.5 108 ALA B O 1
ATOM 2835 N N . ALA B 1 109 ? -21.812 10.398 10.984 1 93.31 109 ALA B N 1
ATOM 2836 C CA . ALA B 1 109 ? -22.172 9.039 10.602 1 93.31 109 ALA B CA 1
ATOM 2837 C C . ALA B 1 109 ? -21.594 8.68 9.234 1 93.31 109 ALA B C 1
ATOM 2839 O O . ALA B 1 109 ? -21.094 7.57 9.039 1 93.31 109 ALA B O 1
ATOM 2840 N N . ALA B 1 110 ? -21.688 9.633 8.367 1 96.06 110 ALA B N 1
ATOM 2841 C CA . ALA B 1 110 ? -21.25 9.375 6.992 1 96.06 110 ALA B CA 1
ATOM 2842 C C . ALA B 1 110 ? -19.734 9.172 6.93 1 96.06 110 ALA B C 1
ATOM 2844 O O . ALA B 1 110 ? -19.25 8.281 6.23 1 96.06 110 ALA B O 1
ATOM 2845 N N . ILE B 1 111 ? -19.047 9.953 7.656 1 92.69 111 ILE B N 1
ATOM 2846 C CA . ILE B 1 111 ? -17.594 9.859 7.59 1 92.69 111 ILE B CA 1
ATOM 2847 C C . ILE B 1 111 ? -17.125 8.57 8.273 1 92.69 111 ILE B C 1
ATOM 2849 O O . ILE B 1 111 ? -16.109 7.988 7.895 1 92.69 111 ILE B O 1
ATOM 2853 N N . ARG B 1 112 ? -17.906 8.086 9.188 1 88.25 112 ARG B N 1
ATOM 2854 C CA . ARG B 1 112 ? -17.609 6.801 9.812 1 88.25 112 ARG B CA 1
ATOM 2855 C C . ARG B 1 112 ? -17.719 5.66 8.805 1 88.25 112 ARG B C 1
ATOM 2857 O O . ARG B 1 112 ? -16.938 4.711 8.852 1 88.25 112 ARG B O 1
ATOM 2864 N N . VAL B 1 113 ? -18.672 5.789 8.031 1 92.5 113 VAL B N 1
ATOM 2865 C CA . VAL B 1 113 ? -18.844 4.781 6.988 1 92.5 113 VAL B CA 1
ATOM 2866 C C . VAL B 1 113 ? -17.656 4.824 6.027 1 92.5 113 VAL B C 1
ATOM 2868 O O . VAL B 1 113 ? -17.109 3.781 5.648 1 92.5 113 VAL B O 1
ATOM 2871 N N . VAL B 1 114 ? -17.25 5.992 5.66 1 94.06 114 VAL B N 1
ATOM 2872 C CA . VAL B 1 114 ? -16.094 6.16 4.781 1 94.06 114 VAL B CA 1
ATOM 2873 C C . VAL B 1 114 ? -14.852 5.547 5.434 1 94.06 114 VAL B C 1
ATOM 2875 O O . VAL B 1 114 ? -14.086 4.84 4.773 1 94.06 114 VAL B O 1
ATOM 2878 N N . ASP B 1 115 ? -14.719 5.711 6.672 1 89.5 115 ASP B N 1
ATOM 2879 C CA . ASP B 1 115 ? -13.547 5.242 7.402 1 89.5 115 ASP B CA 1
ATOM 2880 C C . ASP B 1 115 ? -13.492 3.715 7.434 1 89.5 115 ASP B C 1
ATOM 2882 O O . ASP B 1 115 ? -12.414 3.125 7.418 1 89.5 115 ASP B O 1
ATOM 2886 N N . VAL B 1 116 ? -14.625 3.137 7.441 1 86.38 116 VAL B N 1
ATOM 2887 C CA . VAL B 1 116 ? -14.695 1.68 7.406 1 86.38 116 VAL B CA 1
ATOM 2888 C C . VAL B 1 116 ? -14.102 1.168 6.094 1 86.38 116 VAL B C 1
ATOM 2890 O O . VAL B 1 116 ? -13.312 0.215 6.09 1 86.38 116 VAL B O 1
ATOM 2893 N N . PHE B 1 117 ? -14.422 1.81 5.086 1 92 117 PHE B N 1
ATOM 2894 C CA . PHE B 1 117 ? -13.961 1.371 3.773 1 92 117 PHE B CA 1
ATOM 2895 C C . PHE B 1 117 ? -12.477 1.688 3.588 1 92 117 PHE B C 1
ATOM 2897 O O . PHE B 1 117 ? -11.758 0.948 2.914 1 92 117 PHE B O 1
ATOM 2904 N N . VAL B 1 118 ? -12.039 2.734 4.199 1 90.5 118 VAL B N 1
ATOM 2905 C CA . VAL B 1 118 ? -10.633 3.104 4.129 1 90.5 118 VAL B CA 1
ATOM 2906 C C . VAL B 1 118 ? -9.781 2.029 4.805 1 90.5 118 VAL B C 1
ATOM 2908 O O . VAL B 1 118 ? -8.656 1.764 4.383 1 90.5 118 VAL B O 1
ATOM 2911 N N . SER B 1 119 ? -10.383 1.367 5.754 1 89.31 119 SER B N 1
ATOM 2912 C CA . SER B 1 119 ? -9.617 0.422 6.562 1 89.31 119 SER B CA 1
ATOM 2913 C C . SER B 1 119 ? -9.531 -0.942 5.887 1 89.31 119 SER B C 1
ATOM 2915 O O . SER B 1 119 ? -8.75 -1.801 6.305 1 89.31 119 SER B O 1
ATOM 2917 N N . LEU B 1 120 ? -10.242 -1.127 4.82 1 89.56 120 LEU B N 1
ATOM 2918 C CA . LEU B 1 120 ? -10.281 -2.424 4.152 1 89.56 120 LEU B CA 1
ATOM 2919 C C . LEU B 1 120 ? -8.992 -2.682 3.387 1 89.56 120 LEU B C 1
ATOM 2921 O O . LEU B 1 120 ? -8.484 -1.789 2.705 1 89.56 120 LEU B O 1
ATOM 2925 N N . PRO B 1 121 ? -8.398 -3.896 3.547 1 87.81 121 PRO B N 1
ATOM 2926 C CA . PRO B 1 121 ? -7.293 -4.277 2.67 1 87.81 121 PRO B CA 1
ATOM 2927 C C . PRO B 1 121 ? -7.719 -4.418 1.211 1 87.81 121 PRO B C 1
ATOM 2929 O O . PRO B 1 121 ? -8.469 -5.336 0.868 1 87.81 121 PRO B O 1
ATOM 2932 N N . GLU B 1 122 ? -7.242 -3.604 0.382 1 90.19 122 GLU B N 1
ATOM 2933 C CA . GLU B 1 122 ? -7.762 -3.443 -0.972 1 90.19 122 GLU B CA 1
ATOM 2934 C C . GLU B 1 122 ? -7.566 -4.711 -1.795 1 90.19 122 GLU B C 1
ATOM 2936 O O . GLU B 1 122 ? -8.453 -5.121 -2.541 1 90.19 122 GLU B O 1
ATOM 2941 N N . ILE B 1 123 ? -6.441 -5.336 -1.644 1 85.88 123 ILE B N 1
ATOM 2942 C CA . ILE B 1 123 ? -6.121 -6.477 -2.494 1 85.88 123 ILE B CA 1
ATOM 2943 C C . ILE B 1 123 ? -7.09 -7.621 -2.205 1 85.88 123 ILE B C 1
ATOM 2945 O O . ILE B 1 123 ? -7.535 -8.312 -3.125 1 85.88 123 ILE B O 1
ATOM 2949 N N . PHE B 1 124 ? -7.512 -7.824 -0.979 1 84.06 124 PHE B N 1
ATOM 2950 C CA . PHE B 1 124 ? -8.406 -8.906 -0.603 1 84.06 124 PHE B CA 1
ATOM 2951 C C . PHE B 1 124 ? -9.82 -8.648 -1.122 1 84.06 124 PHE B C 1
ATOM 2953 O O . PHE B 1 124 ? -10.445 -9.547 -1.693 1 84.06 124 PHE B O 1
ATOM 2960 N N . VAL B 1 125 ? -10.172 -7.438 -0.934 1 88.5 125 VAL B N 1
ATOM 2961 C CA . VAL B 1 125 ? -11.523 -7.094 -1.375 1 88.5 125 VAL B CA 1
ATOM 2962 C C . VAL B 1 125 ? -11.609 -7.207 -2.895 1 88.5 125 VAL B C 1
ATOM 2964 O O . VAL B 1 125 ? -12.586 -7.75 -3.426 1 88.5 125 VAL B O 1
ATOM 2967 N N . ALA B 1 126 ? -10.57 -6.777 -3.533 1 91.38 126 ALA B N 1
ATOM 2968 C CA . ALA B 1 126 ? -10.547 -6.848 -4.992 1 91.38 126 ALA B CA 1
ATOM 2969 C C . ALA B 1 126 ? -10.57 -8.297 -5.473 1 91.38 126 ALA B C 1
ATOM 2971 O O . ALA B 1 126 ? -11.25 -8.617 -6.449 1 91.38 126 ALA B O 1
ATOM 2972 N N . LEU B 1 127 ? -9.859 -9.109 -4.816 1 84.19 127 LEU B N 1
ATOM 2973 C CA . LEU B 1 127 ? -9.82 -10.523 -5.184 1 84.19 127 LEU B CA 1
ATOM 2974 C C . LEU B 1 127 ? -11.211 -11.148 -5.078 1 84.19 127 LEU B C 1
ATOM 2976 O O . LEU B 1 127 ? -11.641 -11.875 -5.98 1 84.19 127 LEU B O 1
ATOM 2980 N N . VAL B 1 128 ? -11.891 -10.812 -3.967 1 81 128 VAL B N 1
ATOM 2981 C CA . VAL B 1 128 ? -13.219 -11.367 -3.732 1 81 128 VAL B CA 1
ATOM 2982 C C . VAL B 1 128 ? -14.188 -10.867 -4.801 1 81 128 VAL B C 1
ATOM 2984 O O . VAL B 1 128 ? -14.938 -11.648 -5.391 1 81 128 VAL B O 1
ATOM 2987 N N . VAL B 1 129 ? -14.094 -9.641 -5.09 1 86.44 129 VAL B N 1
ATOM 2988 C CA . VAL B 1 129 ? -14.984 -9.031 -6.066 1 86.44 129 VAL B CA 1
ATOM 2989 C C . VAL B 1 129 ? -14.75 -9.641 -7.445 1 86.44 129 VAL B C 1
ATOM 2991 O O . VAL B 1 129 ? -15.695 -10.062 -8.117 1 86.44 129 VAL B O 1
ATOM 2994 N N . LEU B 1 130 ? -13.5 -9.805 -7.801 1 87.38 130 LEU B N 1
ATOM 2995 C CA . LEU B 1 130 ? -13.172 -10.258 -9.148 1 87.38 130 LEU B CA 1
ATOM 2996 C C . LEU B 1 130 ? -13.359 -11.766 -9.266 1 87.38 130 LEU B C 1
ATOM 2998 O O . LEU B 1 130 ? -13.609 -12.281 -10.359 1 87.38 130 LEU B O 1
ATOM 3002 N N . ALA B 1 131 ? -13.211 -12.461 -8.172 1 77.62 131 ALA B N 1
ATOM 3003 C CA . ALA B 1 131 ? -13.461 -13.898 -8.188 1 77.62 131 ALA B CA 1
ATOM 3004 C C . ALA B 1 131 ? -14.93 -14.195 -8.461 1 77.62 131 ALA B C 1
ATOM 3006 O O . ALA B 1 131 ? -15.258 -15.195 -9.102 1 77.62 131 ALA B O 1
ATOM 3007 N N . PHE B 1 132 ? -15.82 -13.281 -8 1 79.69 132 PHE B N 1
ATOM 3008 C CA . PHE B 1 132 ? -17.25 -13.508 -8.133 1 79.69 132 PHE B CA 1
ATOM 3009 C C . PHE B 1 132 ? -17.781 -12.93 -9.445 1 79.69 132 PHE B C 1
ATOM 3011 O O . PHE B 1 132 ? -18.609 -13.547 -10.117 1 79.69 132 PHE B O 1
ATOM 3018 N N . ILE B 1 133 ? -17.328 -11.797 -9.82 1 83.62 133 ILE B N 1
ATOM 3019 C CA . ILE B 1 133 ? -17.875 -11.109 -10.992 1 83.62 133 ILE B CA 1
ATOM 3020 C C . ILE B 1 133 ? -17.109 -11.539 -12.242 1 83.62 133 ILE B C 1
ATOM 3022 O O . ILE B 1 133 ? -17.672 -11.539 -13.344 1 83.62 133 ILE B O 1
ATOM 3026 N N . GLY B 1 134 ? -15.93 -11.977 -12.062 1 77.56 134 GLY B N 1
ATOM 3027 C CA . GLY B 1 134 ? -15.078 -12.305 -13.195 1 77.56 134 GLY B CA 1
ATOM 3028 C C . GLY B 1 134 ? -14.164 -11.172 -13.602 1 77.56 134 GLY B C 1
ATOM 3029 O O . GLY B 1 134 ? -14.484 -10 -13.391 1 77.56 134 GLY B O 1
ATOM 3030 N N . GLY B 1 135 ? -13.062 -11.602 -14.086 1 75.62 135 GLY B N 1
ATOM 3031 C CA . GLY B 1 135 ? -12.047 -10.625 -14.438 1 75.62 135 GLY B CA 1
ATOM 3032 C C . GLY B 1 135 ? -12.211 -10.07 -15.844 1 75.62 135 GLY B C 1
ATOM 3033 O O . GLY B 1 135 ? -12.312 -10.836 -16.812 1 75.62 135 GLY B O 1
ATOM 3034 N N . ASN B 1 136 ? -12.68 -8.836 -16.031 1 86.38 136 ASN B N 1
ATOM 3035 C CA . ASN B 1 136 ? -12.586 -8.055 -17.25 1 86.38 136 ASN B CA 1
ATOM 3036 C C . ASN B 1 136 ? -12.141 -6.625 -16.984 1 86.38 136 ASN B C 1
ATOM 3038 O O . ASN B 1 136 ? -12.109 -6.191 -15.828 1 86.38 136 ASN B O 1
ATOM 3042 N N . LEU B 1 137 ? -11.797 -5.949 -18.078 1 91.5 137 LEU B N 1
ATOM 3043 C CA . LEU B 1 137 ? -11.125 -4.664 -17.922 1 91.5 137 LEU B CA 1
ATOM 3044 C C . LEU B 1 137 ? -12.047 -3.648 -17.25 1 91.5 137 LEU B C 1
ATOM 3046 O O . LEU B 1 137 ? -11.641 -2.98 -16.297 1 91.5 137 LEU B O 1
ATOM 3050 N N . PRO B 1 138 ? -13.32 -3.553 -17.656 1 93.25 138 PRO B N 1
ATOM 3051 C CA . PRO B 1 138 ? -14.195 -2.584 -17 1 93.25 138 PRO B CA 1
ATOM 3052 C C . PRO B 1 138 ? -14.438 -2.918 -15.523 1 93.25 138 PRO B C 1
ATOM 3054 O O . PRO B 1 138 ? -14.469 -2.02 -14.68 1 93.25 138 PRO B O 1
ATOM 3057 N N . THR B 1 139 ? -14.586 -4.184 -15.258 1 94.56 139 THR B N 1
ATOM 3058 C CA . THR B 1 139 ? -14.797 -4.59 -13.875 1 94.56 139 THR B CA 1
ATOM 3059 C C . THR B 1 139 ? -13.547 -4.324 -13.039 1 94.56 139 THR B C 1
ATOM 3061 O O . THR B 1 139 ? -13.648 -3.936 -11.875 1 94.56 139 THR B O 1
ATOM 3064 N N . LEU B 1 140 ? -12.383 -4.594 -13.672 1 95.56 140 LEU B N 1
ATOM 3065 C CA . LEU B 1 140 ? -11.117 -4.328 -13 1 95.56 140 LEU B CA 1
ATOM 3066 C C . LEU B 1 140 ? -10.984 -2.852 -12.648 1 95.56 140 LEU B C 1
ATOM 3068 O O . LEU B 1 140 ? -10.664 -2.504 -11.508 1 95.56 140 LEU B O 1
ATOM 3072 N N . VAL B 1 141 ? -11.32 -1.994 -13.602 1 97.5 141 VAL B N 1
ATOM 3073 C CA . VAL B 1 141 ? -11.242 -0.549 -13.422 1 97.5 141 VAL B CA 1
ATOM 3074 C C . VAL B 1 141 ? -12.227 -0.103 -12.344 1 97.5 141 VAL B C 1
ATOM 3076 O O . VAL B 1 141 ? -11.875 0.66 -11.445 1 97.5 141 VAL B O 1
ATOM 3079 N N . ALA B 1 142 ? -13.414 -0.579 -12.43 1 97.38 142 ALA B N 1
ATOM 3080 C CA . ALA B 1 142 ? -14.453 -0.207 -11.477 1 97.38 142 ALA B CA 1
ATOM 3081 C C . ALA B 1 142 ? -14.094 -0.661 -10.07 1 97.38 142 ALA B C 1
ATOM 3083 O O . ALA B 1 142 ? -14.281 0.084 -9.102 1 97.38 142 ALA B O 1
ATOM 3084 N N . THR B 1 143 ? -13.594 -1.857 -10.016 1 96.81 143 THR B N 1
ATOM 3085 C CA . THR B 1 143 ? -13.242 -2.428 -8.719 1 96.81 143 THR B CA 1
ATOM 3086 C C . THR B 1 143 ? -12.133 -1.616 -8.055 1 96.81 143 THR B C 1
ATOM 3088 O O . THR B 1 143 ? -12.266 -1.21 -6.898 1 96.81 143 THR B O 1
ATOM 3091 N N . ILE B 1 144 ? -11.078 -1.347 -8.789 1 97.19 144 ILE B N 1
ATOM 3092 C CA . ILE B 1 144 ? -9.953 -0.592 -8.25 1 97.19 144 ILE B CA 1
ATOM 3093 C C . ILE B 1 144 ? -10.398 0.833 -7.922 1 97.19 144 ILE B C 1
ATOM 3095 O O . ILE B 1 144 ? -10.094 1.354 -6.848 1 97.19 144 ILE B O 1
ATOM 3099 N N . GLY B 1 145 ? -11.156 1.44 -8.82 1 98.38 145 GLY B N 1
ATOM 3100 C CA . GLY B 1 145 ? -11.633 2.801 -8.625 1 98.38 145 GLY B CA 1
ATOM 3101 C C . GLY B 1 145 ? -12.516 2.951 -7.402 1 98.38 145 GLY B C 1
ATOM 3102 O O . GLY B 1 145 ? -12.32 3.861 -6.594 1 98.38 145 GLY B O 1
ATOM 3103 N N . VAL B 1 146 ? -13.414 2.068 -7.219 1 97.56 146 VAL B N 1
ATOM 3104 C CA . VAL B 1 146 ? -14.344 2.125 -6.094 1 97.56 146 VAL B CA 1
ATOM 3105 C C . VAL B 1 146 ? -13.594 1.86 -4.793 1 97.56 146 VAL B C 1
ATOM 3107 O O . VAL B 1 146 ? -13.875 2.484 -3.768 1 97.56 146 VAL B O 1
ATOM 3110 N N . LEU B 1 147 ? -12.633 1.009 -4.902 1 96 147 LEU B N 1
ATOM 3111 C CA . LEU B 1 147 ? -11.891 0.608 -3.713 1 96 147 LEU B CA 1
ATOM 3112 C C . LEU B 1 147 ? -11.031 1.755 -3.197 1 96 147 LEU B C 1
ATOM 3114 O O . LEU B 1 147 ? -10.797 1.869 -1.991 1 96 147 LEU B O 1
ATOM 3118 N N . TYR B 1 148 ? -10.547 2.615 -4.09 1 97.62 148 TYR B N 1
ATOM 3119 C CA . TYR B 1 148 ? -9.672 3.705 -3.67 1 97.62 148 TYR B CA 1
ATOM 3120 C C . TYR B 1 148 ? -10.461 5 -3.492 1 97.62 148 TYR B C 1
ATOM 3122 O O . TYR B 1 148 ? -9.922 6 -3.014 1 97.62 148 TYR B O 1
ATOM 3130 N N . ALA B 1 149 ? -11.75 4.996 -3.756 1 98.25 149 ALA B N 1
ATOM 3131 C CA . ALA B 1 149 ? -12.594 6.184 -3.646 1 98.25 149 ALA B CA 1
ATOM 3132 C C . ALA B 1 149 ? -12.664 6.68 -2.205 1 98.25 149 ALA B C 1
ATOM 3134 O O . ALA B 1 149 ? -12.617 7.883 -1.953 1 98.25 149 ALA B O 1
ATOM 3135 N N . PRO B 1 150 ? -12.766 5.789 -1.233 1 97.5 150 PRO B N 1
ATOM 3136 C CA . PRO B 1 150 ? -12.875 6.254 0.151 1 97.5 150 PRO B CA 1
ATOM 3137 C C . PRO B 1 150 ? -11.672 7.086 0.59 1 97.5 150 PRO B C 1
ATOM 3139 O O . PRO B 1 150 ? -11.82 8.008 1.393 1 97.5 150 PRO B O 1
ATOM 3142 N N . GLN B 1 151 ? -10.531 6.773 0.067 1 95.56 151 GLN B N 1
ATOM 3143 C CA . GLN B 1 151 ? -9.344 7.547 0.409 1 95.56 151 GLN B CA 1
ATOM 3144 C C . GLN B 1 151 ? -9.461 8.984 -0.1 1 95.56 151 GLN B C 1
ATOM 3146 O O . GLN B 1 151 ? -9.086 9.93 0.6 1 95.56 151 GLN B O 1
ATOM 3151 N N . PHE B 1 152 ? -9.938 9.102 -1.252 1 97.5 152 PHE B N 1
ATOM 3152 C CA . PHE B 1 152 ? -10.188 10.43 -1.789 1 97.5 152 PHE B CA 1
ATOM 3153 C C . PHE B 1 152 ? -11.281 11.141 -0.992 1 97.5 152 PHE B C 1
ATOM 3155 O O . PHE B 1 152 ? -11.195 12.344 -0.741 1 97.5 152 PHE B O 1
ATOM 3162 N N . ALA B 1 153 ? -12.281 10.406 -0.637 1 98.06 153 ALA B N 1
ATOM 3163 C CA . ALA B 1 153 ? -13.391 10.977 0.119 1 98.06 153 ALA B CA 1
ATOM 3164 C C . ALA B 1 153 ? -12.914 11.539 1.456 1 98.06 153 ALA B C 1
ATOM 3166 O O . ALA B 1 153 ? -13.297 12.641 1.845 1 98.06 153 ALA B O 1
ATOM 3167 N N . ARG B 1 154 ? -12.133 10.805 2.059 1 94.94 154 ARG B N 1
ATOM 3168 C CA . ARG B 1 154 ? -11.648 11.211 3.371 1 94.94 154 ARG B CA 1
ATOM 3169 C C . ARG B 1 154 ? -10.797 12.477 3.268 1 94.94 154 ARG B C 1
ATOM 3171 O O . ARG B 1 154 ? -10.945 13.398 4.078 1 94.94 154 ARG B O 1
ATOM 3178 N N . VAL B 1 155 ? -9.93 12.5 2.324 1 94 155 VAL B N 1
ATOM 3179 C CA . VAL B 1 155 ? -9.062 13.656 2.111 1 94 155 VAL B CA 1
ATOM 3180 C C . VAL B 1 155 ? -9.906 14.867 1.724 1 94 155 VAL B C 1
ATOM 3182 O O . VAL B 1 155 ? -9.742 15.953 2.289 1 94 155 VAL B O 1
ATOM 3185 N N . ALA B 1 156 ? -10.812 14.656 0.836 1 97.06 156 ALA B N 1
ATOM 3186 C CA . ALA B 1 156 ? -11.672 15.742 0.372 1 97.06 156 ALA B CA 1
ATOM 3187 C C . ALA B 1 156 ? -12.547 16.266 1.507 1 97.06 156 ALA B C 1
ATOM 3189 O O . ALA B 1 156 ? -12.758 17.484 1.615 1 97.06 156 ALA B O 1
ATOM 3190 N N . TRP B 1 157 ? -13.031 15.344 2.264 1 96.81 157 TRP B N 1
ATOM 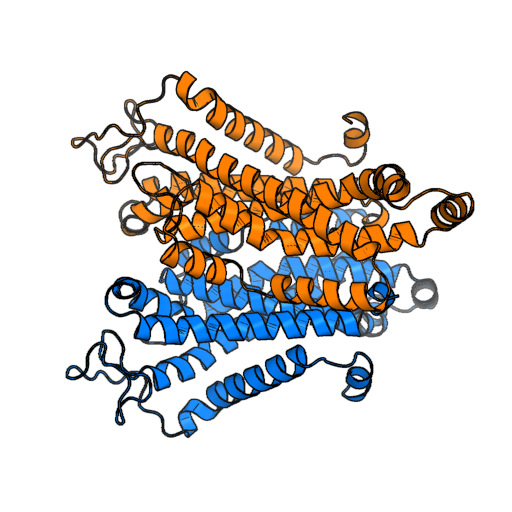3191 C CA . TRP B 1 157 ? -13.844 15.727 3.414 1 96.81 157 TRP B CA 1
ATOM 3192 C C . TRP B 1 157 ? -13.062 16.625 4.359 1 96.81 157 TRP B C 1
ATOM 3194 O O . TRP B 1 157 ? -13.555 17.688 4.77 1 96.81 157 TRP B O 1
ATOM 3204 N N . GLY B 1 158 ? -11.875 16.266 4.672 1 93.62 158 GLY B N 1
ATOM 3205 C CA . GLY B 1 158 ? -11.055 17.062 5.562 1 93.62 158 GLY B CA 1
ATOM 3206 C C . GLY B 1 158 ? -10.789 18.469 5.043 1 93.62 158 GLY B C 1
ATOM 3207 O O . GLY B 1 158 ? -10.93 19.438 5.781 1 93.62 158 GLY B O 1
ATOM 3208 N N . VAL B 1 159 ? -10.469 18.516 3.803 1 93.81 159 VAL B N 1
ATOM 3209 C CA . VAL B 1 159 ? -10.164 19.797 3.186 1 93.81 159 VAL B CA 1
ATOM 3210 C C . VAL B 1 159 ? -11.438 20.656 3.121 1 93.81 159 VAL B C 1
ATOM 3212 O O . VAL B 1 159 ? -11.414 21.828 3.453 1 93.81 159 VAL B O 1
ATOM 3215 N N . ALA B 1 160 ? -12.508 20.062 2.723 1 96.31 160 ALA B N 1
ATOM 3216 C CA . ALA B 1 160 ? -13.773 20.766 2.602 1 96.31 160 ALA B CA 1
ATOM 3217 C C . ALA B 1 160 ? -14.234 21.312 3.953 1 96.31 160 ALA B C 1
ATOM 3219 O O . ALA B 1 160 ? -14.727 22.438 4.043 1 96.31 160 ALA B O 1
ATOM 3220 N N . ARG B 1 161 ? -14.148 20.547 4.934 1 94.12 161 ARG B N 1
ATOM 3221 C CA . ARG B 1 161 ? -14.516 20.953 6.281 1 94.12 161 ARG B CA 1
ATOM 3222 C C . ARG B 1 161 ? -13.688 22.156 6.727 1 94.12 161 ARG B C 1
ATOM 3224 O O . ARG B 1 161 ? -14.219 23.094 7.336 1 94.12 161 ARG B O 1
ATOM 3231 N N . GLY B 1 162 ? -12.43 22.109 6.426 1 93.19 162 GLY B N 1
ATOM 3232 C CA . GLY B 1 162 ? -11.555 23.234 6.754 1 93.19 162 GLY B CA 1
ATOM 3233 C C . GLY B 1 162 ? -11.93 24.516 6.023 1 93.19 162 GLY B C 1
ATOM 3234 O O . GLY B 1 162 ? -11.93 25.594 6.621 1 93.19 162 GLY B O 1
ATOM 3235 N N . ILE B 1 163 ? -12.266 24.375 4.844 1 93 163 ILE B N 1
ATOM 3236 C CA . ILE B 1 163 ? -12.617 25.516 4.023 1 93 163 ILE B CA 1
ATOM 3237 C C . ILE B 1 163 ? -13.961 26.078 4.48 1 93 163 ILE B C 1
ATOM 3239 O O . ILE B 1 163 ? -14.133 27.297 4.574 1 93 163 ILE B O 1
ATOM 3243 N N . ARG B 1 164 ? -14.867 25.219 4.766 1 92.69 164 ARG B N 1
ATOM 3244 C CA . ARG B 1 164 ? -16.203 25.609 5.215 1 92.69 164 ARG B CA 1
ATOM 3245 C C . ARG B 1 164 ? -16.125 26.422 6.504 1 92.69 164 ARG B C 1
ATOM 3247 O O . ARG B 1 164 ? -16.969 27.281 6.75 1 92.69 164 ARG B O 1
ATOM 3254 N N . ALA B 1 165 ? -15.086 26.234 7.258 1 92.12 165 ALA B N 1
ATOM 3255 C CA . ALA B 1 165 ? -14.953 26.859 8.57 1 92.12 165 ALA B CA 1
ATOM 3256 C C . ALA B 1 165 ? -14.219 28.188 8.477 1 92.12 165 ALA B C 1
ATOM 3258 O O . ALA B 1 165 ? -14.117 28.922 9.469 1 92.12 165 ALA B O 1
ATOM 3259 N N . ARG B 1 166 ? -13.828 28.5 7.27 1 93.5 166 ARG B N 1
ATOM 3260 C CA . ARG B 1 166 ? -13.102 29.75 7.098 1 93.5 166 ARG B CA 1
ATOM 3261 C C . ARG B 1 166 ? -14.031 30.953 7.234 1 93.5 166 ARG B C 1
ATOM 3263 O O . ARG B 1 166 ? -15.195 30.891 6.82 1 93.5 166 ARG B O 1
ATOM 3270 N N . GLU B 1 167 ? -13.508 32.062 7.723 1 93 167 GLU B N 1
ATOM 3271 C CA . GLU B 1 167 ? -14.289 33.281 8.016 1 93 167 GLU B CA 1
ATOM 3272 C C . GLU B 1 167 ? -14.945 33.812 6.754 1 93 167 GLU B C 1
ATOM 3274 O O . GLU B 1 167 ? -16.125 34.188 6.777 1 93 167 GLU B O 1
ATOM 3279 N N . HIS B 1 168 ? -14.227 33.875 5.676 1 91.56 168 HIS B N 1
ATOM 3280 C CA . HIS B 1 168 ? -14.766 34.469 4.449 1 91.56 168 HIS B CA 1
ATOM 3281 C C . HIS B 1 168 ? -15.867 33.594 3.865 1 91.56 168 HIS B C 1
ATOM 3283 O O . HIS B 1 168 ? -16.797 34.094 3.227 1 91.56 168 HIS B O 1
ATOM 3289 N N . VAL B 1 169 ? -15.773 32.344 4.102 1 92.5 169 VAL B N 1
ATOM 3290 C CA . VAL B 1 169 ? -16.797 31.422 3.609 1 92.5 169 VAL B CA 1
ATOM 3291 C C . VAL B 1 169 ? -18.062 31.562 4.457 1 92.5 169 VAL B C 1
ATOM 3293 O O . VAL B 1 169 ? -19.172 31.578 3.924 1 92.5 169 VAL B O 1
ATOM 3296 N N . LEU B 1 170 ? -17.891 31.719 5.746 1 91.69 170 LEU B N 1
ATOM 3297 C CA . LEU B 1 170 ? -19.016 31.938 6.648 1 91.69 170 LEU B CA 1
ATOM 3298 C C . LEU B 1 170 ? -19.719 33.25 6.32 1 91.69 170 LEU B C 1
ATOM 3300 O O . LEU B 1 170 ? -20.953 33.312 6.355 1 91.69 170 LEU B O 1
ATOM 3304 N N . ALA B 1 171 ? -18.891 34.219 6.066 1 93.38 171 ALA B N 1
ATOM 3305 C CA . ALA B 1 171 ? -19.453 35.5 5.684 1 93.38 171 ALA B CA 1
ATOM 3306 C C . ALA B 1 171 ? -20.266 35.375 4.398 1 93.38 171 ALA B C 1
ATOM 3308 O O . ALA B 1 171 ? -21.359 35.969 4.297 1 93.38 171 ALA B O 1
ATOM 3309 N N . ALA B 1 172 ? -19.75 34.656 3.434 1 92.81 172 ALA B N 1
ATOM 3310 C CA . ALA B 1 172 ? -20.453 34.469 2.166 1 92.81 172 ALA B CA 1
ATOM 3311 C C . ALA B 1 172 ? -21.781 33.75 2.375 1 92.81 172 ALA B C 1
ATOM 3313 O O . ALA B 1 172 ? -22.797 34.094 1.755 1 92.81 172 ALA B O 1
ATOM 3314 N N . SER B 1 173 ? -21.766 32.781 3.176 1 91.5 173 SER B N 1
ATOM 3315 C CA . SER B 1 173 ? -22.969 32.031 3.492 1 91.5 173 SER B CA 1
ATOM 3316 C C . SER B 1 173 ? -24.016 32.938 4.156 1 91.5 173 SER B C 1
ATOM 3318 O O . SER B 1 173 ? -25.203 32.812 3.881 1 91.5 173 SER B O 1
ATOM 3320 N N . SER B 1 174 ? -23.578 33.812 5.004 1 93.06 174 SER B N 1
ATOM 3321 C CA . SER B 1 174 ? -24.453 34.719 5.695 1 93.06 174 SER B CA 1
ATOM 3322 C C . SER B 1 174 ? -25.062 35.75 4.73 1 93.06 174 SER B C 1
ATOM 3324 O O . SER B 1 174 ? -26.156 36.25 4.973 1 93.06 174 SER B O 1
ATOM 3326 N N . LEU B 1 175 ? -24.375 35.938 3.695 1 94.38 175 LEU B N 1
ATOM 3327 C CA . LEU B 1 175 ? -24.844 36.906 2.689 1 94.38 175 LEU B CA 1
ATOM 3328 C C . LEU B 1 175 ? -25.719 36.219 1.65 1 94.38 175 LEU B C 1
ATOM 3330 O O . LEU B 1 175 ? -26.156 36.844 0.691 1 94.38 175 LEU B O 1
ATOM 3334 N N . GLY B 1 176 ? -25.906 34.906 1.801 1 92.44 176 GLY B N 1
ATOM 3335 C CA . GLY B 1 176 ? -26.891 34.219 0.973 1 92.44 176 GLY B CA 1
ATOM 3336 C C . GLY B 1 176 ? -26.266 33.25 0.009 1 92.44 176 GLY B C 1
ATOM 3337 O O . GLY B 1 176 ? -26.969 32.656 -0.824 1 92.44 176 GLY B O 1
ATOM 3338 N N . ALA B 1 177 ? -24.969 33.094 0.04 1 92.88 177 ALA B N 1
ATOM 3339 C CA . ALA B 1 177 ? -24.344 32.094 -0.827 1 92.88 177 ALA B CA 1
ATOM 3340 C C . ALA B 1 177 ? -24.828 30.688 -0.488 1 92.88 177 ALA B C 1
ATOM 3342 O O . ALA B 1 177 ? -24.719 30.25 0.662 1 92.88 177 ALA B O 1
ATOM 3343 N N . GLY B 1 178 ? -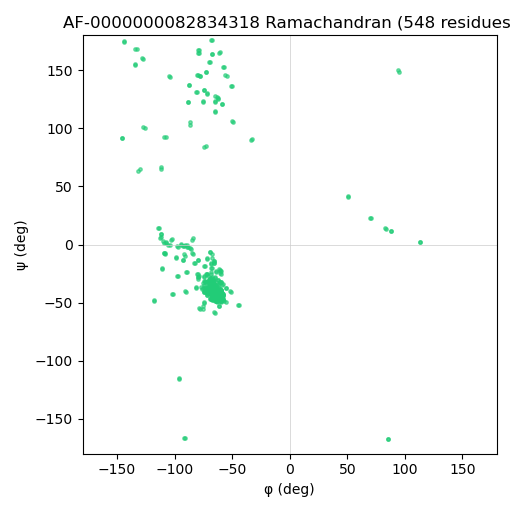25.359 29.906 -1.495 1 94.62 178 GLY B N 1
ATOM 3344 C CA . GLY B 1 178 ? -25.844 28.547 -1.288 1 94.62 178 GLY B CA 1
ATOM 3345 C C . GLY B 1 178 ? -24.719 27.531 -1.233 1 94.62 178 GLY B C 1
ATOM 3346 O O . GLY B 1 178 ? -23.578 27.844 -1.534 1 94.62 178 GLY B O 1
ATOM 3347 N N . THR B 1 179 ? -25.031 26.359 -0.809 1 94.44 179 THR B N 1
ATOM 3348 C CA . THR B 1 179 ? -24.078 25.266 -0.668 1 94.44 179 THR B CA 1
ATOM 3349 C C . THR B 1 179 ? -23.406 24.953 -2.008 1 94.44 179 THR B C 1
ATOM 3351 O O . THR B 1 179 ? -22.203 24.703 -2.066 1 94.44 179 THR B O 1
ATOM 3354 N N . GLY B 1 180 ? -24.141 24.906 -3.043 1 95.88 180 GLY B N 1
ATOM 3355 C CA . GLY B 1 180 ? -23.594 24.641 -4.363 1 95.88 180 GLY B CA 1
ATOM 3356 C C . GLY B 1 180 ? -22.578 25.672 -4.809 1 95.88 180 GLY B C 1
ATOM 3357 O O . GLY B 1 180 ? -21.547 25.328 -5.402 1 95.88 180 GLY B O 1
ATOM 3358 N N . TRP B 1 181 ? -22.891 26.938 -4.457 1 95.06 181 TRP B N 1
ATOM 3359 C CA . TRP B 1 181 ? -21.984 28.016 -4.797 1 95.06 181 TRP B CA 1
ATOM 3360 C C . TRP B 1 181 ? -20.672 27.875 -4.031 1 95.06 181 TRP B C 1
ATOM 3362 O O . TRP B 1 181 ? -19.578 28.016 -4.609 1 95.06 181 TRP B O 1
ATOM 3372 N N . ILE B 1 182 ? -20.75 27.578 -2.771 1 96 182 ILE B N 1
ATOM 3373 C CA . ILE B 1 182 ? -19.578 27.438 -1.917 1 96 182 ILE B CA 1
ATOM 3374 C C . ILE B 1 182 ? -18.719 26.281 -2.416 1 96 182 ILE B C 1
ATOM 3376 O O . ILE B 1 182 ? -17.484 26.406 -2.49 1 96 182 ILE B O 1
ATOM 3380 N N . ILE B 1 183 ? -19.359 25.234 -2.805 1 96.56 183 ILE B N 1
ATOM 3381 C CA . ILE B 1 183 ? -18.641 24.047 -3.264 1 96.56 183 ILE B CA 1
ATOM 3382 C C . ILE B 1 183 ? -17.906 24.359 -4.555 1 96.56 183 ILE B C 1
ATOM 3384 O O . ILE B 1 183 ? -16.703 24.094 -4.668 1 96.56 183 ILE B O 1
ATOM 3388 N N . TRP B 1 184 ? -18.547 25.016 -5.465 1 96 184 TRP B N 1
ATOM 3389 C CA . TRP B 1 184 ? -18 25.219 -6.801 1 96 184 TRP B CA 1
ATOM 3390 C C . TRP B 1 184 ? -16.984 26.359 -6.816 1 96 184 TRP B C 1
ATOM 3392 O O . TRP B 1 184 ? -16.031 26.344 -7.59 1 96 184 TRP B O 1
ATOM 3402 N N . HIS B 1 185 ? -17.109 27.297 -5.879 1 94.75 185 HIS B N 1
ATOM 3403 C CA . HIS B 1 185 ? -16.297 28.5 -5.977 1 94.75 185 HIS B CA 1
ATOM 3404 C C . HIS B 1 185 ? -15.234 28.547 -4.875 1 94.75 185 HIS B C 1
ATOM 3406 O O . HIS B 1 185 ? -14.211 29.219 -5.016 1 94.75 185 HIS B O 1
ATOM 3412 N N . GLU B 1 186 ? -15.461 27.797 -3.822 1 95.19 186 GLU B N 1
ATOM 3413 C CA . GLU B 1 186 ? -14.539 27.875 -2.695 1 95.19 186 GLU B CA 1
ATOM 3414 C C . GLU B 1 186 ? -13.867 26.516 -2.449 1 95.19 186 GLU B C 1
ATOM 3416 O O . GLU B 1 186 ? -12.641 26.422 -2.471 1 95.19 186 GLU B O 1
ATOM 3421 N N . VAL B 1 187 ? -14.609 25.531 -2.418 1 96.25 187 VAL B N 1
ATOM 3422 C CA . VAL B 1 187 ? -14.086 24.234 -1.973 1 96.25 187 VAL B CA 1
ATOM 3423 C C . VAL B 1 187 ? -13.289 23.578 -3.102 1 96.25 187 VAL B C 1
ATOM 3425 O O . VAL B 1 187 ? -12.102 23.312 -2.949 1 96.25 187 VAL B O 1
ATOM 3428 N N . LEU B 1 188 ? -13.883 23.406 -4.285 1 96.31 188 LEU B N 1
ATOM 3429 C CA . LEU B 1 188 ? -13.281 22.625 -5.363 1 96.31 188 LEU B CA 1
ATOM 3430 C C . LEU B 1 188 ? -12.016 23.297 -5.883 1 96.31 188 LEU B C 1
ATOM 3432 O O . LEU B 1 188 ? -10.984 22.641 -6.055 1 96.31 188 LEU B O 1
ATOM 3436 N N . PRO B 1 189 ? -12 24.562 -6.051 1 94.69 189 PRO B N 1
ATOM 3437 C CA . PRO B 1 189 ? -10.773 25.219 -6.535 1 94.69 189 PRO B CA 1
ATOM 3438 C C . PRO B 1 189 ? -9.633 25.141 -5.531 1 94.69 189 PRO B C 1
ATOM 3440 O O . PRO B 1 189 ? -8.461 25.125 -5.922 1 94.69 189 PRO B O 1
ATOM 3443 N N . ASN B 1 190 ? -9.984 25.094 -4.266 1 92.88 190 ASN B N 1
ATOM 3444 C CA . ASN B 1 190 ? -8.953 25.109 -3.232 1 92.88 190 ASN B CA 1
ATOM 3445 C C . ASN B 1 190 ? -8.461 23.719 -2.9 1 92.88 190 ASN B C 1
ATOM 3447 O O . ASN B 1 190 ? -7.539 23.547 -2.098 1 92.88 190 ASN B O 1
ATOM 3451 N N . MET B 1 191 ? -9.016 22.75 -3.508 1 94 191 MET B N 1
ATOM 3452 C CA . MET B 1 191 ? -8.586 21.406 -3.15 1 94 191 MET B CA 1
ATOM 3453 C C . MET B 1 191 ? -7.84 20.75 -4.309 1 94 191 MET B C 1
ATOM 3455 O O . MET B 1 191 ? -7.434 19.594 -4.215 1 94 191 MET B O 1
ATOM 3459 N N . ARG B 1 192 ? -7.578 21.438 -5.367 1 92.44 192 ARG B N 1
ATOM 3460 C CA . ARG B 1 192 ? -6.953 20.891 -6.562 1 92.44 192 ARG B CA 1
ATOM 3461 C C . ARG B 1 192 ? -5.566 20.344 -6.25 1 92.44 192 ARG B C 1
ATOM 3463 O O . ARG B 1 192 ? -5.195 19.266 -6.73 1 92.44 192 ARG B O 1
ATOM 3470 N N . SER B 1 193 ? -4.82 21.047 -5.457 1 90.69 193 SER B N 1
ATOM 3471 C CA . SER B 1 193 ? -3.447 20.656 -5.156 1 90.69 193 SER B CA 1
ATOM 3472 C C . SER B 1 193 ? -3.404 19.375 -4.344 1 90.69 193 SER B C 1
ATOM 3474 O O . SER B 1 193 ? -2.65 18.453 -4.664 1 90.69 193 SER B O 1
ATOM 3476 N N . ILE B 1 194 ? -4.266 19.297 -3.371 1 91.25 194 ILE B N 1
ATOM 3477 C CA . ILE B 1 194 ? -4.227 18.141 -2.482 1 91.25 194 ILE B CA 1
ATOM 3478 C C . ILE B 1 194 ? -4.77 16.922 -3.211 1 91.25 194 ILE B C 1
ATOM 3480 O O . ILE B 1 194 ? -4.297 15.797 -2.994 1 91.25 194 ILE B O 1
ATOM 3484 N N . ILE B 1 195 ? -5.695 17.141 -4.086 1 94.75 195 ILE B N 1
ATOM 3485 C CA . ILE B 1 195 ? -6.273 16.047 -4.84 1 94.75 195 ILE B CA 1
ATOM 3486 C C . ILE B 1 195 ? -5.27 15.539 -5.871 1 94.75 195 ILE B C 1
ATOM 3488 O O . ILE B 1 195 ? -5.191 14.336 -6.137 1 94.75 195 ILE B O 1
ATOM 3492 N N . ALA B 1 196 ? -4.516 16.453 -6.453 1 93.56 196 ALA B N 1
ATOM 3493 C CA . ALA B 1 196 ? -3.488 16.062 -7.414 1 93.56 196 ALA B CA 1
ATOM 3494 C C . ALA B 1 196 ? -2.416 15.203 -6.75 1 93.56 196 ALA B C 1
ATOM 3496 O O . ALA B 1 196 ? -1.969 14.203 -7.316 1 93.56 196 ALA B O 1
ATOM 3497 N N . VAL B 1 197 ? -2.031 15.578 -5.59 1 90.81 197 VAL B N 1
ATOM 3498 C CA . VAL B 1 197 ? -1.045 14.812 -4.836 1 90.81 197 VAL B CA 1
ATOM 3499 C C . VAL B 1 197 ? -1.606 13.438 -4.504 1 90.81 197 VAL B C 1
ATOM 3501 O O . VAL B 1 197 ? -0.944 12.414 -4.727 1 90.81 197 VAL B O 1
ATOM 3504 N N . GLN B 1 198 ? -2.787 13.422 -4.043 1 94.44 198 GLN B N 1
ATOM 3505 C CA . GLN B 1 198 ? -3.445 12.164 -3.711 1 94.44 198 GLN B CA 1
ATOM 3506 C C . GLN B 1 198 ? -3.566 11.266 -4.938 1 94.44 198 GLN B C 1
ATOM 3508 O O . GLN B 1 198 ? -3.408 10.047 -4.836 1 94.44 198 GLN B O 1
ATOM 3513 N N . ALA B 1 199 ? -3.865 11.867 -6.012 1 96.56 199 ALA B N 1
ATOM 3514 C CA . ALA B 1 199 ? -4.031 11.117 -7.254 1 96.56 199 ALA B CA 1
ATOM 3515 C C . ALA B 1 199 ? -2.725 10.453 -7.668 1 96.56 199 ALA B C 1
ATOM 3517 O O . ALA B 1 199 ? -2.727 9.312 -8.156 1 96.56 199 ALA B O 1
ATOM 3518 N N . SER B 1 200 ? -1.633 11.086 -7.492 1 93.56 200 SER B N 1
ATOM 3519 C CA . SER B 1 200 ? -0.336 10.523 -7.855 1 93.56 200 SER B CA 1
ATOM 3520 C C . SER B 1 200 ? -0.019 9.289 -7.023 1 93.56 200 SER B C 1
ATOM 3522 O O . SER B 1 200 ? 0.385 8.258 -7.562 1 93.56 200 SER B O 1
ATOM 3524 N N . PHE B 1 201 ? -0.3 9.367 -5.777 1 90.88 201 PHE B N 1
ATOM 3525 C CA . PHE B 1 201 ? -0.043 8.234 -4.902 1 90.88 201 PHE B CA 1
ATOM 3526 C C . PHE B 1 201 ? -0.997 7.086 -5.211 1 90.88 201 PHE B C 1
ATOM 3528 O O . PHE B 1 201 ? -0.58 5.926 -5.281 1 90.88 201 PHE B O 1
ATOM 3535 N N . THR B 1 202 ? -2.197 7.484 -5.414 1 96.44 202 THR B N 1
ATOM 3536 C CA . THR B 1 202 ? -3.197 6.461 -5.699 1 96.44 202 THR B CA 1
ATOM 3537 C C . THR B 1 202 ? -2.9 5.773 -7.027 1 96.44 202 THR B C 1
ATOM 3539 O O . THR B 1 202 ? -3.152 4.574 -7.184 1 96.44 202 THR B O 1
ATOM 3542 N N . PHE B 1 203 ? -2.377 6.535 -7.953 1 97.19 203 PHE B N 1
ATOM 3543 C CA . PHE B 1 203 ? -2.02 5.953 -9.242 1 97.19 203 PHE B CA 1
ATOM 3544 C C . PHE B 1 203 ? -1.002 4.832 -9.062 1 97.19 203 PHE B C 1
ATOM 3546 O O . PHE B 1 203 ? -1.138 3.764 -9.664 1 97.19 203 PHE B O 1
ATOM 3553 N N . SER B 1 204 ? -0.006 5.051 -8.297 1 95.06 204 SER B N 1
ATOM 3554 C CA . SER B 1 204 ? 1.006 4.039 -8.016 1 95.06 204 SER B CA 1
ATOM 3555 C C . SER B 1 204 ? 0.386 2.803 -7.367 1 95.06 204 SER B C 1
ATOM 3557 O O . SER B 1 204 ? 0.678 1.674 -7.77 1 95.06 204 SER B O 1
ATOM 3559 N N . PHE B 1 205 ? -0.504 3.004 -6.492 1 94 205 PHE B N 1
ATOM 3560 C CA . PHE B 1 205 ? -1.151 1.896 -5.797 1 94 205 PHE B CA 1
ATOM 3561 C C . PHE B 1 205 ? -2.076 1.135 -6.738 1 94 205 PHE B C 1
ATOM 3563 O O . PHE B 1 205 ? -2.176 -0.092 -6.66 1 94 205 PHE B O 1
ATOM 3570 N N . ALA B 1 206 ? -2.703 1.918 -7.512 1 96.81 206 ALA B N 1
ATOM 3571 C CA . ALA B 1 206 ? -3.598 1.298 -8.484 1 96.81 206 ALA B CA 1
ATOM 3572 C C . ALA B 1 206 ? -2.82 0.429 -9.469 1 96.81 206 ALA 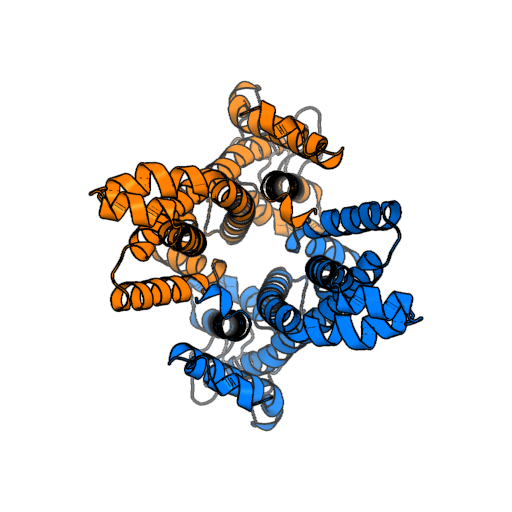B C 1
ATOM 3574 O O . ALA B 1 206 ? -3.273 -0.657 -9.836 1 96.81 206 ALA B O 1
ATOM 3575 N N . MET B 1 207 ? -1.695 0.944 -9.883 1 96.62 207 MET B N 1
ATOM 3576 C CA . MET B 1 207 ? -0.849 0.164 -10.773 1 96.62 207 MET B CA 1
ATOM 3577 C C . MET B 1 207 ? -0.43 -1.149 -10.125 1 96.62 207 MET B C 1
ATOM 3579 O O . MET B 1 207 ? -0.498 -2.209 -10.75 1 96.62 207 MET B O 1
ATOM 3583 N N . LEU B 1 208 ? -0.074 -1.092 -8.961 1 93.81 208 LEU B N 1
ATOM 3584 C CA . LEU B 1 208 ? 0.398 -2.275 -8.25 1 93.81 208 LEU B CA 1
ATOM 3585 C C . LEU B 1 208 ? -0.752 -3.238 -7.973 1 93.81 208 LEU B C 1
ATOM 3587 O O . LEU B 1 208 ? -0.58 -4.457 -8.055 1 93.81 208 LEU B O 1
ATOM 3591 N N . LEU B 1 209 ? -1.865 -2.641 -7.613 1 92.88 209 LEU B N 1
ATOM 3592 C CA . LEU B 1 209 ? -3.033 -3.484 -7.383 1 92.88 209 LEU B CA 1
ATOM 3593 C C . LEU B 1 209 ? -3.445 -4.203 -8.664 1 92.88 209 LEU B C 1
ATOM 3595 O O . LEU B 1 209 ? -3.709 -5.406 -8.648 1 92.88 209 LEU B O 1
ATOM 3599 N N . GLU B 1 210 ? -3.475 -3.469 -9.75 1 94.94 210 GLU B N 1
ATOM 3600 C CA . GLU B 1 210 ? -3.756 -4.09 -11.039 1 94.94 210 GLU B CA 1
ATOM 3601 C C . GLU B 1 210 ? -2.744 -5.191 -11.352 1 94.94 210 GLU B C 1
ATOM 3603 O O . GLU B 1 210 ? -3.119 -6.281 -11.781 1 94.94 210 GLU B O 1
ATOM 3608 N N . ALA B 1 211 ? -1.503 -4.859 -11.156 1 93.5 211 ALA B N 1
ATOM 3609 C CA . ALA B 1 211 ? -0.443 -5.824 -11.438 1 93.5 211 ALA B CA 1
ATOM 3610 C C . ALA B 1 211 ? -0.601 -7.074 -10.578 1 93.5 211 ALA B C 1
ATOM 3612 O O . ALA B 1 211 ? -0.455 -8.195 -11.07 1 93.5 211 ALA B O 1
ATOM 3613 N N . GLY B 1 212 ? -0.911 -6.871 -9.328 1 89.12 212 GLY B N 1
ATOM 3614 C CA . GLY B 1 212 ? -1.119 -7.996 -8.438 1 89.12 212 GLY B CA 1
ATOM 3615 C C . GLY B 1 212 ? -2.289 -8.875 -8.836 1 89.12 212 GLY B C 1
ATOM 3616 O O . GLY B 1 212 ? -2.176 -10.102 -8.859 1 89.12 212 GLY B O 1
ATOM 3617 N N . LEU B 1 213 ? -3.348 -8.328 -9.156 1 88.62 213 LEU B N 1
ATOM 3618 C CA . LEU B 1 213 ? -4.547 -9.055 -9.562 1 88.62 213 LEU B CA 1
ATOM 3619 C C . LEU B 1 213 ? -4.316 -9.789 -10.875 1 88.62 213 LEU B C 1
ATOM 3621 O O . LEU B 1 213 ? -4.762 -10.93 -11.047 1 88.62 213 LEU B O 1
ATOM 3625 N N . SER B 1 214 ? -3.633 -9.094 -11.781 1 90.25 214 SER B N 1
ATOM 3626 C CA . SER B 1 214 ? -3.33 -9.711 -13.062 1 90.25 214 SER B CA 1
ATOM 3627 C C . SER B 1 214 ? -2.324 -10.852 -12.906 1 90.25 214 SER B C 1
ATOM 3629 O O . SER B 1 214 ? -2.418 -11.867 -13.602 1 90.25 214 SER B O 1
ATOM 3631 N N . PHE B 1 215 ? -1.408 -10.617 -12.078 1 85.31 215 PHE B N 1
ATOM 3632 C CA . PHE B 1 215 ? -0.455 -11.664 -11.727 1 85.31 215 PHE B CA 1
ATOM 3633 C C . PHE B 1 215 ? -1.177 -12.914 -11.227 1 85.31 215 PHE B C 1
ATOM 3635 O O . PHE B 1 215 ? -0.789 -14.031 -11.562 1 85.31 215 PHE B O 1
ATOM 3642 N N . LEU B 1 216 ? -2.254 -12.719 -10.492 1 79.44 216 LEU B N 1
ATOM 3643 C CA . LEU B 1 216 ? -3.004 -13.82 -9.891 1 79.44 216 LEU B CA 1
ATOM 3644 C C . LEU B 1 216 ? -4.027 -14.375 -10.875 1 79.44 216 LEU B C 1
ATOM 3646 O O . LEU B 1 216 ? -4.754 -15.32 -10.555 1 79.44 216 LEU B O 1
ATOM 3650 N N . GLY B 1 217 ? -4.109 -13.758 -12.008 1 83.56 217 GLY B N 1
ATOM 3651 C CA . GLY B 1 217 ? -4.984 -14.25 -13.055 1 83.56 217 GLY B CA 1
ATOM 3652 C C . GLY B 1 217 ? -6.398 -13.711 -12.961 1 83.56 217 GLY B C 1
ATOM 3653 O O . GLY B 1 217 ? -7.309 -14.219 -13.625 1 83.56 217 GLY B O 1
ATOM 3654 N N . LEU B 1 218 ? -6.566 -12.695 -12.102 1 84.5 218 LEU B N 1
ATOM 3655 C CA . LEU B 1 218 ? -7.918 -12.195 -11.883 1 84.5 218 LEU B CA 1
ATOM 3656 C C . LEU B 1 218 ? -8.086 -10.805 -12.5 1 84.5 218 LEU B C 1
ATOM 3658 O O . LEU B 1 218 ? -9.188 -10.242 -12.484 1 84.5 218 LEU B O 1
ATOM 3662 N N . GLY B 1 219 ? -7.023 -10.234 -12.969 1 90.44 219 GLY B N 1
ATOM 3663 C CA . GLY B 1 219 ? -7.074 -8.93 -13.602 1 90.44 219 GLY B CA 1
ATOM 3664 C C . GLY B 1 219 ? -7.172 -9.008 -15.117 1 90.44 219 GLY B C 1
ATOM 3665 O O . GLY B 1 219 ? -8.117 -9.586 -15.648 1 90.44 219 GLY B O 1
ATOM 3666 N N . VAL B 1 220 ? -6.152 -8.523 -15.742 1 91.31 220 VAL B N 1
ATOM 3667 C CA . VAL B 1 220 ? -6.074 -8.602 -17.188 1 91.31 220 VAL B CA 1
ATOM 3668 C C . VAL B 1 220 ? -5.812 -10.039 -17.625 1 91.31 220 VAL B C 1
ATOM 3670 O O . VAL B 1 220 ? -4.879 -10.68 -17.141 1 91.31 220 VAL B O 1
ATOM 3673 N N . ARG B 1 221 ? -6.609 -10.5 -18.547 1 88.81 221 ARG B N 1
ATOM 3674 C CA . ARG B 1 221 ? -6.516 -11.898 -18.953 1 88.81 221 ARG B CA 1
ATOM 3675 C C . ARG B 1 221 ? -5.812 -12.039 -20.297 1 88.81 221 ARG B C 1
ATOM 3677 O O . ARG B 1 221 ? -6 -11.211 -21.188 1 88.81 221 ARG B O 1
ATOM 3684 N N . PRO B 1 222 ? -5.062 -13.156 -20.297 1 87.75 222 PRO B N 1
ATOM 3685 C CA . PRO B 1 222 ? -4.492 -13.453 -21.625 1 87.75 222 PRO B CA 1
ATOM 3686 C C . PRO B 1 222 ? -5.551 -13.531 -22.719 1 87.75 222 PRO B C 1
ATOM 3688 O O . PRO B 1 222 ? -6.695 -13.898 -22.453 1 87.75 222 PRO B O 1
ATOM 3691 N N . PRO B 1 223 ? -5.184 -13.062 -23.984 1 91.81 223 PRO B N 1
ATOM 3692 C CA . PRO B 1 223 ? -3.836 -12.781 -24.484 1 91.81 223 PRO B CA 1
ATOM 3693 C C . PRO B 1 223 ? -3.438 -11.32 -24.328 1 91.81 223 PRO B C 1
ATOM 3695 O O . PRO B 1 223 ? -2.309 -10.945 -24.656 1 91.81 223 PRO B O 1
ATOM 3698 N N . VAL B 1 224 ? -4.363 -10.516 -23.781 1 91.19 224 VAL B N 1
ATOM 3699 C CA . VAL B 1 224 ? -4.098 -9.094 -23.609 1 91.19 224 VAL B CA 1
ATOM 3700 C C . VAL B 1 224 ? -2.939 -8.891 -22.641 1 91.19 224 VAL B C 1
ATOM 3702 O O . VAL B 1 224 ? -2.961 -9.422 -21.531 1 91.19 224 VAL B O 1
ATOM 3705 N N . PRO B 1 225 ? -1.96 -8.141 -23.094 1 94.12 225 PRO B N 1
ATOM 3706 C CA . PRO B 1 225 ? -0.819 -7.957 -22.188 1 94.12 225 PRO B CA 1
ATOM 3707 C C . PRO B 1 225 ? -1.007 -6.785 -21.234 1 94.12 225 PRO B C 1
ATOM 3709 O O . PRO B 1 225 ? -1.586 -5.762 -21.594 1 94.12 225 PRO B O 1
ATOM 3712 N N . SER B 1 226 ? -0.65 -6.988 -20.031 1 95.5 226 SER B N 1
ATOM 3713 C CA . SER B 1 226 ? -0.318 -6 -19.016 1 95.5 226 SER B CA 1
ATOM 3714 C C . SER B 1 226 ? 0.961 -6.379 -18.266 1 95.5 226 SER B C 1
ATOM 3716 O O . SER B 1 226 ? 1.379 -7.539 -18.297 1 95.5 226 SER B O 1
ATOM 3718 N N . TRP B 1 227 ? 1.576 -5.398 -17.766 1 96.12 227 TRP B N 1
ATOM 3719 C CA . TRP B 1 227 ? 2.855 -5.707 -17.141 1 96.12 227 TRP B CA 1
ATOM 3720 C C . TRP B 1 227 ? 2.678 -6.715 -16 1 96.12 227 TRP B C 1
ATOM 3722 O O . TRP B 1 227 ? 3.482 -7.637 -15.859 1 96.12 227 TRP B O 1
ATOM 3732 N N . GLY B 1 228 ? 1.6 -6.527 -15.281 1 92.62 228 GLY B N 1
ATOM 3733 C CA . GLY B 1 228 ? 1.317 -7.48 -14.219 1 92.62 228 GLY B CA 1
ATOM 3734 C C . GLY B 1 228 ? 0.995 -8.867 -14.734 1 92.62 228 GLY B C 1
ATOM 3735 O O . GLY B 1 228 ? 1.491 -9.867 -14.211 1 92.62 228 GLY B O 1
ATOM 3736 N N . GLN B 1 229 ? 0.227 -8.945 -15.75 1 92.44 229 GLN B N 1
ATOM 3737 C CA . GLN B 1 229 ? -0.131 -10.219 -16.375 1 92.44 229 GLN B CA 1
ATOM 3738 C C . GLN B 1 229 ? 1.097 -10.906 -16.953 1 92.44 229 GLN B C 1
ATOM 3740 O O . GLN B 1 229 ? 1.251 -12.125 -16.828 1 92.44 229 GLN B O 1
ATOM 3745 N N . MET B 1 230 ? 1.927 -10.117 -17.578 1 95.12 230 MET B N 1
ATOM 3746 C CA . MET B 1 230 ? 3.139 -10.664 -18.172 1 95.12 230 MET B CA 1
ATOM 3747 C C . MET B 1 230 ? 4.059 -11.258 -17.109 1 95.12 230 MET B C 1
ATOM 3749 O O . MET B 1 230 ? 4.598 -12.352 -17.297 1 95.12 230 MET B O 1
ATOM 3753 N N . VAL B 1 231 ? 4.176 -10.578 -16.047 1 91.12 231 VAL B N 1
ATOM 3754 C CA . VAL B 1 231 ? 5 -11.094 -14.953 1 91.12 231 VAL B CA 1
ATOM 3755 C C . VAL B 1 231 ? 4.398 -12.398 -14.422 1 91.12 231 VAL B C 1
ATOM 3757 O O . VAL B 1 231 ? 5.121 -13.367 -14.172 1 91.12 231 VAL B O 1
ATOM 3760 N N . GLY B 1 232 ? 3.107 -12.43 -14.297 1 87.44 232 GLY B N 1
ATOM 3761 C CA . GLY B 1 232 ? 2.424 -13.617 -13.82 1 87.44 232 GLY B CA 1
ATOM 3762 C C . GLY B 1 232 ? 2.633 -14.828 -14.719 1 87.44 232 GLY B C 1
ATOM 3763 O O . GLY B 1 232 ? 2.861 -15.938 -14.234 1 87.44 232 GLY B O 1
ATOM 3764 N N . SER B 1 233 ? 2.625 -14.656 -15.969 1 90.81 233 SER B N 1
ATOM 3765 C CA . SER B 1 233 ? 2.768 -15.734 -16.938 1 90.81 233 SER B CA 1
ATOM 3766 C C . SER B 1 233 ? 4.207 -16.234 -17 1 90.81 233 SER B C 1
ATOM 3768 O O . SER B 1 233 ? 4.457 -17.406 -17.297 1 90.81 233 SER B O 1
ATOM 3770 N N . LEU B 1 234 ? 5.121 -15.312 -16.688 1 92.19 234 LEU B N 1
ATOM 3771 C CA . LEU B 1 234 ? 6.527 -15.609 -16.922 1 92.19 234 LEU B CA 1
ATOM 3772 C C . LEU B 1 234 ? 7.25 -15.945 -15.625 1 92.19 234 LEU B C 1
ATOM 3774 O O . LEU B 1 234 ? 8.422 -16.328 -15.641 1 92.19 234 LEU B O 1
ATOM 3778 N N . LYS B 1 235 ? 6.547 -15.914 -14.531 1 82.56 235 LYS B N 1
ATOM 3779 C CA . LYS B 1 235 ? 7.164 -16.016 -13.211 1 82.56 235 LYS B CA 1
ATOM 3780 C C . LYS B 1 235 ? 7.871 -17.359 -13.039 1 82.56 235 LYS B C 1
ATOM 3782 O O . LYS B 1 235 ? 8.883 -17.438 -12.336 1 82.56 235 LYS B O 1
ATOM 3787 N N . ASP B 1 236 ? 7.391 -18.406 -13.672 1 81.94 236 ASP B N 1
ATOM 3788 C CA . ASP B 1 236 ? 7.941 -19.75 -13.484 1 81.94 236 ASP B CA 1
ATOM 3789 C C . ASP B 1 236 ? 9.312 -19.875 -14.141 1 81.94 236 ASP B C 1
ATOM 3791 O O . ASP B 1 236 ? 10.055 -20.812 -13.859 1 81.94 236 ASP B O 1
ATOM 3795 N N . TYR B 1 237 ? 9.664 -18.906 -14.945 1 87.44 237 TYR B N 1
ATOM 3796 C CA . TYR B 1 237 ? 10.93 -18.953 -15.672 1 87.44 237 TYR B CA 1
ATOM 3797 C C . TYR B 1 237 ? 11.969 -18.047 -15.023 1 87.44 237 TYR B C 1
ATOM 3799 O O . TYR B 1 237 ? 13.094 -17.938 -15.508 1 87.44 237 TYR B O 1
ATOM 3807 N N . LEU B 1 238 ? 11.633 -17.484 -13.961 1 82.06 238 LEU B N 1
ATOM 3808 C CA . LEU B 1 238 ? 12.477 -16.484 -13.328 1 82.06 238 LEU B CA 1
ATOM 3809 C C . LEU B 1 238 ? 13.852 -17.047 -13 1 82.06 238 LEU B C 1
ATOM 3811 O O . LEU B 1 238 ? 14.859 -16.375 -13.156 1 82.06 238 LEU B O 1
ATOM 3815 N N . PHE B 1 239 ? 13.906 -18.344 -12.641 1 80.31 239 PHE B N 1
ATOM 3816 C CA . PHE B 1 239 ? 15.164 -18.891 -12.156 1 80.31 239 PHE B CA 1
ATOM 3817 C C . PHE B 1 239 ? 15.883 -19.641 -13.266 1 80.31 239 PHE B C 1
ATOM 3819 O O . PHE B 1 239 ? 17.062 -20 -13.117 1 80.31 239 PHE B O 1
ATOM 3826 N N . THR B 1 240 ? 15.305 -19.938 -14.383 1 86.38 240 THR B N 1
ATOM 3827 C CA . THR B 1 240 ? 15.93 -20.625 -15.5 1 86.38 240 THR B CA 1
ATOM 3828 C C . THR B 1 240 ? 16.312 -19.641 -16.594 1 86.38 240 THR B C 1
ATOM 3830 O O . THR B 1 240 ? 17.422 -19.688 -17.125 1 86.38 240 THR B O 1
ATOM 3833 N N . ASN B 1 241 ? 15.43 -18.719 -16.859 1 92 241 ASN B N 1
ATOM 3834 C CA . ASN B 1 241 ? 15.617 -17.656 -17.844 1 92 241 ASN B CA 1
ATOM 3835 C C . ASN B 1 241 ? 14.938 -16.359 -17.391 1 92 241 ASN B C 1
ATOM 3837 O O . ASN B 1 241 ? 13.82 -16.062 -17.812 1 92 241 ASN B O 1
ATOM 3841 N N . PRO B 1 242 ? 15.656 -15.5 -16.703 1 89.31 242 PRO B N 1
ATOM 3842 C CA . PRO B 1 242 ? 15.023 -14.367 -16.047 1 89.31 242 PRO B CA 1
ATOM 3843 C C . PRO B 1 242 ? 14.711 -13.219 -17 1 89.31 242 PRO B C 1
ATOM 3845 O O . PRO B 1 242 ? 13.914 -12.336 -16.672 1 89.31 242 PRO B O 1
ATOM 3848 N N . TRP B 1 243 ? 15.188 -13.195 -18.109 1 92.69 243 TRP B N 1
ATOM 3849 C CA . TRP B 1 243 ? 15.102 -12.023 -18.984 1 92.69 243 TRP B CA 1
ATOM 3850 C C . TRP B 1 243 ? 13.648 -11.703 -19.328 1 92.69 243 TRP B C 1
ATOM 3852 O O . TRP B 1 243 ? 13.203 -10.562 -19.172 1 92.69 243 TRP B O 1
ATOM 3862 N N . PRO B 1 244 ? 12.883 -12.703 -19.75 1 93.56 244 PRO B N 1
ATOM 3863 C CA . PRO B 1 244 ? 11.5 -12.398 -20.156 1 93.56 244 PRO B CA 1
ATOM 3864 C C . PRO B 1 244 ? 10.68 -11.812 -19 1 93.56 244 PRO B C 1
ATOM 3866 O O . PRO B 1 244 ? 9.805 -10.969 -19.234 1 93.56 244 PRO B O 1
ATOM 3869 N N . VAL B 1 245 ? 10.969 -12.219 -17.828 1 91 245 VAL B N 1
ATOM 3870 C CA . VAL B 1 245 ? 10.211 -11.734 -16.688 1 91 245 VAL B CA 1
ATOM 3871 C C . VAL B 1 245 ? 10.703 -10.344 -16.297 1 91 245 VAL B C 1
ATOM 3873 O O . VAL B 1 245 ? 9.914 -9.5 -15.852 1 91 245 VAL B O 1
ATOM 3876 N N . LEU B 1 246 ? 11.938 -10 -16.5 1 92.31 246 LEU B N 1
ATOM 3877 C CA . LEU B 1 246 ? 12.539 -8.742 -16.094 1 92.31 246 LEU B CA 1
ATOM 3878 C C . LEU B 1 246 ? 12.016 -7.582 -16.938 1 92.31 246 LEU B C 1
ATOM 3880 O O . LEU B 1 246 ? 11.906 -6.453 -16.453 1 92.31 246 LEU B O 1
ATOM 3884 N N . VAL B 1 247 ? 11.617 -7.852 -18.094 1 94.5 247 VAL B N 1
ATOM 3885 C CA . VAL B 1 247 ? 11.18 -6.797 -19.016 1 94.5 247 VAL B CA 1
ATOM 3886 C C . VAL B 1 247 ? 9.922 -6.129 -18.453 1 94.5 247 VAL B C 1
ATOM 3888 O O . VAL B 1 247 ? 9.922 -4.934 -18.172 1 94.5 247 VAL B O 1
ATOM 3891 N N . PRO B 1 248 ? 8.828 -6.914 -18.234 1 95.25 248 PRO B N 1
ATOM 3892 C CA . PRO B 1 248 ? 7.641 -6.273 -17.672 1 95.25 248 PRO B CA 1
ATOM 3893 C C . PRO B 1 248 ? 7.836 -5.832 -16.234 1 95.25 248 PRO B C 1
ATOM 3895 O O . PRO B 1 248 ? 7.273 -4.82 -15.805 1 95.25 248 PRO B O 1
ATOM 3898 N N . ALA B 1 249 ? 8.656 -6.539 -15.508 1 92.81 249 ALA B N 1
ATOM 3899 C CA . ALA B 1 249 ? 8.891 -6.207 -14.102 1 92.81 249 ALA B CA 1
ATOM 3900 C C . ALA B 1 249 ? 9.594 -4.859 -13.961 1 92.81 249 ALA B C 1
ATOM 3902 O O . ALA B 1 249 ? 9.211 -4.031 -13.133 1 92.81 249 ALA B O 1
ATOM 3903 N N . LEU B 1 250 ? 10.586 -4.645 -14.758 1 94.44 250 LEU B N 1
ATOM 3904 C CA . LEU B 1 250 ? 11.336 -3.396 -14.711 1 94.44 250 LEU B CA 1
ATOM 3905 C C . LEU B 1 250 ? 10.5 -2.238 -15.242 1 94.44 250 LEU B C 1
ATOM 3907 O O . LEU B 1 250 ? 10.609 -1.11 -14.758 1 94.44 250 LEU B O 1
ATOM 3911 N N . ALA B 1 251 ? 9.688 -2.549 -16.234 1 95.81 251 ALA B N 1
ATOM 3912 C CA . ALA B 1 251 ? 8.773 -1.52 -16.734 1 95.81 251 ALA B CA 1
ATOM 3913 C C . ALA B 1 251 ? 7.828 -1.049 -15.633 1 95.81 251 ALA B C 1
ATOM 3915 O O . ALA B 1 251 ? 7.645 0.155 -15.438 1 95.81 251 ALA B O 1
ATOM 3916 N N . LEU B 1 252 ? 7.273 -2.033 -14.93 1 95.12 252 LEU B N 1
ATOM 3917 C CA . LEU B 1 252 ? 6.371 -1.729 -13.828 1 95.12 252 LEU B CA 1
ATOM 3918 C C . LEU B 1 252 ? 7.109 -1.01 -12.703 1 95.12 252 LEU B C 1
ATOM 3920 O O . LEU B 1 252 ? 6.625 -0.001 -12.188 1 95.12 252 LEU B O 1
ATOM 3924 N N . PHE B 1 253 ? 8.289 -1.467 -12.359 1 94.62 253 PHE B N 1
ATOM 3925 C CA . PHE B 1 253 ? 9.086 -0.916 -11.273 1 94.62 253 PHE B CA 1
ATOM 3926 C C . PHE B 1 253 ? 9.438 0.542 -11.547 1 94.62 253 PHE B C 1
ATOM 3928 O O . PHE B 1 253 ? 9.18 1.413 -10.711 1 94.62 253 PHE B O 1
ATOM 3935 N N . PHE B 1 254 ? 9.992 0.835 -12.648 1 96.06 254 PHE B N 1
ATOM 3936 C CA . PHE B 1 254 ? 10.484 2.174 -12.953 1 96.06 254 PHE B CA 1
ATOM 3937 C C . PHE B 1 254 ? 9.328 3.141 -13.164 1 96.06 254 PHE B C 1
ATOM 3939 O O . PHE B 1 254 ? 9.43 4.324 -12.836 1 96.06 254 PHE B O 1
ATOM 3946 N N . THR B 1 255 ? 8.234 2.635 -13.688 1 96.56 255 THR B N 1
ATOM 3947 C CA . THR B 1 255 ? 7.074 3.506 -13.844 1 96.56 255 THR B CA 1
ATOM 3948 C C . THR B 1 255 ? 6.512 3.912 -12.484 1 96.56 255 THR B C 1
ATOM 3950 O O . THR B 1 255 ? 6.273 5.098 -12.234 1 96.56 255 THR B O 1
ATOM 3953 N N . VAL B 1 256 ? 6.34 2.93 -11.617 1 95.56 256 VAL B N 1
ATOM 3954 C CA . VAL B 1 256 ? 5.84 3.215 -10.273 1 95.56 256 VAL B CA 1
ATOM 3955 C C . VAL B 1 256 ? 6.812 4.137 -9.547 1 95.56 256 VAL B C 1
ATOM 3957 O O . VAL B 1 256 ? 6.395 5.094 -8.883 1 95.56 256 VAL B O 1
ATOM 3960 N N . LEU B 1 257 ? 8.055 3.893 -9.68 1 94.5 257 LEU B N 1
ATOM 3961 C CA . LEU B 1 257 ? 9.086 4.738 -9.086 1 94.5 257 LEU B CA 1
ATOM 3962 C C . LEU B 1 257 ? 8.984 6.168 -9.609 1 94.5 257 LEU B C 1
ATOM 3964 O O . LEU B 1 257 ? 9.023 7.121 -8.828 1 94.5 257 LEU B O 1
ATOM 3968 N N . ALA B 1 258 ? 8.891 6.266 -10.891 1 96.38 258 ALA B N 1
ATOM 3969 C CA . ALA B 1 258 ? 8.805 7.582 -11.516 1 96.38 258 ALA B CA 1
ATOM 3970 C C . ALA B 1 258 ? 7.578 8.344 -11.023 1 96.38 258 ALA B C 1
ATOM 3972 O O . ALA B 1 258 ? 7.656 9.539 -10.734 1 96.38 258 ALA B O 1
ATOM 3973 N N . VAL B 1 259 ? 6.477 7.676 -10.922 1 95.69 259 VAL B N 1
ATOM 3974 C CA . VAL B 1 259 ? 5.246 8.297 -10.453 1 95.69 259 VAL B CA 1
ATOM 3975 C C . VAL B 1 259 ? 5.406 8.734 -9 1 95.69 259 VAL B C 1
ATOM 3977 O O . VAL B 1 259 ? 4.973 9.828 -8.617 1 95.69 259 VAL B O 1
ATOM 3980 N N . ASN B 1 260 ? 6.031 7.934 -8.203 1 93.75 260 ASN B N 1
ATOM 3981 C CA . ASN B 1 260 ? 6.262 8.266 -6.805 1 93.75 260 ASN B CA 1
ATOM 3982 C C . ASN B 1 260 ? 7.156 9.5 -6.664 1 93.75 260 ASN B C 1
ATOM 3984 O O . ASN B 1 260 ? 6.902 10.359 -5.816 1 93.75 260 ASN B O 1
ATOM 3988 N N . VAL B 1 261 ? 8.148 9.555 -7.461 1 92.44 261 VAL B N 1
ATOM 3989 C CA . VAL B 1 261 ? 9.07 10.688 -7.438 1 92.44 261 VAL B CA 1
ATOM 3990 C C . VAL B 1 261 ? 8.312 11.969 -7.809 1 92.44 261 VAL B C 1
ATOM 3992 O O . VAL B 1 261 ? 8.469 12.992 -7.145 1 92.44 261 VAL B O 1
ATOM 3995 N N . LEU B 1 262 ? 7.539 11.844 -8.797 1 92.69 262 LEU B N 1
ATOM 3996 C CA . LEU B 1 262 ? 6.77 13.008 -9.234 1 92.69 262 LEU B CA 1
ATOM 3997 C C . LEU B 1 262 ? 5.738 13.406 -8.188 1 92.69 262 LEU B C 1
ATOM 3999 O O . LEU B 1 262 ? 5.484 14.594 -7.977 1 92.69 262 LEU B O 1
ATOM 4003 N N . GLY B 1 263 ? 5.121 12.398 -7.625 1 91.06 263 GLY B N 1
ATOM 4004 C CA . GLY B 1 263 ? 4.168 12.68 -6.562 1 91.06 263 GLY B CA 1
ATOM 4005 C C . GLY B 1 263 ? 4.785 13.406 -5.383 1 91.06 263 GLY B C 1
ATOM 4006 O O . GLY B 1 263 ? 4.191 14.336 -4.844 1 91.06 263 GLY B O 1
ATOM 4007 N N . ASP B 1 264 ? 5.914 12.984 -4.984 1 86.94 264 ASP B N 1
ATOM 4008 C CA . ASP B 1 264 ? 6.637 13.633 -3.893 1 86.94 264 ASP B CA 1
ATOM 4009 C C . ASP B 1 264 ? 6.98 15.078 -4.246 1 86.94 264 ASP B C 1
ATOM 4011 O O . ASP B 1 264 ? 6.848 15.969 -3.412 1 86.94 264 ASP B O 1
ATOM 4015 N N . TRP B 1 265 ? 7.426 15.211 -5.402 1 87.56 265 TRP B N 1
ATOM 4016 C CA . TRP B 1 265 ? 7.766 16.547 -5.871 1 87.56 265 TRP B CA 1
ATOM 4017 C C . TRP B 1 265 ? 6.535 17.453 -5.871 1 87.56 265 TRP B C 1
ATOM 4019 O O . TRP B 1 265 ? 6.617 18.625 -5.48 1 87.56 265 TRP B O 1
ATOM 4029 N N . LEU B 1 266 ? 5.461 16.953 -6.309 1 87.31 266 LEU B N 1
ATOM 4030 C CA . LEU B 1 266 ? 4.211 17.703 -6.336 1 87.31 266 LEU B CA 1
ATOM 4031 C C . LEU B 1 266 ? 3.779 18.094 -4.926 1 87.31 266 LEU B C 1
ATOM 4033 O O . LEU B 1 266 ? 3.312 19.219 -4.707 1 87.31 266 LEU B O 1
ATOM 4037 N N . GLN B 1 267 ? 3.92 17.156 -4.082 1 84 267 GLN B N 1
ATOM 4038 C CA . GLN B 1 267 ? 3.572 17.422 -2.689 1 84 267 GLN B CA 1
ATOM 4039 C C . GLN B 1 267 ? 4.422 18.547 -2.113 1 84 267 GLN B C 1
ATOM 4041 O O . GLN B 1 267 ? 3.902 19.438 -1.431 1 84 267 GLN B O 1
ATOM 4046 N N . ASP B 1 268 ? 5.668 18.547 -2.369 1 79.38 268 ASP B N 1
ATOM 4047 C CA . ASP B 1 268 ? 6.586 19.562 -1.879 1 79.38 268 ASP B CA 1
ATOM 4048 C C . ASP B 1 268 ? 6.281 20.922 -2.51 1 79.38 268 ASP B C 1
ATOM 4050 O O . ASP B 1 268 ? 6.348 21.953 -1.839 1 79.38 268 ASP B O 1
ATOM 4054 N N . ALA B 1 269 ? 5.969 20.859 -3.729 1 80.81 269 ALA B N 1
ATOM 4055 C CA . ALA B 1 269 ? 5.727 22.094 -4.473 1 80.81 269 ALA B CA 1
ATOM 4056 C C . ALA B 1 269 ? 4.434 22.766 -4.02 1 80.81 269 ALA B C 1
ATOM 4058 O O . ALA B 1 269 ? 4.332 24 -4.016 1 80.81 269 ALA B O 1
ATOM 4059 N N . LEU B 1 270 ? 3.521 21.969 -3.613 1 78.06 270 LEU B N 1
ATOM 4060 C CA . LEU B 1 270 ? 2.193 22.5 -3.318 1 78.06 270 LEU B CA 1
ATOM 4061 C C . LEU B 1 270 ? 2.031 22.75 -1.824 1 78.06 270 LEU B C 1
ATOM 4063 O O . LEU B 1 270 ? 1.11 23.453 -1.408 1 78.06 270 LEU B O 1
ATOM 4067 N N . ASN B 1 271 ? 2.732 22.047 -1.029 1 65.31 271 ASN B N 1
ATOM 4068 C CA . ASN B 1 271 ? 2.701 22.297 0.408 1 65.31 271 ASN B CA 1
ATOM 4069 C C . ASN B 1 271 ? 4.035 22.844 0.911 1 65.31 271 ASN B C 1
ATOM 4071 O O . ASN B 1 271 ? 4.754 22.172 1.642 1 65.31 271 ASN B O 1
ATOM 4075 N N . PRO B 1 272 ? 4.316 24.078 0.436 1 55.75 272 PRO B N 1
ATOM 4076 C CA . PRO B 1 272 ? 5.625 24.609 0.805 1 55.75 272 PRO B CA 1
ATOM 4077 C C . PRO B 1 272 ? 5.797 24.766 2.314 1 55.75 272 PRO B C 1
ATOM 4079 O O . PRO B 1 272 ? 6.926 24.859 2.807 1 55.75 272 PRO B O 1
ATOM 4082 N N . GLU B 1 273 ? 4.699 24.828 2.963 1 51.22 273 GLU B N 1
ATOM 4083 C CA . GLU B 1 273 ? 4.852 25.016 4.398 1 51.22 273 GLU B CA 1
ATOM 4084 C C . GLU B 1 273 ? 5.469 23.797 5.066 1 51.22 273 GLU B C 1
ATOM 4086 O O . GLU B 1 273 ? 6.008 23.891 6.168 1 51.22 273 GLU B O 1
ATOM 4091 N N . LEU B 1 274 ? 5.352 22.797 4.398 1 44.81 274 LEU B N 1
ATOM 4092 C CA . LEU B 1 274 ? 6.039 21.641 4.953 1 44.81 274 LEU B CA 1
ATOM 4093 C C . LEU B 1 274 ? 7.547 21.766 4.773 1 44.81 274 LEU B C 1
ATOM 4095 O O . LEU B 1 274 ? 8.32 21.078 5.438 1 44.81 274 LEU B O 1
ATOM 4099 N N . GLN B 1 275 ? 8.031 22.641 3.855 1 42 275 GLN B N 1
ATOM 4100 C CA . GLN B 1 275 ? 9.453 22.875 3.598 1 42 275 GLN B CA 1
ATOM 4101 C C . GLN B 1 275 ? 9.984 24.031 4.434 1 42 275 GLN B C 1
ATOM 4103 O O . GLN B 1 275 ? 11.203 24.203 4.547 1 42 275 GLN B O 1
ATOM 4108 N N . ARG B 1 276 ? 9.109 24.859 5.066 1 38.12 276 ARG B N 1
ATOM 4109 C CA . ARG B 1 276 ? 9.641 25.984 5.84 1 38.12 276 ARG B CA 1
ATOM 4110 C C . ARG B 1 276 ? 9.766 25.609 7.312 1 38.12 276 ARG B C 1
ATOM 4112 O O . ARG B 1 276 ? 8.953 24.859 7.844 1 38.12 276 ARG B O 1
#

Sequence (552 aa):
MIAFLRASKAGVPVHLALGFLTVVVLAAVFGPALGLADPYLIDAANLLSSPSWQHWLGTDELGRDLLARAVYGARVSLSVAAAAVILAGVLGVAVGVGVAFLGRRAEAAAIRVVDVFVSLPEIFVALVVLAFIGGNLPTLVATIGVLYAPQFARVAWGVARGIRAREHVLAASSLGAGTGWIIWHEVLPNMRSIIAVQASFTFSFAMLLEAGLSFLGLGVRPPVPSWGQMVGSLKDYLFTNPWPVLVPALALFFTVLAVNVLGDWLQDALNPELQRMIAFLRASKAGVPVHLALGFLTVVVLAAVFGPALGLADPYLIDAANLLSSPSWQHWLGTDELGRDLLARAVYGARVSLSVAAAAVILAGVLGVAVGVGVAFLGRRAEAAAIRVVDVFVSLPEIFVALVVLAFIGGNLPTLVATIGVLYAPQFARVAWGVARGIRAREHVLAASSLGAGTGWIIWHEVLPNMRSIIAVQASFTFSFAMLLEAGLSFLGLGVRPPVPSWGQMVGSLKDYLFTNPWPVLVPALALFFTVLAVNVLGDWLQDALNPELQR

Organism: NCBI:txid1287738

Secondary structure (DSSP, 8-state):
--GGGGSS---HHHHHHHHHHHHHHHHHHHGGGGTPPPTT---TTSTTPPP-SSSTT-B-TT--BHHHHHHHHHHHHHHHHHHHHHHHHHHHHHHHHHHHTS-HHHHHHHHHHHHHHHTS-HHHHHHHHHHHH---HHHHHHHHHHHHHHHHHHHHHHHHHHHHTSHHHHHHHHTT--HHHHIIIIIHHHTHHHHHHHHHHHHHHHHHHHHHHHHTTSSS-TTS--HHHHHHHHGGGTTT--HHHHHHHHHHHHHHHHHHHHHHHHHHHH-GGGT-/--GGGGSS---HHHHHHHHHHHHHHHHHHHGGGGTPPPTT---TTSTTPPP-SSSTT-B-TT--BHHHHHHHHHHHHHHHHHHHHHHHHHHHHHHHHHHHTS-HHHHHHHHHHHHHHHTS-HHHHHHHHHHHH---HHHHHHHHHHHHHHHHHHHHHHHHHHHHTSHHHHHHHHTT--HHHHIIIIIHHHTHHHHHHHHHHHHHHHHHHHHHHHHTTSSSPTTS--HHHHHHHHGGGTTT--HHHHHHHHHHHHHHHHHHHHHHHHHHHH-GGGT-